Protein AF-0000000072197592 (afdb_homodimer)

Foldseek 3Di:
DAFKAKEFALQLLQVLVVLLCVLLVNFAEEEECELCQLQQHSQSNLVSNVVHQEYEYAALVSVVVNVVSPRLHEYEHPPFYPALVSNQVCQVSAHAGEDFDDRRLVSLLPHDHPHAHAYEAEEELDQPPTHDYLVCVVVSQVSNVVSVRHPDHYEYEYEFDQLLPPPDPRRVSSLVSRCVSCVVGDHWYAYAECSCSQPPSSRSTNYYYYGPLSQQARQHLVDGSVVSVRFHGIWIKGWFADKDWDAFPAFDDPPSPFTHNGTFIKTKGQDAVLQVADQQQDWQQWKDFPHDTWTFTDTGDNGITMTTQTHPHPDDTGTMMINDHDSHHLSSNQVNSVHGSSSRSSRGDPSRHYHYDHD/DAFKAKEFALQLLQVLVVLLCVLLVNFAEEEECELCQLQQHSQSNLVSNVVHQEYEYAALVSVVVNVVSPRLHEYEHPPFYPALVSNQVCQVSAHEGEDFDDRRLVSLLPHDHPHAHAYEAEEELDQPPTHDYLVCVVVSQVSNVVSVRHPDHHEYEYEFDQLLPPPDPRRVSSLVSRCVSCVPGDHWYAYAECSCSQPPSSRSTNYYYYGPLSQQARQHLVDGSVVSVRFHGIWIKGWFADKDWDAFPAFDDPPSPFTHNGTFIKTKGQDAVLQVADQQQDWQQWKDFPHDTWTFTDTGDNGITMTTQTHPHPDDTGTMMINDHDSHHLSSNQVNSVHGSSSRSSRGDPSRHYHYDHD

pLDDT: mean 97.36, std 2.19, range [78.5, 98.94]

Organism: NCBI:txid1219067

Secondary structure (DSSP, 8-state):
---SEEEEEHHHHHHHHHHHHHHTTT-EEEEE-HHHHHTT-HHHHHHH-TT-SEEEESSHHHHHHHHHTT--S-EEETT--SSHHHHHHHHHHT-EEEE-SHHHHHHHHHS--SS-BEEEEEB-SS--SSSB-GGGHHHHHHHHHHT--BSSSPEEE---SSTT-TT-THHHHHHHHHHHHHTT--S-EE---HHHHHH-GGG--SEEEE-GGGGT--SSTT--GGGGT----EEEEEEEEEEEEE-TT-EESGGG-EE-SS-EEEEEES--GGGT--TTPPTT-EEEETTEEEEB-S---SS-EEEE--TT----TT-EEEEESSSS-HHHHHHHHTS-HHHHHHT--TTSEEEEE--/---SEEEEEHHHHHHHHHHHHHHTTT-EEEEE-HHHHHTT-HHHHHHH-TT-SEEEESSHHHHHHHHHTT--S-EEETT--SSHHHHHHHHHHT-EEEE-SHHHHHHHHHS--SS-BEEEEEB-SS--SSSB-GGGHHHHHHHHHHT--BSSSPEEE---SSTT-TT-THHHHHHHHHHHHHTT--S-EE---HHHHHH-GGG--SEEEE-GGGGT--SSTT--GGGGT----EEEEEEEEEEEEE-TT-EESGGG-EE-SS-EEEEEES--GGGT--TTPPTT-EEEETTEEEEB-S---SS-EEEE--TT----TT-EEEEESSSS-HHHHHHHHTS-HHHHHHT--TTSEEEEE--

InterPro domains:
  IPR000821 Alanine racemase [MF_01201] (3-357)
  IPR000821 Alanine racemase [PR00992] (26-42)
  IPR000821 Alanine racemase [PR00992] (60-78)
  IPR000821 Alanine racemase [PR00992] (120-132)
  IPR000821 Alanine racemase [PR00992] (155-166)
  IPR000821 Alanine racemase [PR00992] (192-219)
  IPR000821 Alanine racemase [PR00992] (249-264)
  IPR000821 Alanine racemase [PR00992] (266-281)
  IPR000821 Alanine racemase [PR00992] (287-304)
  IPR000821 Alanine racemase [PR00992] (339-352)
  IPR000821 Alanine racemase [PTHR30511] (3-358)
  IPR000821 Alanine racemase [TIGR00492] (5-358)
  IPR001608 Alanine racemase, N-terminal [PF01168] (8-219)
  IPR009006 Alanine racemase/group IV decarboxylase, C-terminal [G3DSA:2.40.37.10] (215-358)
  IPR009006 Alanine racemase/group IV decarboxylase, C-terminal [SSF50621] (227-357)
  IPR011079 Alanine racemase, C-terminal [PF00842] (233-356)
  IPR011079 Alanine racemase, C-terminal [SM01005] (233-357)
  IPR029066 PLP-binding barrel [G3DSA:3.20.20.10] (10-214)
  IPR029066 PLP-binding barrel [SSF51419] (8-234)

Structure (mmCIF, N/CA/C/O backbone):
data_AF-0000000072197592-model_v1
#
loop_
_entity.id
_entity.type
_entity.pdbx_description
1 polymer 'Alanine racemase'
#
loop_
_atom_site.group_PDB
_atom_site.id
_atom_site.type_symbol
_atom_site.label_atom_id
_atom_site.label_alt_id
_atom_site.label_comp_id
_atom_site.label_asym_id
_atom_site.label_entity_id
_atom_site.label_seq_id
_atom_site.pdbx_PDB_ins_code
_atom_site.Cartn_x
_atom_site.Cartn_y
_atom_site.Cartn_z
_atom_site.occupancy
_atom_site.B_iso_or_equiv
_atom_site.auth_seq_id
_atom_site.auth_comp_id
_atom_site.auth_asym_id
_atom_site.auth_atom_id
_atom_site.pdbx_PDB_model_num
ATOM 1 N N . MET A 1 1 ? 15.445 -17.812 2.406 1 78.5 1 MET A N 1
ATOM 2 C CA . MET A 1 1 ? 15.977 -16.656 1.697 1 78.5 1 MET A CA 1
ATOM 3 C C . MET A 1 1 ? 15.031 -15.461 1.826 1 78.5 1 MET A C 1
ATOM 5 O O . MET A 1 1 ? 13.828 -15.578 1.586 1 78.5 1 MET A O 1
ATOM 9 N N . ILE A 1 2 ? 15.586 -14.336 2.25 1 82 2 ILE A N 1
ATOM 10 C CA . ILE A 1 2 ? 14.805 -13.109 2.318 1 82 2 ILE A CA 1
ATOM 11 C C . ILE A 1 2 ? 14.656 -12.508 0.921 1 82 2 ILE A C 1
ATOM 13 O O . ILE A 1 2 ? 15.648 -12.156 0.283 1 82 2 ILE A O 1
ATOM 17 N N . THR A 1 3 ? 13.422 -12.461 0.422 1 86.25 3 THR A N 1
ATOM 18 C CA . THR A 1 3 ? 13.234 -11.992 -0.946 1 86.25 3 THR A CA 1
ATOM 19 C C . THR A 1 3 ? 12.898 -10.508 -0.964 1 86.25 3 THR A C 1
ATOM 21 O O . THR A 1 3 ? 13.547 -9.727 -1.67 1 86.25 3 THR A O 1
ATOM 24 N N . ALA A 1 4 ? 12.008 -10.023 -0.259 1 94.5 4 ALA A N 1
ATOM 25 C CA . ALA A 1 4 ? 11.664 -8.602 -0.188 1 94.5 4 ALA A CA 1
ATOM 26 C C . ALA A 1 4 ? 12.156 -7.984 1.116 1 94.5 4 ALA A C 1
ATOM 28 O O . ALA A 1 4 ? 11.742 -8.391 2.203 1 94.5 4 ALA A O 1
ATOM 29 N N . GLU A 1 5 ? 13.07 -6.988 0.957 1 97.62 5 GLU A N 1
ATOM 30 C CA . GLU A 1 5 ? 13.719 -6.426 2.135 1 97.62 5 GLU A CA 1
ATOM 31 C C . GLU A 1 5 ? 13.883 -4.914 2.006 1 97.62 5 GLU A C 1
ATOM 33 O O . GLU A 1 5 ? 14.359 -4.418 0.982 1 97.62 5 GLU A O 1
ATOM 38 N N . ALA A 1 6 ? 13.438 -4.199 3.021 1 98.56 6 ALA A N 1
ATOM 39 C CA . ALA A 1 6 ? 13.734 -2.779 3.176 1 98.56 6 ALA A CA 1
ATOM 40 C C . ALA A 1 6 ? 14.82 -2.557 4.223 1 98.56 6 ALA A C 1
ATOM 42 O O . ALA A 1 6 ? 14.602 -2.789 5.414 1 98.56 6 ALA A O 1
ATOM 43 N N . VAL A 1 7 ? 15.977 -2.17 3.768 1 98.62 7 VAL A N 1
ATOM 44 C CA . VAL A 1 7 ? 17.078 -1.875 4.68 1 98.62 7 VAL A CA 1
ATOM 45 C C . VAL A 1 7 ? 17.016 -0.409 5.102 1 98.62 7 VAL A C 1
ATOM 47 O O . VAL A 1 7 ? 17.094 0.49 4.258 1 98.62 7 VAL A O 1
ATOM 50 N N . ILE A 1 8 ? 16.891 -0.173 6.402 1 98.75 8 ILE A N 1
ATOM 51 C CA . ILE A 1 8 ? 16.734 1.167 6.957 1 98.75 8 ILE A CA 1
ATOM 52 C C . ILE A 1 8 ? 18.047 1.599 7.621 1 98.75 8 ILE A C 1
ATOM 54 O O . ILE A 1 8 ? 18.484 0.981 8.594 1 98.75 8 ILE A O 1
ATOM 58 N N . ASN A 1 9 ? 18.641 2.617 7.141 1 98.75 9 ASN A N 1
ATOM 59 C CA . ASN A 1 9 ? 19.891 3.174 7.66 1 98.75 9 ASN A CA 1
ATOM 60 C C . ASN A 1 9 ? 19.625 4.23 8.734 1 98.75 9 ASN A C 1
ATOM 62 O O . ASN A 1 9 ? 19.391 5.395 8.414 1 98.75 9 ASN A O 1
ATOM 66 N N . LEU A 1 10 ? 19.812 3.875 9.969 1 98.56 10 LEU A N 1
ATOM 67 C CA . LEU A 1 10 ? 19.453 4.734 11.094 1 98.56 10 LEU A CA 1
ATOM 68 C C . LEU A 1 10 ? 20.453 5.879 11.227 1 98.56 10 LEU A C 1
ATOM 70 O O . LEU A 1 10 ? 20.094 6.98 11.656 1 98.56 10 LEU A O 1
ATOM 74 N N . LYS A 1 11 ? 21.703 5.652 10.906 1 98.5 11 LYS A N 1
ATOM 75 C CA . LYS A 1 11 ? 22.688 6.738 10.938 1 98.5 11 LYS A CA 1
ATOM 76 C C . LYS A 1 11 ? 22.344 7.812 9.906 1 98.5 11 LYS A C 1
ATOM 78 O O . LYS A 1 11 ? 22.453 9.008 10.188 1 98.5 11 LYS A O 1
ATOM 83 N N . ALA A 1 12 ? 21.938 7.348 8.727 1 98.75 12 ALA A N 1
ATOM 84 C CA . ALA A 1 12 ? 21.516 8.297 7.703 1 98.75 12 ALA A CA 1
ATOM 85 C C . ALA A 1 12 ? 20.359 9.148 8.195 1 98.75 12 ALA A C 1
ATOM 87 O O . ALA A 1 12 ? 20.312 10.359 7.945 1 98.75 12 ALA A O 1
ATOM 88 N N . LEU A 1 13 ? 19.484 8.539 8.883 1 98.81 13 LEU A N 1
ATOM 89 C CA . LEU A 1 13 ? 18.344 9.234 9.445 1 98.81 13 LEU A CA 1
ATOM 90 C C . LEU A 1 13 ? 18.781 10.336 10.398 1 98.81 13 LEU A C 1
ATOM 92 O O . LEU A 1 13 ? 18.344 11.484 10.289 1 98.81 13 LEU A O 1
ATOM 96 N N . SER A 1 14 ? 19.641 9.984 11.305 1 98.75 14 SER A N 1
ATOM 97 C CA . SER A 1 14 ? 20.172 10.938 12.273 1 98.75 14 SER A CA 1
ATOM 98 C C . SER A 1 14 ? 20.953 12.055 11.586 1 98.75 14 SER A C 1
ATOM 100 O O . SER A 1 14 ? 20.781 13.234 11.93 1 98.75 14 SER A O 1
ATOM 102 N N . ASP A 1 15 ? 21.766 11.664 10.641 1 98.75 15 ASP A N 1
ATOM 103 C CA . ASP A 1 15 ? 22.547 12.648 9.898 1 98.75 15 ASP A CA 1
ATOM 104 C C . ASP A 1 15 ? 21.641 13.617 9.141 1 98.75 15 ASP A C 1
ATOM 106 O O . ASP A 1 15 ? 21.906 14.82 9.109 1 98.75 15 ASP A O 1
ATOM 110 N N . ASN A 1 16 ? 20.625 13.102 8.508 1 98.88 16 ASN A N 1
ATOM 111 C CA . ASN A 1 16 ? 19.688 13.945 7.781 1 98.88 16 ASN A CA 1
ATOM 112 C C . ASN A 1 16 ? 19.031 14.977 8.695 1 98.88 16 ASN A C 1
ATOM 114 O O . ASN A 1 16 ? 18.844 16.125 8.312 1 98.88 16 ASN A O 1
ATOM 118 N N . TYR A 1 17 ? 18.641 14.531 9.898 1 98.88 17 TYR A N 1
ATOM 119 C CA . TYR A 1 17 ? 18.047 15.469 10.852 1 98.88 17 TYR A CA 1
ATOM 120 C C . TYR A 1 17 ? 19 16.625 11.125 1 98.88 17 TYR A C 1
ATOM 122 O O . TYR A 1 17 ? 18.594 17.797 11.117 1 98.88 17 TYR A O 1
ATOM 130 N N . ASP A 1 18 ? 20.219 16.328 11.312 1 98.75 18 ASP A N 1
ATOM 131 C CA . ASP A 1 18 ? 21.203 17.359 11.617 1 98.75 18 ASP A CA 1
ATOM 132 C C . ASP A 1 18 ? 21.422 18.297 10.43 1 98.75 18 ASP A C 1
ATOM 134 O O . ASP A 1 18 ? 21.562 19.5 10.602 1 98.75 18 ASP A O 1
ATOM 138 N N . VAL A 1 19 ? 21.438 17.719 9.258 1 98.75 19 VAL A N 1
ATOM 139 C CA . VAL A 1 19 ? 21.578 18.531 8.047 1 98.75 19 VAL A CA 1
ATOM 140 C C . VAL A 1 19 ? 20.422 19.516 7.953 1 98.75 19 VAL A C 1
ATOM 142 O O . VAL A 1 19 ? 20.625 20.719 7.707 1 98.75 19 VAL A O 1
ATOM 145 N N . LEU A 1 20 ? 19.219 19.062 8.164 1 98.81 20 LEU A N 1
ATOM 146 C CA . LEU A 1 20 ? 18.031 19.891 8.055 1 98.81 20 LEU A CA 1
ATOM 147 C C . LEU A 1 20 ? 18 20.938 9.172 1 98.81 20 LEU A C 1
ATOM 149 O O . LEU A 1 20 ? 17.625 22.094 8.938 1 98.81 20 LEU A O 1
ATOM 153 N N . LYS A 1 21 ? 18.375 20.516 10.336 1 98.5 21 LYS A N 1
ATOM 154 C CA . LYS A 1 21 ? 18.453 21.453 11.453 1 98.5 21 LYS A CA 1
ATOM 155 C C . LYS A 1 21 ? 19.438 22.578 11.172 1 98.5 21 LYS A C 1
ATOM 157 O O . LYS A 1 21 ? 19.156 23.75 11.438 1 98.5 21 LYS A O 1
ATOM 162 N N . ASN A 1 22 ? 20.562 22.219 10.656 1 98.31 22 ASN A N 1
ATOM 163 C CA . ASN A 1 22 ? 21.562 23.219 10.297 1 98.31 22 ASN A CA 1
ATOM 164 C C . ASN A 1 22 ? 21.047 24.188 9.242 1 98.31 22 ASN A C 1
ATOM 166 O O . ASN A 1 22 ? 21.344 25.391 9.297 1 98.31 22 ASN A O 1
ATOM 170 N N . LYS A 1 23 ? 20.281 23.734 8.352 1 97.81 23 LYS A N 1
ATOM 171 C CA . LYS A 1 23 ? 19.688 24.562 7.312 1 97.81 23 LYS A CA 1
ATOM 172 C C . LYS A 1 23 ? 18.719 25.578 7.914 1 97.81 23 LYS A C 1
ATOM 174 O O . LYS A 1 23 ? 18.484 26.641 7.332 1 97.81 23 LYS A O 1
ATOM 179 N N . CYS A 1 24 ? 18.172 25.234 9.023 1 97.94 24 CYS A N 1
ATOM 180 C CA . CYS A 1 24 ? 17.203 26.094 9.703 1 97.94 24 CYS A CA 1
ATOM 181 C C . CYS A 1 24 ? 17.891 26.938 10.773 1 97.94 24 CYS A C 1
ATOM 183 O O . CYS A 1 24 ? 17.234 27.391 11.711 1 97.94 24 CYS A O 1
ATOM 185 N N . ALA A 1 25 ? 19.219 27.156 10.75 1 97.12 25 ALA A N 1
ATOM 186 C CA . ALA A 1 25 ? 20.016 27.953 11.68 1 97.12 25 ALA A CA 1
ATOM 187 C C . ALA A 1 25 ? 19.875 27.438 13.102 1 97.12 25 ALA A C 1
ATOM 189 O O . ALA A 1 25 ? 19.812 28.219 14.055 1 97.12 25 ALA A O 1
ATOM 190 N N . ASP A 1 26 ? 19.656 26.141 13.219 1 95.25 26 ASP A N 1
ATOM 191 C CA . ASP A 1 26 ? 19.609 25.406 14.477 1 95.25 26 ASP A CA 1
ATOM 192 C C . ASP A 1 26 ? 18.344 25.719 15.258 1 95.25 26 ASP A C 1
ATOM 194 O O . ASP A 1 26 ? 18.281 25.516 16.469 1 95.25 26 ASP A O 1
ATOM 198 N N . LYS A 1 27 ? 17.391 26.297 14.547 1 96.5 27 LYS A N 1
ATOM 199 C CA . LYS A 1 27 ? 16.062 26.469 15.148 1 96.5 27 LYS A CA 1
ATOM 200 C C . LYS A 1 27 ? 15.367 25.125 15.328 1 96.5 27 LYS A C 1
ATOM 202 O O . LYS A 1 27 ? 15.906 24.094 14.961 1 96.5 27 LYS A O 1
ATOM 207 N N . SER A 1 28 ? 14.227 25.188 15.969 1 98 28 SER A N 1
ATOM 208 C CA . SER A 1 28 ? 13.516 23.969 16.312 1 98 28 SER A CA 1
ATOM 209 C C . SER A 1 28 ? 13 23.266 15.055 1 98 28 SER A C 1
ATOM 211 O O . SER A 1 28 ? 12.359 23.875 14.203 1 98 28 SER A O 1
ATOM 213 N N . VAL A 1 29 ? 13.352 22 14.961 1 98.56 29 VAL A N 1
ATOM 214 C CA . VAL A 1 29 ? 12.883 21.172 13.852 1 98.56 29 VAL A CA 1
ATOM 215 C C . VAL A 1 29 ? 12.078 20 14.391 1 98.56 29 VAL A C 1
ATOM 217 O O . VAL A 1 29 ? 12.578 19.203 15.188 1 98.56 29 VAL A O 1
ATOM 220 N N . VAL A 1 30 ? 10.836 20 14.008 1 98.88 30 VAL A N 1
ATOM 221 C CA . VAL A 1 30 ? 9.945 18.891 14.328 1 98.88 30 VAL A CA 1
ATOM 222 C C . VAL A 1 30 ? 10.195 17.734 13.359 1 98.88 30 VAL A C 1
ATOM 224 O O . VAL A 1 30 ? 10.18 17.906 12.141 1 98.88 30 VAL A O 1
ATOM 227 N N . ALA A 1 31 ? 10.492 16.531 13.875 1 98.94 31 ALA A N 1
ATOM 228 C CA . ALA A 1 31 ? 10.562 15.32 13.055 1 98.94 31 ALA A CA 1
ATOM 229 C C . ALA A 1 31 ? 9.18 14.734 12.812 1 98.94 31 ALA A C 1
ATOM 231 O O . ALA A 1 31 ? 8.531 14.25 13.75 1 98.94 31 ALA A O 1
ATOM 232 N N . VAL A 1 32 ? 8.789 14.812 11.602 1 98.88 32 VAL A N 1
ATOM 233 C CA . VAL A 1 32 ? 7.48 14.258 11.266 1 98.88 32 VAL A CA 1
ATOM 234 C C . VAL A 1 32 ? 7.613 12.75 11.016 1 98.88 32 VAL A C 1
ATOM 236 O O . VAL A 1 32 ? 8.273 12.328 10.07 1 98.88 32 VAL A O 1
ATOM 239 N N . ILE A 1 33 ? 6.914 11.969 11.875 1 98.75 33 ILE A N 1
ATOM 240 C CA . ILE A 1 33 ? 7.078 10.516 11.781 1 98.75 33 ILE A CA 1
ATOM 241 C C . ILE A 1 33 ? 5.711 9.852 11.695 1 98.75 33 ILE A C 1
ATOM 243 O O . ILE A 1 33 ? 5.527 8.727 12.164 1 98.75 33 ILE A O 1
ATOM 247 N N . LYS A 1 34 ? 4.719 10.594 11.141 1 98 34 LYS A N 1
ATOM 248 C CA . LYS A 1 34 ? 3.398 10.016 10.891 1 98 34 LYS A CA 1
ATOM 249 C C . LYS A 1 34 ? 3.475 8.898 9.859 1 98 34 LYS A C 1
ATOM 251 O O . LYS A 1 34 ? 4.492 8.734 9.18 1 98 34 LYS A O 1
ATOM 256 N N . GLY A 1 35 ? 2.314 8.055 9.797 1 96.75 35 GLY A N 1
ATOM 257 C CA . GLY A 1 35 ? 2.33 6.941 8.859 1 96.75 35 GLY A CA 1
ATOM 258 C C . GLY A 1 35 ? 3.447 5.949 9.125 1 96.75 35 GLY A C 1
ATOM 259 O O . GLY A 1 35 ? 4.113 5.492 8.195 1 96.75 35 GLY A O 1
ATOM 260 N N . ASP A 1 36 ? 3.713 5.66 10.414 1 97.38 36 ASP A N 1
ATOM 261 C CA . ASP A 1 36 ? 4.801 4.773 10.812 1 97.38 36 ASP A CA 1
ATOM 262 C C . ASP A 1 36 ? 6.141 5.277 10.281 1 97.38 36 ASP A C 1
ATOM 264 O O . ASP A 1 36 ? 6.922 4.5 9.727 1 97.38 36 ASP A O 1
ATOM 268 N N . ALA A 1 37 ? 6.359 6.578 10.398 1 98.19 37 ALA A N 1
ATOM 269 C CA . ALA A 1 37 ? 7.547 7.246 9.875 1 98.19 37 ALA A CA 1
ATOM 270 C C . ALA A 1 37 ? 7.691 7.008 8.375 1 98.19 37 ALA A C 1
ATOM 272 O O . ALA A 1 37 ? 8.742 6.562 7.91 1 98.19 37 ALA A O 1
ATOM 273 N N . TYR A 1 38 ? 6.598 7.281 7.691 1 97.5 38 TYR A N 1
ATOM 274 C CA . TYR A 1 38 ? 6.555 7.109 6.246 1 97.5 38 TYR A CA 1
ATOM 275 C C . TYR A 1 38 ? 7 5.707 5.848 1 97.5 38 TYR A C 1
ATOM 277 O O . TYR A 1 38 ? 7.656 5.527 4.82 1 97.5 38 TYR A O 1
ATOM 285 N N . GLY A 1 39 ? 6.738 4.75 6.715 1 97.38 39 GLY A N 1
ATOM 286 C CA . GLY A 1 39 ? 7.051 3.363 6.406 1 97.38 39 GLY A CA 1
ATOM 287 C C . GLY A 1 39 ? 8.391 2.914 6.965 1 97.38 39 GLY A C 1
ATOM 288 O O . GLY A 1 39 ? 8.789 1.765 6.777 1 97.38 39 GLY A O 1
ATOM 289 N N . HIS A 1 40 ? 9.078 3.75 7.766 1 98.5 40 HIS A N 1
ATOM 290 C CA . HIS A 1 40 ? 10.422 3.436 8.242 1 98.5 40 HIS A CA 1
ATOM 291 C C . HIS A 1 40 ? 10.391 2.912 9.672 1 98.5 40 HIS A C 1
ATOM 293 O O . HIS A 1 40 ? 11.445 2.637 10.258 1 98.5 40 HIS A O 1
ATOM 299 N N . ASN A 1 41 ? 9.219 2.762 10.312 1 97.94 41 ASN A N 1
ATOM 300 C CA . ASN A 1 41 ? 9.031 2.361 11.703 1 97.94 41 ASN A CA 1
ATOM 301 C C . ASN A 1 41 ? 9.148 3.553 12.648 1 97.94 41 ASN A C 1
ATOM 303 O O . ASN A 1 41 ? 10.258 4.023 12.922 1 97.94 41 ASN A O 1
ATOM 307 N N . ALA A 1 42 ? 8.047 3.969 13.156 1 98.31 42 ALA A N 1
ATOM 308 C CA . ALA A 1 42 ? 7.973 5.203 13.938 1 98.31 42 ALA A CA 1
ATOM 309 C C . ALA A 1 42 ? 8.75 5.078 15.242 1 98.31 42 ALA A C 1
ATOM 311 O O . ALA A 1 42 ? 9.461 6.004 15.641 1 98.31 42 ALA A O 1
ATOM 312 N N . VAL A 1 43 ? 8.648 3.959 15.875 1 98.44 43 VAL A N 1
ATOM 313 C CA . VAL A 1 43 ? 9.297 3.75 17.172 1 98.44 43 VAL A CA 1
ATOM 314 C C . VAL A 1 43 ? 10.812 3.77 17 1 98.44 43 VAL A C 1
ATOM 316 O O . VAL A 1 43 ? 11.516 4.504 17.688 1 98.44 43 VAL A O 1
ATOM 319 N N . LYS A 1 44 ? 11.328 3.006 15.992 1 98.44 44 LYS A N 1
ATOM 320 C CA . LYS A 1 44 ? 12.758 2.973 15.734 1 98.44 44 LYS A CA 1
ATOM 321 C C . LYS A 1 44 ? 13.273 4.348 15.32 1 98.44 44 LYS A C 1
ATOM 323 O O . LYS A 1 44 ? 14.367 4.754 15.719 1 98.44 44 LYS A O 1
ATOM 328 N N . THR A 1 45 ? 12.477 5.008 14.562 1 98.69 45 THR A N 1
ATOM 329 C CA . THR A 1 45 ? 12.828 6.348 14.117 1 98.69 45 THR A CA 1
ATOM 330 C C . THR A 1 45 ? 12.945 7.301 15.305 1 98.69 45 THR A C 1
ATOM 332 O O . THR A 1 45 ? 13.945 8.008 15.438 1 98.69 45 THR A O 1
ATOM 335 N N . ALA A 1 46 ? 11.961 7.258 16.172 1 98.81 46 ALA A N 1
ATOM 336 C CA . ALA A 1 46 ? 11.953 8.141 17.328 1 98.81 46 ALA A CA 1
ATOM 337 C C . ALA A 1 46 ? 13.109 7.816 18.281 1 98.81 46 ALA A C 1
ATOM 339 O O . ALA A 1 46 ? 13.742 8.719 18.828 1 98.81 46 ALA A O 1
ATOM 340 N N . GLN A 1 47 ? 13.367 6.551 18.438 1 98.56 47 GLN A N 1
ATOM 341 C CA . GLN A 1 47 ? 14.469 6.117 19.297 1 98.56 47 GLN A CA 1
ATOM 342 C C . GLN A 1 47 ? 15.812 6.57 18.734 1 98.56 47 GLN A C 1
ATOM 344 O O . GLN A 1 47 ? 16.75 6.82 19.5 1 98.56 47 GLN A O 1
ATOM 349 N N . THR A 1 48 ? 15.883 6.668 17.484 1 98.56 48 THR A N 1
ATOM 350 C CA . THR A 1 48 ? 17.109 7.066 16.812 1 98.56 48 THR A CA 1
ATOM 351 C C . THR A 1 48 ? 17.312 8.578 16.906 1 98.56 48 THR A C 1
ATOM 353 O O . THR A 1 48 ? 18.438 9.047 17.094 1 98.56 48 THR A O 1
ATOM 356 N N . LEU A 1 49 ? 16.25 9.297 16.812 1 98.62 49 LEU A N 1
ATOM 357 C CA . LEU A 1 49 ? 16.312 10.758 16.75 1 98.62 49 LEU A CA 1
ATOM 358 C C . LEU A 1 49 ? 16.188 11.367 18.141 1 98.62 49 LEU A C 1
ATOM 360 O O . LEU A 1 49 ? 15.305 12.195 18.375 1 98.62 49 LEU A O 1
ATOM 364 N N . THR A 1 50 ? 17.094 11.133 18.969 1 97.5 50 THR A N 1
ATOM 365 C CA . THR A 1 50 ? 17.062 11.641 20.344 1 97.5 50 THR A CA 1
ATOM 366 C C . THR A 1 50 ? 17.234 13.156 20.359 1 97.5 50 THR A C 1
ATOM 368 O O . THR A 1 50 ? 16.828 13.828 21.297 1 97.5 50 THR A O 1
ATOM 371 N N . GLN A 1 51 ? 17.75 13.688 19.328 1 96.94 51 GLN A N 1
ATOM 372 C CA . GLN A 1 51 ? 18.047 15.109 19.25 1 96.94 51 GLN A CA 1
ATOM 373 C C . GLN A 1 51 ? 16.844 15.898 18.734 1 96.94 51 GLN A C 1
ATOM 375 O O . GLN A 1 51 ? 16.875 17.125 18.688 1 96.94 51 GLN A O 1
ATOM 380 N N . ALA A 1 52 ? 15.789 15.203 18.312 1 98.12 52 ALA A N 1
ATOM 381 C CA . ALA A 1 52 ? 14.625 15.898 17.766 1 98.12 52 ALA A CA 1
ATOM 382 C C . ALA A 1 52 ? 13.953 16.766 18.828 1 98.12 52 ALA A C 1
ATOM 384 O O . ALA A 1 52 ? 13.75 16.312 19.969 1 98.12 52 ALA A O 1
ATOM 385 N N . ASP A 1 53 ? 13.578 17.938 18.438 1 97.88 53 ASP A N 1
ATOM 386 C CA . ASP A 1 53 ? 12.938 18.875 19.359 1 97.88 53 ASP A CA 1
ATOM 387 C C . ASP A 1 53 ? 11.5 18.438 19.672 1 97.88 53 ASP A C 1
ATOM 389 O O . ASP A 1 53 ? 10.977 18.75 20.734 1 97.88 53 ASP A O 1
ATOM 393 N N . MET A 1 54 ? 10.922 17.828 18.766 1 98.5 54 MET A N 1
ATOM 394 C CA . MET A 1 54 ? 9.531 17.406 18.797 1 98.5 54 MET A CA 1
ATOM 395 C C . MET A 1 54 ? 9.242 16.391 17.703 1 98.5 54 MET A C 1
ATOM 397 O O . MET A 1 54 ? 9.938 16.359 16.688 1 98.5 54 MET A O 1
ATOM 401 N N . PHE A 1 55 ? 8.352 15.484 17.953 1 98.88 55 PHE A N 1
ATOM 402 C CA . PHE A 1 55 ? 7.832 14.609 16.906 1 98.88 55 PHE A CA 1
ATOM 403 C C . PHE A 1 55 ? 6.426 15.031 16.484 1 98.88 55 PHE A C 1
ATOM 405 O O . PHE A 1 55 ? 5.734 15.719 17.234 1 98.88 55 PHE A O 1
ATOM 412 N N . ALA A 1 56 ? 6.047 14.695 15.32 1 98.88 56 ALA A N 1
ATOM 413 C CA . ALA A 1 56 ? 4.68 14.93 14.859 1 98.88 56 ALA A CA 1
ATOM 414 C C . ALA A 1 56 ? 4.094 13.68 14.219 1 98.88 56 ALA A C 1
ATOM 416 O O . ALA A 1 56 ? 4.789 12.969 13.484 1 98.88 56 ALA A O 1
ATOM 417 N N . VAL A 1 57 ? 2.883 13.406 14.523 1 98.38 57 VAL A N 1
ATOM 418 C CA . VAL A 1 57 ? 2.111 12.312 13.945 1 98.38 57 VAL A CA 1
ATOM 419 C C . VAL A 1 57 ? 0.737 12.812 13.516 1 98.38 57 VAL A C 1
ATOM 421 O O . VAL A 1 57 ? 0.398 13.977 13.742 1 98.38 57 VAL A O 1
ATOM 424 N N . SER A 1 58 ? 0.017 11.977 12.789 1 95.88 58 SER A N 1
ATOM 425 C CA . SER A 1 58 ? -1.274 12.406 12.258 1 95.88 58 SER A CA 1
ATOM 426 C C . SER A 1 58 ? -2.395 12.148 13.266 1 95.88 58 SER A C 1
ATOM 428 O O . SER A 1 58 ? -3.24 13.016 13.492 1 95.88 58 SER A O 1
ATOM 430 N N . ARG A 1 59 ? -2.359 10.977 13.898 1 92.44 59 ARG A N 1
ATOM 431 C CA . ARG A 1 59 ? -3.459 10.523 14.742 1 92.44 59 ARG A CA 1
ATOM 432 C C . ARG A 1 59 ? -2.961 10.148 16.125 1 92.44 59 ARG A C 1
ATOM 434 O O . ARG A 1 59 ? -1.781 9.836 16.312 1 92.44 59 ARG A O 1
ATOM 441 N N . ILE A 1 60 ? -3.857 10.125 17.078 1 96.44 60 ILE A N 1
ATOM 442 C CA . ILE A 1 60 ? -3.48 9.977 18.469 1 96.44 60 ILE A CA 1
ATOM 443 C C . ILE A 1 60 ? -2.951 8.57 18.719 1 96.44 60 ILE A C 1
ATOM 445 O O . ILE A 1 60 ? -2.074 8.367 19.562 1 96.44 60 ILE A O 1
ATOM 449 N N . GLU A 1 61 ? -3.408 7.586 17.938 1 95.5 61 GLU A N 1
ATOM 450 C CA . GLU A 1 61 ? -2.934 6.215 18.109 1 95.5 61 GLU A CA 1
ATOM 451 C C . GLU A 1 61 ? -1.432 6.117 17.875 1 95.5 61 GLU A C 1
ATOM 453 O O . GLU A 1 61 ? -0.736 5.355 18.547 1 95.5 61 GLU A O 1
ATOM 458 N N . GLU A 1 62 ? -0.974 6.852 16.953 1 96.94 62 GLU A N 1
ATOM 459 C CA . GLU A 1 62 ? 0.457 6.883 16.672 1 96.94 62 GLU A CA 1
ATOM 460 C C . GLU A 1 62 ? 1.241 7.473 17.828 1 96.94 62 GLU A C 1
ATOM 462 O O . GLU A 1 62 ? 2.305 6.965 18.188 1 96.94 62 GLU A O 1
ATOM 467 N N . ALA A 1 63 ? 0.693 8.516 18.391 1 98.38 63 ALA A N 1
ATOM 468 C CA . ALA A 1 63 ? 1.348 9.172 19.531 1 98.38 63 ALA A CA 1
ATOM 469 C C . ALA A 1 63 ? 1.393 8.25 20.734 1 98.38 63 ALA A C 1
ATOM 471 O O . ALA A 1 63 ? 2.414 8.164 21.422 1 98.38 63 ALA A O 1
ATOM 472 N N . LEU A 1 64 ? 0.276 7.598 20.984 1 97.94 64 LEU A N 1
ATOM 473 C CA . LEU A 1 64 ? 0.184 6.691 22.125 1 97.94 64 LEU A CA 1
ATOM 474 C C . LEU A 1 64 ? 1.181 5.547 21.984 1 97.94 64 LEU A C 1
ATOM 476 O O . LEU A 1 64 ? 1.767 5.105 22.984 1 97.94 64 LEU A O 1
ATOM 480 N N . GLU A 1 65 ? 1.353 5.07 20.75 1 97.75 65 GLU A N 1
ATOM 481 C CA . GLU A 1 65 ? 2.346 4.023 20.516 1 97.75 65 GLU A CA 1
ATOM 482 C C . GLU A 1 65 ? 3.746 4.5 20.891 1 97.75 65 GLU A C 1
ATOM 484 O O . GLU A 1 65 ? 4.5 3.768 21.547 1 97.75 65 GLU A O 1
ATOM 489 N N . LEU A 1 66 ? 4.082 5.691 20.516 1 98.56 66 LEU A N 1
ATOM 490 C CA . LEU A 1 66 ? 5.391 6.25 20.844 1 98.56 66 LEU A CA 1
ATOM 491 C C . LEU A 1 66 ? 5.566 6.371 22.344 1 98.56 66 LEU A C 1
ATOM 493 O O . LEU A 1 66 ? 6.613 6 22.891 1 98.56 66 LEU A O 1
ATOM 497 N N . ARG A 1 67 ? 4.512 6.855 23.016 1 98.38 67 ARG A N 1
ATOM 498 C CA . ARG A 1 67 ? 4.57 7.012 24.469 1 98.38 67 ARG A CA 1
ATOM 499 C C . ARG A 1 67 ? 4.746 5.66 25.156 1 98.38 67 ARG A C 1
ATOM 501 O O . ARG A 1 67 ? 5.531 5.539 26.094 1 98.38 67 ARG A O 1
ATOM 508 N N . SER A 1 68 ? 4.023 4.691 24.672 1 98.12 68 SER A N 1
ATOM 509 C CA . SER A 1 68 ? 4.098 3.355 25.25 1 98.12 68 SER A CA 1
ATOM 510 C C . SER A 1 68 ? 5.496 2.762 25.109 1 98.12 68 SER A C 1
ATOM 512 O O . SER A 1 68 ? 5.887 1.887 25.875 1 98.12 68 SER A O 1
ATOM 514 N N . GLU A 1 69 ? 6.223 3.275 24.188 1 98.19 69 GLU A N 1
ATOM 515 C CA . GLU A 1 69 ? 7.57 2.775 23.938 1 98.19 69 GLU A CA 1
ATOM 516 C C . GLU A 1 69 ? 8.625 3.67 24.578 1 98.19 69 GLU A C 1
ATOM 518 O O . GLU A 1 69 ? 9.812 3.566 24.281 1 98.19 69 GLU A O 1
ATOM 523 N N . GLY A 1 70 ? 8.234 4.656 25.375 1 97.94 70 GLY A N 1
ATOM 524 C CA . GLY A 1 70 ? 9.141 5.402 26.234 1 97.94 70 GLY A CA 1
ATOM 525 C C . GLY A 1 70 ? 9.609 6.707 25.625 1 97.94 70 GLY A C 1
ATOM 526 O O . GLY A 1 70 ? 10.508 7.363 26.156 1 97.94 70 GLY A O 1
ATOM 527 N N . ILE A 1 71 ? 9.047 7.082 24.5 1 98.5 71 ILE A N 1
ATOM 528 C CA . ILE A 1 71 ? 9.43 8.344 23.891 1 98.5 71 ILE A CA 1
ATOM 529 C C . ILE A 1 71 ? 8.906 9.508 24.734 1 98.5 71 ILE A C 1
ATOM 531 O O . ILE A 1 71 ? 7.715 9.586 25.016 1 98.5 71 ILE A O 1
ATOM 535 N N . LYS A 1 72 ? 9.766 10.453 25.047 1 97.19 72 LYS A N 1
ATOM 536 C CA . LYS A 1 72 ? 9.398 11.5 26 1 97.19 72 LYS A CA 1
ATOM 537 C C . LYS A 1 72 ? 9.281 12.859 25.312 1 97.19 72 LYS A C 1
ATOM 539 O O . LYS A 1 72 ? 8.719 13.797 25.875 1 97.19 72 LYS A O 1
ATOM 544 N N . GLN A 1 73 ? 9.906 12.977 24.156 1 97.62 73 GLN A N 1
ATOM 545 C CA . GLN A 1 73 ? 9.812 14.234 23.422 1 97.62 73 GLN A CA 1
ATOM 546 C C . GLN A 1 73 ? 8.359 14.672 23.25 1 97.62 73 GLN A C 1
ATOM 548 O O . GLN A 1 73 ? 7.453 13.836 23.25 1 97.62 73 GLN A O 1
ATOM 553 N N . PRO A 1 74 ? 8.172 16.016 23.172 1 98.19 74 PRO A N 1
ATOM 554 C CA . PRO A 1 74 ? 6.828 16.438 22.797 1 98.19 74 PRO A CA 1
ATOM 555 C C . PRO A 1 74 ? 6.363 15.844 21.469 1 98.19 74 PRO A C 1
ATOM 557 O O . PRO A 1 74 ? 7.184 15.586 20.578 1 98.19 74 PRO A O 1
ATOM 560 N N . ILE A 1 75 ? 5.055 15.547 21.391 1 98.81 75 ILE A N 1
ATOM 561 C CA . ILE A 1 75 ? 4.461 14.992 20.188 1 98.81 75 ILE A CA 1
ATOM 562 C C . ILE A 1 75 ? 3.281 15.852 19.734 1 98.81 75 ILE A C 1
ATOM 564 O O . ILE A 1 75 ? 2.375 16.125 20.531 1 98.81 75 ILE A O 1
ATOM 568 N N . LEU A 1 76 ? 3.32 16.281 18.547 1 98.88 76 LEU A N 1
ATOM 569 C CA . LEU A 1 76 ? 2.262 17.109 17.953 1 98.88 76 LEU A CA 1
ATOM 570 C C . LEU A 1 76 ? 1.32 16.25 17.109 1 98.88 76 LEU A C 1
ATOM 572 O O . LEU A 1 76 ? 1.765 15.516 16.234 1 98.88 76 LEU A O 1
ATOM 576 N N . LEU A 1 77 ? 0.044 16.328 17.406 1 98.56 77 LEU A N 1
ATOM 577 C CA . LEU A 1 77 ? -0.991 15.719 16.578 1 98.56 77 LEU A CA 1
ATOM 578 C C . LEU A 1 77 ? -1.415 16.672 15.469 1 98.56 77 LEU A C 1
ATOM 580 O O . LEU A 1 77 ? -2.186 17.609 15.695 1 98.56 77 LEU A O 1
ATOM 584 N N . LEU A 1 78 ? -1.026 16.344 14.266 1 98.12 78 LEU A N 1
ATOM 585 C CA . LEU A 1 78 ? -1.172 17.25 13.141 1 98.12 78 LEU A CA 1
ATOM 586 C C . LEU A 1 78 ? -2.641 17.422 12.766 1 98.12 78 LEU A C 1
ATOM 588 O O . LEU A 1 78 ? -3.041 18.484 12.273 1 98.12 78 LEU A O 1
ATOM 592 N N . GLU A 1 79 ? -3.451 16.375 12.945 1 96.25 79 GLU A N 1
ATOM 593 C CA . GLU A 1 79 ? -4.859 16.469 12.578 1 96.25 79 GLU A CA 1
ATOM 594 C C . GLU A 1 79 ? -5.73 16.75 13.805 1 96.25 79 GLU A C 1
ATOM 596 O O . GLU A 1 79 ? -6.957 16.781 13.703 1 96.25 79 GLU A O 1
ATOM 601 N N . GLY A 1 80 ? -5.066 16.938 14.945 1 97.38 80 GLY A N 1
ATOM 602 C CA . GLY A 1 80 ? -5.816 17.125 16.172 1 97.38 80 GLY A CA 1
ATOM 603 C C . GLY A 1 80 ? -6.547 15.875 16.625 1 97.38 80 GLY A C 1
ATOM 604 O O . GLY A 1 80 ? -6.18 14.766 16.25 1 97.38 80 GLY A O 1
ATOM 605 N N . CYS A 1 81 ? -7.438 16.109 17.562 1 97.25 81 CYS A N 1
ATOM 606 C CA . CYS A 1 81 ? -8.25 15.031 18.109 1 97.25 81 CYS A CA 1
ATOM 607 C C . CYS A 1 81 ? -9.625 14.992 17.453 1 97.25 81 CYS A C 1
ATOM 609 O O . CYS A 1 81 ? -10.211 16.047 17.172 1 97.25 81 CYS A O 1
ATOM 611 N N . PHE A 1 82 ? -10.117 13.805 17.266 1 94.56 82 PHE A N 1
ATOM 612 C CA . PHE A 1 82 ? -11.359 13.68 16.516 1 94.56 82 PHE A CA 1
ATOM 613 C C . PHE A 1 82 ? -12.555 13.531 17.453 1 94.56 82 PHE A C 1
ATOM 615 O O . PHE A 1 82 ? -13.688 13.383 17 1 94.56 82 PHE A O 1
ATOM 622 N N . CYS A 1 83 ? -12.312 13.523 18.75 1 95 83 CYS A N 1
ATOM 623 C CA . CYS A 1 83 ? -13.367 13.508 19.75 1 95 83 CYS A CA 1
ATOM 624 C C . CYS A 1 83 ? -12.852 14.016 21.094 1 95 83 CYS A C 1
ATOM 626 O O . CYS A 1 83 ? -11.641 14.133 21.297 1 95 83 CYS A O 1
ATOM 628 N N . LYS A 1 84 ? -13.836 14.258 21.922 1 96.5 84 LYS A N 1
ATOM 629 C CA . LYS A 1 84 ? -13.547 14.828 23.25 1 96.5 84 LYS A CA 1
ATOM 630 C C . LYS A 1 84 ? -12.633 13.906 24.047 1 96.5 84 LYS A C 1
ATOM 632 O O . LYS A 1 84 ? -11.688 14.359 24.688 1 96.5 84 LYS A O 1
ATOM 637 N N . ALA A 1 85 ? -12.891 12.633 24 1 96.25 85 ALA A N 1
ATOM 638 C CA . ALA A 1 85 ? -12.117 11.656 24.766 1 96.25 85 ALA A CA 1
ATOM 639 C C . ALA A 1 85 ? -10.656 11.664 24.344 1 96.25 85 ALA A C 1
ATOM 641 O O . ALA A 1 85 ? -9.758 11.555 25.188 1 96.25 85 ALA A O 1
ATOM 642 N N . ASP A 1 86 ? -10.391 11.773 23.094 1 96.62 86 ASP A N 1
ATOM 643 C CA . ASP A 1 86 ? -9.023 11.844 22.578 1 96.62 86 ASP A CA 1
ATOM 644 C C . ASP A 1 86 ? -8.32 13.109 23.062 1 96.62 86 ASP A C 1
ATOM 646 O O . ASP A 1 86 ? -7.121 13.078 23.359 1 96.62 86 ASP A O 1
ATOM 650 N N . LEU A 1 87 ? -9.07 14.195 23.094 1 98.06 87 LEU A N 1
ATOM 651 C CA . LEU A 1 87 ? -8.5 15.453 23.562 1 98.06 87 LEU A CA 1
ATOM 652 C C . LEU A 1 87 ? -8.094 15.359 25.031 1 98.06 87 LEU A C 1
ATOM 654 O O . LEU A 1 87 ? -7.023 15.836 25.406 1 98.06 87 LEU A O 1
ATOM 658 N N . GLU A 1 88 ? -8.93 14.742 25.844 1 98.25 88 GLU A N 1
ATOM 659 C CA . GLU A 1 88 ? -8.617 14.539 27.25 1 98.25 88 GLU A CA 1
ATOM 660 C C . GLU A 1 88 ? -7.375 13.664 27.406 1 98.25 88 GLU A C 1
ATOM 662 O O . GLU A 1 88 ? -6.516 13.945 28.25 1 98.25 88 GLU A O 1
ATOM 667 N N . THR A 1 89 ? -7.305 12.648 26.578 1 97.38 89 THR A N 1
ATOM 668 C CA . THR A 1 89 ? -6.129 11.789 26.578 1 97.38 89 THR A CA 1
ATOM 669 C C . THR A 1 89 ? -4.887 12.562 26.156 1 97.38 89 THR A C 1
ATOM 671 O O . THR A 1 89 ? -3.826 12.43 26.766 1 97.38 89 THR A O 1
ATOM 674 N N . ALA A 1 90 ? -5.02 13.359 25.109 1 97.88 90 ALA A N 1
ATOM 675 C CA . ALA A 1 90 ? -3.898 14.156 24.625 1 97.88 90 ALA A CA 1
ATOM 676 C C . ALA A 1 90 ? -3.373 15.078 25.719 1 97.88 90 ALA A C 1
ATOM 678 O O . ALA A 1 90 ? -2.16 15.203 25.906 1 97.88 90 ALA A O 1
ATOM 679 N N . ALA A 1 91 ? -4.262 15.703 26.438 1 97.88 91 ALA A N 1
ATOM 680 C CA . ALA A 1 91 ? -3.879 16.594 27.547 1 97.88 91 ALA A CA 1
ATOM 681 C C . ALA A 1 91 ? -3.131 15.82 28.625 1 97.88 91 ALA A C 1
ATOM 683 O O . ALA A 1 91 ? -2.072 16.266 29.094 1 97.88 91 ALA A O 1
ATOM 684 N N . ARG A 1 92 ? -3.656 14.68 28.969 1 96.94 92 ARG A N 1
ATOM 685 C CA . ARG A 1 92 ? -3.061 13.867 30.016 1 96.94 92 ARG A CA 1
ATOM 686 C C . ARG A 1 92 ? -1.657 13.406 29.641 1 96.94 92 ARG A C 1
ATOM 688 O O . ARG A 1 92 ? -0.763 13.344 30.484 1 96.94 92 ARG A O 1
ATOM 695 N N . GLU A 1 93 ? -1.45 13.094 28.359 1 97.25 93 GLU A N 1
ATOM 696 C CA . GLU A 1 93 ? -0.185 12.539 27.875 1 97.25 93 GLU A CA 1
ATOM 697 C C . GLU A 1 93 ? 0.791 13.648 27.5 1 97.25 93 GLU A C 1
ATOM 699 O O . GLU A 1 93 ? 1.954 13.375 27.188 1 97.25 93 GLU A O 1
ATOM 704 N N . GLY A 1 94 ? 0.282 14.883 27.469 1 97.25 94 GLY A N 1
ATOM 705 C CA . GLY A 1 94 ? 1.135 16.016 27.141 1 97.25 94 GLY A CA 1
ATOM 706 C C . GLY A 1 94 ? 1.338 16.172 25.641 1 97.25 94 GLY A C 1
ATOM 707 O O . GLY A 1 94 ? 2.393 16.641 25.203 1 97.25 94 GLY A O 1
ATOM 708 N N . PHE A 1 95 ? 0.402 15.688 24.844 1 98.44 95 PHE A N 1
ATOM 709 C CA . PHE A 1 95 ? 0.475 15.883 23.406 1 98.44 95 PHE A CA 1
ATOM 710 C C . PHE A 1 95 ? 0.045 17.297 23.031 1 98.44 95 PHE A C 1
ATOM 712 O O . PHE A 1 95 ? -0.808 17.891 23.688 1 98.44 95 PHE A O 1
ATOM 719 N N . HIS A 1 96 ? 0.729 17.875 22 1 98.69 96 HIS A N 1
ATOM 720 C CA . HIS A 1 96 ? 0.211 19.062 21.344 1 98.69 96 HIS A CA 1
ATOM 721 C C . HIS A 1 96 ? -0.924 18.703 20.391 1 98.69 96 HIS A C 1
ATOM 723 O O . HIS A 1 96 ? -0.862 17.688 19.688 1 98.69 96 HIS A O 1
ATOM 729 N N . THR A 1 97 ? -1.951 19.5 20.375 1 98.62 97 THR A N 1
ATOM 730 C CA . THR A 1 97 ? -3.061 19.203 19.484 1 98.62 97 THR A CA 1
ATOM 731 C C . THR A 1 97 ? -3.332 20.359 18.547 1 98.62 97 THR A C 1
ATOM 733 O O . THR A 1 97 ? -3.086 21.516 18.891 1 98.62 97 THR A O 1
ATOM 736 N N . ALA A 1 98 ? -3.832 20.078 17.391 1 98.62 98 ALA A N 1
ATOM 737 C CA . ALA A 1 98 ? -4.262 21.078 16.422 1 98.62 98 ALA A CA 1
ATOM 738 C C . ALA A 1 98 ? -5.773 21.266 16.469 1 98.62 98 ALA A C 1
ATOM 740 O O . ALA A 1 98 ? -6.516 20.328 16.734 1 98.62 98 ALA A O 1
ATOM 741 N N . ILE A 1 99 ? -6.223 22.453 16.234 1 98.69 99 ILE A N 1
ATOM 742 C CA . ILE A 1 99 ? -7.617 22.781 15.961 1 98.69 99 ILE A CA 1
ATOM 743 C C . ILE A 1 99 ? -7.742 23.375 14.562 1 98.69 99 ILE A C 1
ATOM 745 O O . ILE A 1 99 ? -7.062 24.344 14.219 1 98.69 99 ILE A O 1
ATOM 749 N N . HIS A 1 100 ? -8.586 22.734 13.797 1 98 100 HIS A N 1
ATOM 750 C CA . HIS A 1 100 ? -8.703 23.203 12.414 1 98 100 HIS A CA 1
ATOM 751 C C . HIS A 1 100 ? -10.164 23.375 12.016 1 98 100 HIS A C 1
ATOM 753 O O . HIS A 1 100 ? -10.453 23.766 10.883 1 98 100 HIS A O 1
ATOM 759 N N . CYS A 1 101 ? -11.117 23.078 12.906 1 97.25 101 CYS A N 1
ATOM 760 C CA . CYS A 1 101 ? -12.531 23.203 12.586 1 97.25 101 CYS A CA 1
ATOM 761 C C . CYS A 1 101 ? -13.352 23.484 13.836 1 97.25 101 CYS A C 1
ATOM 763 O O . CYS A 1 101 ? -12.82 23.438 14.953 1 97.25 101 CYS A O 1
ATOM 765 N N . LYS A 1 102 ? -14.633 23.766 13.633 1 97.5 102 LYS A N 1
ATOM 766 C CA . LYS A 1 102 ? -15.516 24.172 14.719 1 97.5 102 LYS A CA 1
ATOM 767 C C . LYS A 1 102 ? -15.773 23.016 15.68 1 97.5 102 LYS A C 1
ATOM 769 O O . LYS A 1 102 ? -15.922 23.219 16.891 1 97.5 102 LYS A O 1
ATOM 774 N N . GLU A 1 103 ? -15.859 21.797 15.172 1 97.75 103 GLU A N 1
ATOM 775 C CA . GLU A 1 103 ? -16.125 20.625 16 1 97.75 103 GLU A CA 1
ATOM 776 C C . GLU A 1 103 ? -15.008 20.406 17.016 1 97.75 103 GLU A C 1
ATOM 778 O O . GLU A 1 103 ? -15.266 20.094 18.188 1 97.75 103 GLU A O 1
ATOM 783 N N . GLN A 1 104 ? -13.797 20.609 16.656 1 98.06 104 GLN A N 1
ATOM 784 C CA . GLN A 1 104 ? -12.656 20.469 17.547 1 98.06 104 GLN A CA 1
ATOM 785 C C . GLN A 1 104 ? -12.641 21.578 18.594 1 98.06 104 GLN A C 1
ATOM 787 O O . GLN A 1 104 ? -12.266 21.344 19.75 1 98.06 104 GLN A O 1
ATOM 792 N N . LEU A 1 105 ? -12.992 22.812 18.141 1 98.62 105 LEU A N 1
ATOM 793 C CA . LEU A 1 105 ? -13.117 23.906 19.094 1 98.62 105 LEU A CA 1
ATOM 794 C C . LEU A 1 105 ? -14.172 23.594 20.141 1 98.62 105 LEU A C 1
ATOM 796 O O . LEU A 1 105 ? -13.953 23.812 21.344 1 98.62 105 LEU A O 1
ATOM 800 N N . GLU A 1 106 ? -15.297 23.062 19.688 1 98.38 106 GLU A N 1
ATOM 801 C CA . GLU A 1 106 ? -16.359 22.688 20.625 1 98.38 106 GLU A CA 1
ATOM 802 C C . GLU A 1 106 ? -15.898 21.594 21.578 1 98.38 106 GLU A C 1
ATOM 804 O O . GLU A 1 106 ? -16.234 21.609 22.766 1 98.38 106 GLU A O 1
ATOM 809 N N . ASP A 1 107 ? -15.156 20.625 21.062 1 98.19 107 ASP A N 1
ATOM 810 C CA . ASP A 1 107 ? -14.586 19.578 21.922 1 98.19 107 ASP A CA 1
ATOM 811 C C . ASP A 1 107 ? -13.703 20.188 23 1 98.19 107 ASP A C 1
ATOM 813 O O . ASP A 1 107 ? -13.734 19.75 24.156 1 98.19 107 ASP A O 1
ATOM 817 N N . LEU A 1 108 ? -12.883 21.172 22.609 1 98.56 108 LEU A N 1
ATOM 818 C CA . LEU A 1 108 ? -12.016 21.828 23.578 1 98.56 108 LEU A CA 1
ATOM 819 C C . LEU A 1 108 ? -12.836 22.5 24.672 1 98.56 108 LEU A C 1
ATOM 821 O O . LEU A 1 108 ? -12.5 22.422 25.859 1 98.56 108 LEU A O 1
ATOM 825 N N . LYS A 1 109 ? -13.906 23.188 24.297 1 98.38 109 LYS A N 1
ATOM 826 C CA . LYS A 1 109 ? -14.766 23.875 25.25 1 98.38 109 LYS A CA 1
ATOM 827 C C . LYS A 1 109 ? -15.398 22.875 26.219 1 98.38 109 LYS A C 1
ATOM 829 O O . LYS A 1 109 ? -15.523 23.172 27.422 1 98.38 109 LYS A O 1
ATOM 834 N N . GLN A 1 110 ? -15.664 21.688 25.719 1 98.06 110 GLN A N 1
ATOM 835 C CA . GLN A 1 110 ? -16.484 20.75 26.484 1 98.06 110 GLN A CA 1
ATOM 836 C C . GLN A 1 110 ? -15.617 19.75 27.25 1 98.06 110 GLN A C 1
ATOM 838 O O . GLN A 1 110 ? -16.078 19.156 28.219 1 98.06 110 GLN A O 1
ATOM 843 N N . ALA A 1 111 ? -14.469 19.531 26.812 1 97.69 111 ALA A N 1
ATOM 844 C CA . ALA A 1 111 ? -13.609 18.5 27.391 1 97.69 111 ALA A CA 1
ATOM 845 C C . ALA A 1 111 ? -13.25 18.828 28.844 1 97.69 111 ALA A C 1
ATOM 847 O O . ALA A 1 111 ? -13.117 20 29.203 1 97.69 111 ALA A O 1
ATOM 848 N N . ASP A 1 112 ? -13.109 17.75 29.625 1 96.94 112 ASP A N 1
ATOM 849 C CA . ASP A 1 112 ? -12.633 17.906 31 1 96.94 112 ASP A CA 1
ATOM 850 C C . ASP A 1 112 ? -11.102 17.828 31.047 1 96.94 112 ASP A C 1
ATOM 852 O O . ASP A 1 112 ? -10.539 16.766 31.281 1 96.94 112 ASP A O 1
ATOM 856 N N . ILE A 1 113 ? -10.516 18.969 30.922 1 96.25 113 ILE A N 1
ATOM 857 C CA . ILE A 1 113 ? -9.062 19.062 30.844 1 96.25 113 ILE A CA 1
ATOM 858 C C . ILE A 1 113 ? -8.508 19.453 32.219 1 96.25 113 ILE A C 1
ATOM 860 O O . ILE A 1 113 ? -8.734 20.562 32.688 1 96.25 113 ILE A O 1
ATOM 864 N N . THR A 1 114 ? -7.777 18.516 32.844 1 92.62 114 THR A N 1
ATOM 865 C CA . THR A 1 114 ? -7.176 18.75 34.156 1 92.62 114 THR A CA 1
ATOM 866 C C . THR A 1 114 ? -5.734 19.234 34 1 92.62 114 THR A C 1
ATOM 868 O O . THR A 1 114 ? -5.191 19.875 34.906 1 92.62 114 THR A O 1
ATOM 871 N N . THR A 1 115 ? -5.105 18.859 32.969 1 96.19 115 THR A N 1
ATOM 872 C CA . THR A 1 115 ? -3.766 19.297 32.625 1 96.19 115 THR A CA 1
ATOM 873 C C . THR A 1 115 ? -3.805 20.188 31.391 1 96.19 115 THR A C 1
ATOM 875 O O . THR A 1 115 ? -4.324 19.797 30.344 1 96.19 115 THR A O 1
ATOM 878 N N . PRO A 1 116 ? -3.291 21.344 31.547 1 97.69 116 PRO A N 1
ATOM 879 C CA . PRO A 1 116 ? -3.359 22.25 30.406 1 97.69 116 PRO A CA 1
ATOM 880 C C . PRO A 1 116 ? -2.807 21.641 29.125 1 97.69 116 PRO A C 1
ATOM 882 O O . PRO A 1 116 ? -1.85 20.859 29.172 1 97.69 116 PRO A O 1
ATOM 885 N N . VAL A 1 117 ? -3.344 22 28.031 1 98.31 117 VAL A N 1
ATOM 886 C CA . VAL A 1 117 ? -2.98 21.422 26.734 1 98.31 117 VAL A CA 1
ATOM 887 C C . VAL A 1 117 ? -2.383 22.5 25.844 1 98.31 117 VAL A C 1
ATOM 889 O O . VAL A 1 117 ? -2.771 23.672 25.906 1 98.31 117 VAL A O 1
ATOM 892 N N . THR A 1 118 ? -1.379 22.141 25.078 1 98.56 118 THR A N 1
ATOM 893 C CA . THR A 1 118 ? -0.827 23.031 24.062 1 98.56 118 THR A CA 1
ATOM 894 C C . THR A 1 118 ? -1.634 22.953 22.766 1 98.56 118 THR A C 1
ATOM 896 O O . THR A 1 118 ? -1.841 21.859 22.234 1 98.56 118 THR A O 1
ATOM 899 N N . VAL A 1 119 ? -2.062 24.109 22.25 1 98.75 119 VAL A N 1
ATOM 900 C CA . VAL A 1 119 ? -2.973 24.125 21.109 1 98.75 119 VAL A CA 1
ATOM 901 C C . VAL A 1 119 ? -2.334 24.891 19.953 1 98.75 119 VAL A C 1
ATOM 903 O O . VAL A 1 119 ? -1.805 25.984 20.141 1 98.75 119 VAL A O 1
ATOM 906 N N . TRP A 1 120 ? -2.344 24.281 18.812 1 98.88 120 TRP A N 1
ATOM 907 C CA . TRP A 1 120 ? -1.987 24.906 17.547 1 98.88 120 TRP A CA 1
ATOM 908 C C . TRP A 1 120 ? -3.229 25.156 16.688 1 98.88 120 TRP A C 1
ATOM 910 O O . TRP A 1 120 ? -3.975 24.219 16.391 1 98.88 120 TRP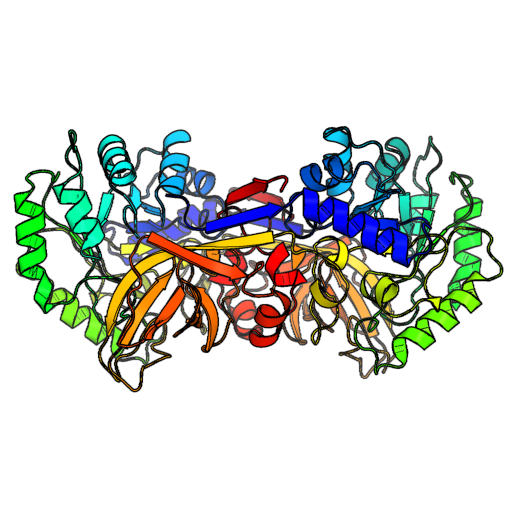 A O 1
ATOM 920 N N . LEU A 1 121 ? -3.48 26.375 16.297 1 98.88 121 LEU A N 1
ATOM 921 C CA . LEU A 1 121 ? -4.594 26.703 15.422 1 98.88 121 LEU A CA 1
ATOM 922 C C . LEU A 1 121 ? -4.152 26.688 13.961 1 98.88 121 LEU A C 1
ATOM 924 O O . LEU A 1 121 ? -3.213 27.391 13.586 1 98.88 121 LEU A O 1
ATOM 928 N N . LYS A 1 122 ? -4.789 25.844 13.188 1 98.75 122 LYS A N 1
ATOM 929 C CA . LYS A 1 122 ? -4.449 25.734 11.773 1 98.75 122 LYS A CA 1
ATOM 930 C C . LYS A 1 122 ? -5.219 26.75 10.938 1 98.75 122 LYS A C 1
ATOM 932 O O . LYS A 1 122 ? -6.441 26.859 11.047 1 98.75 122 LYS A O 1
ATOM 937 N N . LEU A 1 123 ? -4.488 27.453 10.203 1 98.56 123 LEU A N 1
ATOM 938 C CA . LEU A 1 123 ? -5.043 28.469 9.312 1 98.56 123 LEU A CA 1
ATOM 939 C C . LEU A 1 123 ? -5.035 28 7.863 1 98.56 123 LEU A C 1
ATOM 941 O O . LEU A 1 123 ? -4.023 27.469 7.387 1 98.56 123 LEU A O 1
ATOM 945 N N . ASP A 1 124 ? -6.176 28.062 7.207 1 97.69 124 ASP A N 1
ATOM 946 C CA . ASP A 1 124 ? -6.223 27.797 5.773 1 97.69 124 ASP A CA 1
ATOM 947 C C . ASP A 1 124 ? -5.641 28.969 4.98 1 97.69 124 ASP A C 1
ATOM 949 O O . ASP A 1 124 ? -6.277 30.016 4.855 1 97.69 124 ASP A O 1
ATOM 953 N N . THR A 1 125 ? -4.527 28.688 4.406 1 97.25 125 THR A N 1
ATOM 954 C CA . THR A 1 125 ? -3.871 29.781 3.689 1 97.25 125 THR A CA 1
ATOM 955 C C . THR A 1 125 ? -3.943 29.547 2.182 1 97.25 125 THR A C 1
ATOM 957 O O . THR A 1 125 ? -3.393 30.328 1.404 1 97.25 125 THR A O 1
ATOM 960 N N . GLY A 1 126 ? -4.652 28.484 1.798 1 92.94 126 GLY A N 1
ATOM 961 C CA . GLY A 1 126 ? -4.746 28.312 0.356 1 92.94 126 GLY A CA 1
ATOM 962 C C . GLY A 1 126 ? -5.043 26.891 -0.062 1 92.94 126 GLY A C 1
ATOM 963 O O . GLY A 1 126 ? -5.621 26.656 -1.127 1 92.94 126 GLY A O 1
ATOM 964 N N . MET A 1 127 ? -4.695 25.859 0.686 1 93 127 MET A N 1
ATOM 965 C CA . MET A 1 127 ? -4.871 24.453 0.347 1 93 127 MET A CA 1
ATOM 966 C C . MET A 1 127 ? -6.336 24.047 0.44 1 93 127 MET A C 1
ATOM 968 O O . MET A 1 127 ? -6.773 23.125 -0.24 1 93 127 MET A O 1
ATOM 972 N N . HIS A 1 128 ? -7.113 24.641 1.285 1 93.5 128 HIS A N 1
ATOM 973 C CA . HIS A 1 128 ? -8.555 24.484 1.467 1 93.5 128 HIS A CA 1
ATOM 974 C C . HIS A 1 128 ? -8.906 23.031 1.809 1 93.5 128 HIS A C 1
ATOM 976 O O . HIS A 1 128 ? -9.883 22.5 1.282 1 93.5 128 HIS A O 1
ATOM 982 N N . ARG A 1 129 ? -8.07 22.391 2.52 1 92.69 129 ARG A N 1
ATOM 983 C CA . ARG A 1 129 ? -8.312 21.031 2.994 1 92.69 129 ARG A CA 1
ATOM 984 C C . ARG A 1 129 ? -8.648 21.016 4.48 1 92.69 129 ARG A C 1
ATOM 986 O O . ARG A 1 129 ? -9.656 20.422 4.887 1 92.69 129 ARG A O 1
ATOM 993 N N . LEU A 1 130 ? -7.844 21.641 5.262 1 95.69 130 LEU A N 1
ATOM 994 C CA . LEU A 1 130 ? -8.078 21.859 6.688 1 95.69 130 LEU A CA 1
ATOM 995 C C . LEU A 1 130 ? -7.734 23.297 7.082 1 95.69 130 LEU A C 1
ATOM 997 O O . LEU A 1 130 ? -7.004 23.984 6.367 1 95.69 130 LEU A O 1
ATOM 1001 N N . GLY A 1 131 ? -8.312 23.688 8.242 1 97.81 131 GLY A N 1
ATOM 1002 C CA . GLY A 1 131 ? -7.949 24.969 8.797 1 97.81 131 GLY A CA 1
ATOM 1003 C C . GLY A 1 131 ? -9.086 25.969 8.773 1 97.81 131 GLY A C 1
ATOM 1004 O O . GLY A 1 131 ? -9.938 25.938 7.883 1 97.81 131 GLY A O 1
ATOM 1005 N N . ILE A 1 132 ? -9.031 26.922 9.641 1 97.75 132 ILE A N 1
ATOM 1006 C CA . ILE A 1 132 ? -10.055 27.953 9.695 1 97.75 132 ILE A CA 1
ATOM 1007 C C . ILE A 1 132 ? -9.734 29.047 8.664 1 97.75 132 ILE A C 1
ATOM 1009 O O . ILE A 1 132 ? -8.602 29.156 8.203 1 97.75 132 ILE A O 1
ATOM 1013 N N . HIS A 1 133 ? -10.734 29.781 8.352 1 96.25 133 HIS A N 1
ATOM 1014 C CA . HIS A 1 133 ? -10.531 30.906 7.449 1 96.25 133 HIS A CA 1
ATOM 1015 C C . HIS A 1 133 ? -9.797 32.062 8.148 1 96.25 133 HIS A C 1
ATOM 1017 O O . HIS A 1 133 ? -9.977 32.281 9.344 1 96.25 133 HIS A O 1
ATOM 1023 N N . PRO A 1 134 ? -9.047 32.812 7.32 1 97 134 PRO A N 1
ATOM 1024 C CA . PRO A 1 134 ? -8.312 33.938 7.902 1 97 134 PRO A CA 1
ATOM 1025 C C . PRO A 1 134 ? -9.219 34.906 8.664 1 97 134 PRO A C 1
ATOM 1027 O O . PRO A 1 134 ? -8.844 35.406 9.734 1 97 134 PRO A O 1
ATOM 1030 N N . TYR A 1 135 ? -10.422 35.094 8.227 1 96.25 135 TYR A N 1
ATOM 1031 C CA . TYR A 1 135 ? -11.297 36.062 8.844 1 96.25 135 TYR A CA 1
ATOM 1032 C C . TYR A 1 135 ? -11.836 35.562 10.18 1 96.25 135 TYR A C 1
ATOM 1034 O O . TYR A 1 135 ? -12.383 36.344 10.969 1 96.25 135 TYR A O 1
ATOM 1042 N N . GLU A 1 136 ? -11.633 34.281 10.445 1 97.62 136 GLU A N 1
ATOM 1043 C CA . GLU A 1 136 ? -12.125 33.688 11.688 1 97.62 136 GLU A CA 1
ATOM 1044 C C . GLU A 1 136 ? -11.039 33.688 12.758 1 97.62 136 GLU A C 1
ATOM 1046 O O . GLU A 1 136 ? -11.312 33.375 13.922 1 97.62 136 GLU A O 1
ATOM 1051 N N . LEU A 1 137 ? -9.859 34.062 12.445 1 98.38 137 LEU A N 1
ATOM 1052 C CA . LEU A 1 137 ? -8.68 33.781 13.25 1 98.38 137 LEU A CA 1
ATOM 1053 C C . LEU A 1 137 ? -8.797 34.406 14.633 1 98.38 137 LEU A C 1
ATOM 1055 O O . LEU A 1 137 ? -8.656 33.719 15.641 1 98.38 137 LEU A O 1
ATOM 1059 N N . SER A 1 138 ? -9.078 35.688 14.711 1 98.31 138 SER A N 1
ATOM 1060 C CA . SER A 1 138 ? -9.141 36.406 15.984 1 98.31 138 SER A CA 1
ATOM 1061 C C . SER A 1 138 ? -10.234 35.812 16.875 1 98.31 138 SER A C 1
ATOM 1063 O O . SER A 1 138 ? -10.047 35.688 18.094 1 98.31 138 SER A O 1
ATOM 1065 N N . ASP A 1 139 ? -11.344 35.531 16.281 1 98.44 139 ASP A N 1
ATOM 1066 C CA . ASP A 1 139 ? -12.461 34.969 17.031 1 98.44 139 ASP A CA 1
ATOM 1067 C C . ASP A 1 139 ? -12.094 33.594 17.609 1 98.44 139 ASP A C 1
ATOM 1069 O O . ASP A 1 139 ? -12.391 33.312 18.766 1 98.44 139 ASP A O 1
ATOM 1073 N N . TYR A 1 140 ? -11.5 32.75 16.859 1 98.69 140 TYR A N 1
ATOM 1074 C CA . TYR A 1 140 ? -11.086 31.422 17.328 1 98.69 140 TYR A CA 1
ATOM 1075 C C . TYR A 1 140 ? -10.078 31.547 18.469 1 98.69 140 TYR A C 1
ATOM 1077 O O . TYR A 1 140 ? -10.195 30.859 19.484 1 98.69 140 TYR A O 1
ATOM 1085 N N . VAL A 1 141 ? -9.086 32.438 18.297 1 98.81 141 VAL A N 1
ATOM 1086 C CA . VAL A 1 141 ? -8.078 32.625 19.344 1 98.81 141 VAL A CA 1
ATOM 1087 C C . VAL A 1 141 ? -8.758 33.031 20.656 1 98.81 141 VAL A C 1
ATOM 1089 O O . VAL A 1 141 ? -8.484 32.469 21.719 1 98.81 141 VAL A O 1
ATOM 1092 N N . ARG A 1 142 ? -9.641 34 20.516 1 98.56 142 ARG A N 1
ATOM 1093 C CA . ARG A 1 142 ? -10.367 34.469 21.688 1 98.56 142 ARG A CA 1
ATOM 1094 C C . ARG A 1 142 ? -11.117 33.344 22.375 1 98.56 142 ARG A C 1
ATOM 1096 O O . ARG A 1 142 ? -11.055 33.188 23.594 1 98.56 142 ARG A O 1
ATOM 1103 N N . GLN A 1 143 ? -11.805 32.562 21.641 1 98.75 143 GLN A N 1
ATOM 1104 C CA . GLN A 1 143 ? -12.602 31.484 22.188 1 98.75 143 GLN A CA 1
ATOM 1105 C C . GLN A 1 143 ? -11.719 30.406 22.812 1 98.75 143 GLN A C 1
ATOM 1107 O O . GLN A 1 143 ? -12.031 29.859 23.875 1 98.75 143 GLN A O 1
ATOM 1112 N N . ILE A 1 144 ? -10.656 30.047 22.141 1 98.75 144 ILE A N 1
ATOM 1113 C CA . ILE A 1 144 ? -9.727 29.047 22.641 1 98.75 144 ILE A CA 1
ATOM 1114 C C . ILE A 1 144 ? -9.133 29.516 23.969 1 98.75 144 ILE A C 1
ATOM 1116 O O . ILE A 1 144 ? -9.125 28.75 24.953 1 98.75 144 ILE A O 1
ATOM 1120 N N . GLU A 1 145 ? -8.664 30.75 24.031 1 98.25 145 GLU A N 1
ATOM 1121 C CA . GLU A 1 145 ? -8.039 31.281 25.234 1 98.25 145 GLU A CA 1
ATOM 1122 C C . GLU A 1 145 ? -9.047 31.391 26.375 1 98.25 145 GLU A C 1
ATOM 1124 O O . GLU A 1 145 ? -8.695 31.203 27.547 1 98.25 145 GLU A O 1
ATOM 1129 N N . ALA A 1 146 ? -10.266 31.656 26.031 1 97.94 146 ALA A N 1
ATOM 1130 C CA . ALA A 1 146 ? -11.32 31.844 27.031 1 97.94 146 ALA A CA 1
ATOM 1131 C C . ALA A 1 146 ? -11.609 30.547 27.766 1 97.94 146 ALA A C 1
ATOM 1133 O O . ALA A 1 146 ? -12.234 30.547 28.828 1 97.94 146 ALA A O 1
ATOM 1134 N N . THR A 1 147 ? -11.203 29.422 27.203 1 97.81 147 THR A N 1
ATOM 1135 C CA . THR A 1 147 ? -11.445 28.141 27.859 1 97.81 147 THR A CA 1
ATOM 1136 C C . THR A 1 147 ? -10.594 28.016 29.125 1 97.81 147 THR A C 1
ATOM 1138 O O . THR A 1 147 ? -10.883 27.188 29.984 1 97.81 147 THR A O 1
ATOM 1141 N N . ASN A 1 148 ? -9.461 28.719 29.219 1 97.56 148 ASN A N 1
ATOM 1142 C CA . ASN A 1 148 ? -8.492 28.672 30.312 1 97.56 148 ASN A CA 1
ATOM 1143 C C . ASN A 1 148 ? -7.895 27.281 30.469 1 97.56 148 ASN A C 1
ATOM 1145 O O . ASN A 1 148 ? -7.641 26.828 31.594 1 97.56 148 ASN A O 1
ATOM 1149 N N . LYS A 1 149 ? -7.734 26.594 29.375 1 98.19 149 LYS A N 1
ATOM 1150 C CA . LYS A 1 149 ? -7.258 25.203 29.406 1 98.19 149 LYS A CA 1
ATOM 1151 C C . LYS A 1 149 ? -5.883 25.094 28.75 1 98.19 149 LYS A C 1
ATOM 1153 O O . LYS A 1 149 ? -5.363 23.984 28.594 1 98.19 149 LYS A O 1
ATOM 1158 N N . LEU A 1 150 ? -5.277 26.156 28.469 1 98.25 150 LEU A N 1
ATOM 1159 C CA . LEU A 1 150 ? -4.086 26.141 27.625 1 98.25 150 LEU A CA 1
ATOM 1160 C C . LEU A 1 150 ? -2.82 26.156 28.484 1 98.25 150 LEU A C 1
ATOM 1162 O O . LEU A 1 150 ? -2.783 26.797 29.531 1 98.25 150 LEU A O 1
ATOM 1166 N N . ALA A 1 151 ? -1.811 25.484 27.984 1 97.44 151 ALA A N 1
ATOM 1167 C CA . ALA A 1 151 ? -0.494 25.453 28.625 1 97.44 151 ALA A CA 1
ATOM 1168 C C . ALA A 1 151 ? 0.347 26.641 28.172 1 97.44 151 ALA A C 1
ATOM 1170 O O . ALA A 1 151 ? 1.411 26.906 28.734 1 97.44 151 ALA A O 1
ATOM 1171 N N . GLY A 1 152 ? -0.035 27.484 27.344 1 96.62 152 GLY A N 1
ATOM 1172 C CA . GLY A 1 152 ? 0.645 28.641 26.75 1 96.62 152 GLY A CA 1
ATOM 1173 C C . GLY A 1 152 ? -0.167 29.312 25.672 1 96.62 152 GLY A C 1
ATOM 1174 O O . GLY A 1 152 ? -1.338 29 25.469 1 96.62 152 GLY A O 1
ATOM 1175 N N . PRO A 1 153 ? 0.469 30.281 25.031 1 98 153 PRO A N 1
ATOM 1176 C CA . PRO A 1 153 ? -0.274 30.953 23.969 1 98 153 PRO A CA 1
ATOM 1177 C C . PRO A 1 153 ? -0.64 30.016 22.812 1 98 153 PRO A C 1
ATOM 1179 O O . PRO A 1 153 ? 0.041 29.016 22.594 1 98 153 PRO A O 1
ATOM 1182 N N . VAL A 1 154 ? -1.67 30.359 22.141 1 98.69 154 VAL A 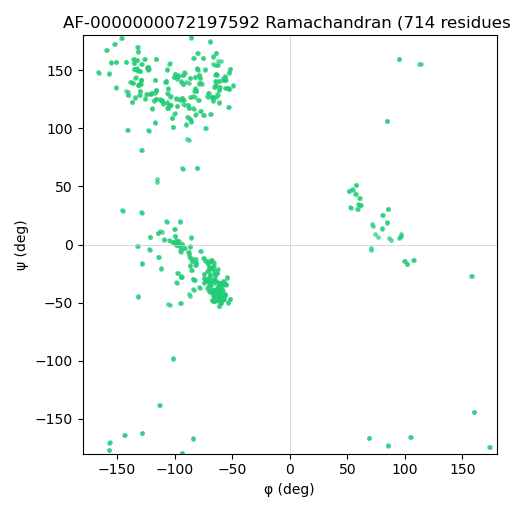N 1
ATOM 1183 C CA . VAL A 1 154 ? -2.072 29.609 20.953 1 98.69 154 VAL A CA 1
ATOM 1184 C C . VAL A 1 154 ? -0.966 29.672 19.906 1 98.69 154 VAL A C 1
ATOM 1186 O O . VAL A 1 154 ? -0.453 30.75 19.609 1 98.69 154 VAL A O 1
ATOM 1189 N N . GLY A 1 155 ? -0.473 28.484 19.484 1 98.81 155 GLY A N 1
ATOM 1190 C CA . GLY A 1 155 ? 0.399 28.422 18.312 1 98.81 155 GLY A CA 1
ATOM 1191 C C . GLY A 1 155 ? -0.358 28.453 17 1 98.81 155 GLY A C 1
ATOM 1192 O O . GLY A 1 155 ? -1.573 28.25 16.969 1 98.81 155 GLY A O 1
ATOM 1193 N N . PHE A 1 156 ? 0.362 28.719 15.898 1 98.88 156 PHE A N 1
ATOM 1194 C CA . PHE A 1 156 ? -0.266 28.828 14.594 1 98.88 156 PHE A CA 1
ATOM 1195 C C . PHE A 1 156 ? 0.464 27.953 13.57 1 98.88 156 PHE A C 1
ATOM 1197 O O . PHE A 1 156 ? 1.695 27.891 13.57 1 98.88 156 PHE A O 1
ATOM 1204 N N . MET A 1 157 ? -0.281 27.297 12.75 1 98.75 157 MET A N 1
ATOM 1205 C CA . MET A 1 157 ? 0.308 26.453 11.703 1 98.75 157 MET A CA 1
ATOM 1206 C C . MET A 1 157 ? -0.512 26.547 10.414 1 98.75 157 MET A C 1
ATOM 1208 O O . MET A 1 157 ? -1.676 26.953 10.445 1 98.75 157 MET A O 1
ATOM 1212 N N . SER A 1 158 ? 0.024 26.281 9.344 1 98.56 158 SER A N 1
ATOM 1213 C CA . SER A 1 158 ? -0.591 26.062 8.039 1 98.56 158 SER A CA 1
ATOM 1214 C C . SER A 1 158 ? 0.178 25.031 7.234 1 98.56 158 SER A C 1
ATOM 1216 O O . SER A 1 158 ? 1.033 24.328 7.777 1 98.56 158 SER A O 1
ATOM 1218 N N . HIS A 1 159 ? -0.289 24.719 6.086 1 97.56 159 HIS A N 1
ATOM 1219 C CA . HIS A 1 159 ? 0.378 23.75 5.23 1 97.56 159 HIS A CA 1
ATOM 1220 C C . HIS A 1 159 ? 0.429 24.234 3.783 1 97.56 159 HIS A C 1
ATOM 1222 O O . HIS A 1 159 ? -0.551 24.781 3.273 1 97.56 159 HIS A O 1
ATOM 1228 N N . PHE A 1 160 ? 1.551 24.016 3.15 1 97.62 160 PHE A N 1
ATOM 1229 C CA . PHE A 1 160 ? 1.764 24.484 1.785 1 97.62 160 PHE A CA 1
ATOM 1230 C C . PHE A 1 160 ? 1.079 23.562 0.783 1 97.62 160 PHE A C 1
ATOM 1232 O O . PHE A 1 160 ? 1.1 22.344 0.942 1 97.62 160 PHE A O 1
ATOM 1239 N N . SER A 1 161 ? 0.585 24.172 -0.293 1 95.94 161 SER A N 1
ATOM 1240 C CA . SER A 1 161 ? -0.021 23.406 -1.38 1 95.94 161 SER A CA 1
ATOM 1241 C C . SER A 1 161 ? 0.995 23.109 -2.479 1 95.94 161 SER A C 1
ATOM 1243 O O . SER A 1 161 ? 0.875 22.094 -3.184 1 95.94 161 SER A O 1
ATOM 1245 N N . CYS A 1 162 ? 2.029 23.969 -2.625 1 96.88 162 CYS A N 1
ATOM 1246 C CA . CYS A 1 162 ? 2.859 23.891 -3.822 1 96.88 162 CYS A CA 1
ATOM 1247 C C . CYS A 1 162 ? 4.312 24.234 -3.5 1 96.88 162 CYS A C 1
ATOM 1249 O O . CYS A 1 162 ? 5.027 24.781 -4.336 1 96.88 162 CYS A O 1
ATOM 1251 N N . ALA A 1 163 ? 4.723 23.953 -2.305 1 97.19 163 ALA A N 1
ATOM 1252 C CA . ALA A 1 163 ? 6.055 24.406 -1.89 1 97.19 163 ALA A CA 1
ATOM 1253 C C . ALA A 1 163 ? 7.141 23.688 -2.686 1 97.19 163 ALA A C 1
ATOM 1255 O O . ALA A 1 163 ? 8.281 24.141 -2.736 1 97.19 163 ALA A O 1
ATOM 1256 N N . ASP A 1 164 ? 6.848 22.547 -3.264 1 96.25 164 ASP A N 1
ATOM 1257 C CA . ASP A 1 164 ? 7.816 21.766 -4.027 1 96.25 164 ASP A CA 1
ATOM 1258 C C . ASP A 1 164 ? 7.895 22.25 -5.473 1 96.25 164 ASP A C 1
ATOM 1260 O O . ASP A 1 164 ? 8.773 21.828 -6.227 1 96.25 164 ASP A O 1
ATOM 1264 N N . ASP A 1 165 ? 6.941 23.047 -5.898 1 96 165 ASP A N 1
ATOM 1265 C CA . ASP A 1 165 ? 6.938 23.672 -7.211 1 96 165 ASP A CA 1
ATOM 1266 C C . ASP A 1 165 ? 7.375 25.141 -7.121 1 96 165 ASP A C 1
ATOM 1268 O O . ASP A 1 165 ? 6.551 26.016 -6.883 1 96 165 ASP A O 1
ATOM 1272 N N . LEU A 1 166 ? 8.586 25.359 -7.461 1 95.56 166 LEU A N 1
ATOM 1273 C CA . LEU A 1 166 ? 9.203 26.656 -7.246 1 95.56 166 LEU A CA 1
ATOM 1274 C C . LEU A 1 166 ? 8.656 27.688 -8.234 1 95.56 166 LEU A C 1
ATOM 1276 O O . LEU A 1 166 ? 8.852 28.891 -8.047 1 95.56 166 LEU A O 1
ATOM 1280 N N . SER A 1 167 ? 7.992 27.203 -9.234 1 95.19 167 SER A N 1
ATOM 1281 C CA . SER A 1 167 ? 7.434 28.125 -10.227 1 95.19 167 SER A CA 1
ATOM 1282 C C . SER A 1 167 ? 6.059 28.625 -9.805 1 95.19 167 SER A C 1
ATOM 1284 O O . SER A 1 167 ? 5.539 29.578 -10.383 1 95.19 167 SER A O 1
ATOM 1286 N N . SER A 1 168 ? 5.512 28.047 -8.836 1 95.69 168 SER A N 1
ATOM 1287 C CA . SER A 1 168 ? 4.168 28.422 -8.398 1 95.69 168 SER A CA 1
ATOM 1288 C C . SER A 1 168 ? 4.199 29.641 -7.492 1 95.69 168 SER A C 1
ATOM 1290 O O . SER A 1 168 ? 5.016 29.734 -6.574 1 95.69 168 SER A O 1
ATOM 1292 N N . PRO A 1 169 ? 3.326 30.594 -7.723 1 96.31 169 PRO A N 1
ATOM 1293 C CA . PRO A 1 169 ? 3.25 31.734 -6.82 1 96.31 169 PRO A CA 1
ATOM 1294 C C . PRO A 1 169 ? 2.529 31.422 -5.512 1 96.31 169 PRO A C 1
ATOM 1296 O O . PRO A 1 169 ? 2.508 32.25 -4.598 1 96.31 169 PRO A O 1
ATOM 1299 N N . ALA A 1 170 ? 1.984 30.281 -5.391 1 96.81 170 ALA A N 1
ATOM 1300 C CA . ALA A 1 170 ? 1.106 29.922 -4.277 1 96.81 170 ALA A CA 1
ATOM 1301 C C . ALA A 1 170 ? 1.854 29.969 -2.949 1 96.81 170 ALA A C 1
ATOM 1303 O O . ALA A 1 170 ? 1.315 30.453 -1.946 1 96.81 170 ALA A O 1
ATOM 1304 N N . THR A 1 171 ? 3.086 29.547 -2.979 1 98.06 171 THR A N 1
ATOM 1305 C CA . THR A 1 171 ? 3.83 29.422 -1.731 1 98.06 171 THR A CA 1
ATOM 1306 C C . THR A 1 171 ? 4.09 30.797 -1.11 1 98.06 171 THR A C 1
ATOM 1308 O O . THR A 1 171 ? 3.836 31 0.079 1 98.06 171 THR A O 1
ATOM 1311 N N . GLN A 1 172 ? 4.551 31.703 -1.912 1 98.25 172 GLN A N 1
ATOM 1312 C CA . GLN A 1 172 ? 4.793 33.031 -1.383 1 98.25 172 GLN A CA 1
ATOM 1313 C C . GLN A 1 172 ? 3.5 33.688 -0.895 1 98.25 172 GLN A C 1
ATOM 1315 O O . GLN A 1 172 ? 3.484 34.344 0.142 1 98.25 172 GLN A O 1
ATOM 1320 N N . LYS A 1 173 ? 2.434 33.5 -1.638 1 98.06 173 LYS A N 1
ATOM 1321 C CA . LYS A 1 173 ? 1.135 34 -1.222 1 98.06 173 LYS A CA 1
ATOM 1322 C C . LYS A 1 173 ? 0.723 33.438 0.133 1 98.06 173 LYS A C 1
ATOM 1324 O O . LYS A 1 173 ? 0.209 34.156 0.986 1 98.06 173 LYS A O 1
ATOM 1329 N N . GLN A 1 174 ? 0.955 32.156 0.327 1 98.38 174 GLN A N 1
ATOM 1330 C CA . GLN A 1 174 ? 0.611 31.531 1.59 1 98.38 174 GLN A CA 1
ATOM 1331 C C . GLN A 1 174 ? 1.468 32.062 2.732 1 98.38 174 GLN A C 1
ATOM 1333 O O . GLN A 1 174 ? 0.971 32.281 3.84 1 98.38 174 GLN A O 1
ATOM 1338 N N . ILE A 1 175 ? 2.764 32.25 2.443 1 98.69 175 ILE A N 1
ATOM 1339 C CA . ILE A 1 175 ? 3.67 32.781 3.453 1 98.69 175 ILE A CA 1
ATOM 1340 C C . ILE A 1 175 ? 3.197 34.188 3.881 1 98.69 175 ILE A C 1
ATOM 1342 O O . ILE A 1 175 ? 3.031 34.438 5.074 1 98.69 175 ILE A O 1
ATOM 1346 N N . ASP A 1 176 ? 2.916 35.031 2.895 1 98.69 176 ASP A N 1
ATOM 1347 C CA . ASP A 1 176 ? 2.512 36.406 3.168 1 98.69 176 ASP A CA 1
ATOM 1348 C C . ASP A 1 176 ? 1.21 36.438 3.965 1 98.69 176 ASP A C 1
ATOM 1350 O O . ASP A 1 176 ? 1.097 37.188 4.938 1 98.69 176 ASP A O 1
ATOM 1354 N N . LEU A 1 177 ? 0.295 35.656 3.562 1 98.62 177 LEU A N 1
ATOM 1355 C CA . LEU A 1 177 ? -1.002 35.625 4.23 1 98.62 177 LEU A CA 1
ATOM 1356 C C . LEU A 1 177 ? -0.86 35.156 5.672 1 98.62 177 LEU A C 1
ATOM 1358 O O . LEU A 1 177 ? -1.41 35.75 6.59 1 98.62 177 LEU A O 1
ATOM 1362 N N . PHE A 1 178 ? -0.136 34.125 5.852 1 98.81 178 PHE A N 1
ATOM 1363 C CA . PHE A 1 178 ? 0.057 33.531 7.172 1 98.81 178 PHE A CA 1
ATOM 1364 C C . PHE A 1 178 ? 0.696 34.531 8.125 1 98.81 178 PHE A C 1
ATOM 1366 O O . PHE A 1 178 ? 0.221 34.719 9.242 1 98.81 178 PHE A O 1
ATOM 1373 N N . LEU A 1 179 ? 1.758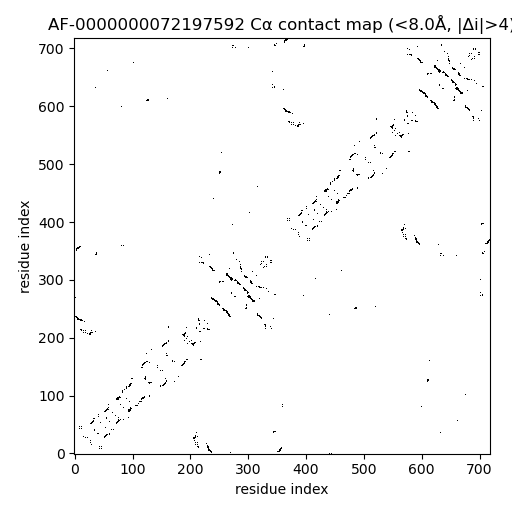 35.125 7.645 1 98.69 179 LEU A N 1
ATOM 1374 C CA . LEU A 1 179 ? 2.504 36.062 8.469 1 98.69 179 LEU A CA 1
ATOM 1375 C C . LEU A 1 179 ? 1.658 37.312 8.797 1 98.69 179 LEU A C 1
ATOM 1377 O O . LEU A 1 179 ? 1.663 37.781 9.93 1 98.69 179 LEU A O 1
ATOM 1381 N N . SER A 1 180 ? 0.938 37.781 7.812 1 98.56 180 SER A N 1
ATOM 1382 C CA . SER A 1 180 ? 0.102 38.938 8.031 1 98.56 180 SER A CA 1
ATOM 1383 C C . SER A 1 180 ? -1.003 38.656 9.039 1 98.56 180 SER A C 1
ATOM 1385 O O . SER A 1 180 ? -1.259 39.469 9.938 1 98.56 180 SER A O 1
ATOM 1387 N N . GLN A 1 181 ? -1.624 37.531 8.961 1 98.5 181 GLN A N 1
ATOM 1388 C CA . GLN A 1 181 ? -2.775 37.188 9.789 1 98.5 181 GLN A CA 1
ATOM 1389 C C . GLN A 1 181 ? -2.35 36.875 11.219 1 98.5 181 GLN A C 1
ATOM 1391 O O . GLN A 1 181 ? -3.109 37.094 12.164 1 98.5 181 GLN A O 1
ATOM 1396 N N . THR A 1 182 ? -1.139 36.375 11.398 1 98.5 182 THR A N 1
ATOM 1397 C CA . THR A 1 182 ? -0.741 35.906 12.719 1 98.5 182 THR A CA 1
ATOM 1398 C C . THR A 1 182 ? 0.199 36.875 13.398 1 98.5 182 THR A C 1
ATOM 1400 O O . THR A 1 182 ? 0.68 36.625 14.508 1 98.5 182 THR A O 1
ATOM 1403 N N . ALA A 1 183 ? 0.476 38 12.812 1 98 183 ALA A N 1
ATOM 1404 C CA . ALA A 1 183 ? 1.488 38.969 13.242 1 98 183 ALA A CA 1
ATOM 1405 C C . ALA A 1 183 ? 1.223 39.438 14.672 1 98 183 ALA A C 1
ATOM 1407 O O . ALA A 1 183 ? 2.156 39.625 15.445 1 98 183 ALA A O 1
ATOM 1408 N N . ASP A 1 184 ? 0.002 39.562 15.086 1 96.75 184 ASP A N 1
ATOM 1409 C CA . ASP A 1 184 ? -0.341 40.219 16.344 1 96.75 184 ASP A CA 1
ATOM 1410 C C . ASP A 1 184 ? -0.438 39.188 17.469 1 96.75 184 ASP A C 1
ATOM 1412 O O . ASP A 1 184 ? -0.723 39.531 18.625 1 96.75 184 ASP A O 1
ATOM 1416 N N . PHE A 1 185 ? -0.225 38 17.188 1 98.19 185 PHE A N 1
ATOM 1417 C CA . PHE A 1 185 ? -0.355 36.938 18.188 1 98.19 185 PHE A CA 1
ATOM 1418 C C . PHE A 1 185 ? 1.015 36.438 18.625 1 98.19 185 PHE A C 1
ATOM 1420 O O . PHE A 1 185 ? 1.894 36.219 17.797 1 98.19 185 PHE A O 1
ATOM 1427 N N . PRO A 1 186 ? 1.253 36.281 19.859 1 97.38 186 PRO A N 1
ATOM 1428 C CA . PRO A 1 186 ? 2.59 36 20.375 1 97.38 186 PRO A CA 1
ATOM 1429 C C . PRO A 1 186 ? 2.934 34.5 20.281 1 97.38 186 PRO A C 1
ATOM 1431 O O . PRO A 1 186 ? 4.078 34.125 20.547 1 97.38 186 PRO A O 1
ATOM 1434 N N . GLY A 1 187 ? 2.068 33.594 20.031 1 98.12 187 GLY A N 1
ATOM 1435 C CA . GLY A 1 187 ? 2.318 32.156 20.047 1 98.12 187 GLY A CA 1
ATOM 1436 C C . GLY A 1 187 ? 3.268 31.719 18.953 1 98.12 187 GLY A C 1
ATOM 1437 O O . GLY A 1 187 ? 3.541 32.469 18.016 1 98.12 187 GLY A O 1
ATOM 1438 N N . PRO A 1 188 ? 3.836 30.531 19.094 1 98.56 188 PRO A N 1
ATOM 1439 C CA . PRO A 1 188 ? 4.773 30.016 18.094 1 98.56 188 PRO A CA 1
ATOM 1440 C C . PRO A 1 188 ? 4.109 29.734 16.75 1 98.56 188 PRO A C 1
ATOM 1442 O O . PRO A 1 188 ? 2.895 29.531 16.672 1 98.56 188 PRO A O 1
ATOM 1445 N N . LYS A 1 189 ? 4.938 29.766 15.719 1 98.81 189 LYS A N 1
ATOM 1446 C CA . LYS A 1 189 ? 4.441 29.641 14.352 1 98.81 189 LYS A CA 1
ATOM 1447 C C . LYS A 1 189 ? 5.215 28.562 13.586 1 98.81 189 LYS A C 1
ATOM 1449 O O . LYS A 1 189 ? 6.426 28.406 13.773 1 98.81 189 LYS A O 1
ATOM 1454 N N . THR A 1 190 ? 4.516 27.828 12.773 1 98.75 190 THR A N 1
ATOM 1455 C CA . THR A 1 190 ? 5.168 26.844 11.922 1 98.75 190 THR A CA 1
ATOM 1456 C C . THR A 1 190 ? 4.508 26.797 10.547 1 98.75 190 THR A C 1
ATOM 1458 O O . THR A 1 190 ? 3.285 26.688 10.438 1 98.75 190 THR A O 1
ATOM 1461 N N . LEU A 1 191 ? 5.391 26.844 9.484 1 98.31 191 LEU A N 1
ATOM 1462 C CA . LEU A 1 191 ? 4.93 26.781 8.102 1 98.31 191 LEU A CA 1
ATOM 1463 C C . LEU A 1 191 ? 5.738 25.75 7.305 1 98.31 191 LEU A C 1
ATOM 1465 O O . LEU A 1 191 ? 5.172 24.922 6.594 1 98.31 191 LEU A O 1
ATOM 1469 N N . ALA A 1 192 ? 7.035 25.797 7.488 1 98.62 192 ALA A N 1
ATOM 1470 C CA . ALA A 1 192 ? 7.965 25.094 6.609 1 98.62 192 ALA A CA 1
ATOM 1471 C C . ALA A 1 192 ? 7.836 23.578 6.773 1 98.62 192 ALA A C 1
ATOM 1473 O O . ALA A 1 192 ? 8.078 23.047 7.859 1 98.62 192 ALA A O 1
ATOM 1474 N N . ASN A 1 193 ? 7.359 22.984 5.727 1 98.31 193 ASN A N 1
ATOM 1475 C CA . ASN A 1 193 ? 7.562 21.547 5.57 1 98.31 193 ASN A CA 1
ATOM 1476 C C . ASN A 1 193 ? 8.914 21.234 4.941 1 98.31 193 ASN A C 1
ATOM 1478 O O . ASN A 1 193 ? 9.789 22.109 4.879 1 98.31 193 ASN A O 1
ATOM 1482 N N . SER A 1 194 ? 9.133 19.984 4.484 1 98.69 194 SER A N 1
ATOM 1483 C CA . SER A 1 194 ? 10.422 19.641 3.887 1 98.69 194 SER A CA 1
ATOM 1484 C C . SER A 1 194 ? 10.781 20.609 2.762 1 98.69 194 SER A C 1
ATOM 1486 O O . SER A 1 194 ? 11.898 21.125 2.717 1 98.69 194 SER A O 1
ATOM 1488 N N . ALA A 1 195 ? 9.852 20.828 1.84 1 98.5 195 ALA A N 1
ATOM 1489 C CA . ALA A 1 195 ? 10.109 21.75 0.748 1 98.5 195 ALA A CA 1
ATOM 1490 C C . ALA A 1 195 ? 10.367 23.172 1.28 1 98.5 195 ALA A C 1
ATOM 1492 O O . ALA A 1 195 ? 11.242 23.875 0.778 1 98.5 195 ALA A O 1
ATOM 1493 N N . GLY A 1 196 ? 9.562 23.578 2.297 1 98.62 196 GLY A N 1
ATOM 1494 C CA . GLY A 1 196 ? 9.805 24.859 2.93 1 98.62 196 GLY A CA 1
ATOM 1495 C C . GLY A 1 196 ? 11.203 25 3.488 1 98.62 196 GLY A C 1
ATOM 1496 O O . GLY A 1 196 ? 11.852 26.031 3.314 1 98.62 196 GLY A O 1
ATOM 1497 N N . ILE A 1 197 ? 11.68 23.984 4.113 1 98.75 197 ILE A N 1
ATOM 1498 C CA . ILE A 1 197 ? 13.008 23.984 4.707 1 98.75 197 ILE A CA 1
ATOM 1499 C C . ILE A 1 197 ? 14.062 24.141 3.613 1 98.75 197 ILE A C 1
ATOM 1501 O O . ILE A 1 197 ? 15.008 24.922 3.762 1 98.75 197 ILE A O 1
ATOM 1505 N N . LEU A 1 198 ? 13.859 23.5 2.518 1 98.5 198 LEU A N 1
ATOM 1506 C CA . LEU A 1 198 ? 14.891 23.438 1.493 1 98.5 198 LEU A CA 1
ATOM 1507 C C . LEU A 1 198 ? 14.859 24.672 0.598 1 98.5 198 LEU A C 1
ATOM 1509 O O . LEU A 1 198 ? 15.898 25.125 0.116 1 98.5 198 LEU A O 1
ATOM 1513 N N . TYR A 1 199 ? 13.617 25.312 0.403 1 98.12 199 TYR A N 1
ATOM 1514 C CA . TYR A 1 199 ? 13.531 26.234 -0.717 1 98.12 199 TYR A CA 1
ATOM 1515 C C . TYR A 1 199 ? 12.984 27.594 -0.267 1 98.12 199 TYR A C 1
ATOM 1517 O O . TYR A 1 199 ? 13.094 28.578 -0.988 1 98.12 199 TYR A O 1
ATOM 1525 N N . TRP A 1 200 ? 12.367 27.672 0.888 1 98.31 200 TRP A N 1
ATOM 1526 C CA . TRP A 1 200 ? 11.648 28.875 1.26 1 98.31 200 TRP A CA 1
ATOM 1527 C C . TRP A 1 200 ? 12.078 29.359 2.643 1 98.31 200 TRP A C 1
ATOM 1529 O O . TRP A 1 200 ? 11.32 29.25 3.607 1 98.31 200 TRP A O 1
ATOM 1539 N N . SER A 1 201 ? 13.18 30.047 2.701 1 97.5 201 SER A N 1
ATOM 1540 C CA . SER A 1 201 ? 13.766 30.469 3.973 1 97.5 201 SER A CA 1
ATOM 1541 C C . SER A 1 201 ? 12.844 31.422 4.723 1 97.5 201 SER A C 1
ATOM 1543 O O . SER A 1 201 ? 12.852 31.453 5.957 1 97.5 201 SER A O 1
ATOM 1545 N N . ASP A 1 202 ? 11.992 32.094 3.977 1 97.44 202 ASP A N 1
ATOM 1546 C CA . ASP A 1 202 ? 11.047 33.031 4.598 1 97.44 202 ASP A CA 1
ATOM 1547 C C . ASP A 1 202 ? 10.008 32.281 5.43 1 97.44 202 ASP A C 1
ATOM 1549 O O . ASP A 1 202 ? 9.305 32.875 6.25 1 97.44 202 ASP A O 1
ATOM 1553 N N . SER A 1 203 ? 9.945 30.984 5.254 1 98.38 203 SER A N 1
ATOM 1554 C CA . SER A 1 203 ? 8.984 30.188 6 1 98.38 203 SER A CA 1
ATOM 1555 C C . SER A 1 203 ? 9.617 29.562 7.242 1 98.38 203 SER A C 1
ATOM 1557 O O . SER A 1 203 ? 8.961 28.828 7.98 1 98.38 203 SER A O 1
ATOM 1559 N N . HIS A 1 204 ? 10.938 29.844 7.414 1 98.62 204 HIS A N 1
ATOM 1560 C CA . HIS A 1 204 ? 11.609 29.391 8.633 1 98.62 204 HIS A CA 1
ATOM 1561 C C . HIS A 1 204 ? 11.188 30.234 9.836 1 98.62 204 HIS A C 1
ATOM 1563 O O . HIS A 1 204 ? 11.695 31.328 10.039 1 98.62 204 HIS A O 1
ATOM 1569 N N . LEU A 1 205 ? 10.289 29.719 10.617 1 98.44 205 LEU A N 1
ATOM 1570 C CA . LEU A 1 205 ? 9.727 30.438 11.75 1 98.44 205 LEU A CA 1
ATOM 1571 C C . LEU A 1 205 ? 10.148 29.797 13.07 1 98.44 205 LEU A C 1
ATOM 1573 O O . LEU A 1 205 ? 11.328 29.5 13.273 1 98.44 205 LEU A O 1
ATOM 1577 N N . ASP A 1 206 ? 9.219 29.672 14.031 1 98.44 206 ASP A N 1
ATOM 1578 C CA . ASP A 1 206 ? 9.602 29.141 15.336 1 98.44 206 ASP A CA 1
ATOM 1579 C C . ASP A 1 206 ? 9.883 27.641 15.25 1 98.44 206 ASP A C 1
ATOM 1581 O O . ASP A 1 206 ? 10.789 27.141 15.922 1 98.44 206 ASP A O 1
ATOM 1585 N N . TYR A 1 207 ? 9.125 26.906 14.461 1 98.62 207 TYR A N 1
ATOM 1586 C CA . TYR A 1 207 ? 9.297 25.484 14.211 1 98.62 207 TYR A CA 1
ATOM 1587 C C . TYR A 1 207 ? 9.266 25.188 12.719 1 98.62 207 TYR A C 1
ATOM 1589 O O . TYR A 1 207 ? 8.492 25.781 11.969 1 98.62 207 TYR A O 1
ATOM 1597 N N . MET A 1 208 ? 10.148 24.328 12.289 1 98.81 208 MET A N 1
ATOM 1598 C CA . MET A 1 208 ? 10.062 23.688 10.977 1 98.81 208 MET A CA 1
ATOM 1599 C C . MET A 1 208 ? 9.648 22.234 11.109 1 98.81 208 MET A C 1
ATOM 1601 O O . MET A 1 208 ? 9.883 21.609 12.148 1 98.81 208 MET A O 1
ATOM 1605 N N . ARG A 1 209 ? 9 21.734 10.125 1 98.88 209 ARG A N 1
ATOM 1606 C CA . ARG A 1 209 ? 8.539 20.344 10.141 1 98.88 209 ARG A CA 1
ATOM 1607 C C . ARG A 1 209 ? 9.195 19.531 9.031 1 98.88 209 ARG A C 1
ATOM 1609 O O . ARG A 1 209 ? 8.82 19.641 7.863 1 98.88 209 ARG A O 1
ATOM 1616 N N . ALA A 1 210 ? 10.125 18.734 9.414 1 98.81 210 ALA A N 1
ATOM 1617 C CA . ALA A 1 210 ? 10.852 17.891 8.469 1 98.81 210 ALA A CA 1
ATOM 1618 C C . ALA A 1 210 ? 10.148 16.547 8.266 1 98.81 210 ALA A C 1
ATOM 1620 O O . ALA A 1 210 ? 10.109 15.719 9.172 1 98.81 210 ALA A O 1
ATOM 1621 N N . GLY A 1 211 ? 9.57 16.375 7.082 1 98.44 211 GLY A N 1
ATOM 1622 C CA . GLY A 1 211 ? 8.93 15.125 6.715 1 98.44 211 GLY A CA 1
ATOM 1623 C C . GLY A 1 211 ? 9.789 14.258 5.809 1 98.44 211 GLY A C 1
ATOM 1624 O O . GLY A 1 211 ? 10.789 13.695 6.25 1 98.44 211 GLY A O 1
ATOM 1625 N N . ILE A 1 212 ? 9.547 14.297 4.488 1 98.62 212 ILE A N 1
ATOM 1626 C CA . ILE A 1 212 ? 10.125 13.367 3.52 1 98.62 212 ILE A CA 1
ATOM 1627 C C . ILE A 1 212 ? 11.641 13.57 3.451 1 98.62 212 ILE A C 1
ATOM 1629 O O . ILE A 1 212 ? 12.391 12.625 3.229 1 98.62 212 ILE A O 1
ATOM 1633 N N . SER A 1 213 ? 12.117 14.781 3.676 1 98.81 213 SER A N 1
ATOM 1634 C CA . SER A 1 213 ? 13.547 15.062 3.594 1 98.81 213 SER A CA 1
ATOM 1635 C C . SER A 1 213 ? 14.305 14.375 4.723 1 98.81 213 SER A C 1
ATOM 1637 O O . SER A 1 213 ? 15.484 14.047 4.574 1 98.81 213 SER A O 1
ATOM 1639 N N . LEU A 1 214 ? 13.641 14.234 5.805 1 98.81 214 LEU A N 1
ATOM 1640 C CA . LEU A 1 214 ? 14.242 13.523 6.926 1 98.81 214 LEU A CA 1
ATOM 1641 C C . LEU A 1 214 ? 14.719 12.141 6.496 1 98.81 214 LEU A C 1
ATOM 1643 O O . LEU A 1 214 ? 15.719 11.633 7.02 1 98.81 214 LEU A O 1
ATOM 1647 N N . TYR A 1 215 ? 14.094 11.57 5.508 1 98.88 215 TYR A N 1
ATOM 1648 C CA . TYR A 1 215 ? 14.352 10.203 5.082 1 98.88 215 TYR A CA 1
ATOM 1649 C C . TYR A 1 215 ? 15.258 10.172 3.855 1 98.88 215 TYR A C 1
ATOM 1651 O O . TYR A 1 215 ? 15.359 9.148 3.18 1 98.88 215 TYR A O 1
ATOM 1659 N N . GLY A 1 216 ? 15.859 11.289 3.561 1 98.81 216 GLY A N 1
ATOM 1660 C CA . GLY A 1 216 ? 16.844 11.367 2.496 1 98.81 216 GLY A CA 1
ATOM 1661 C C . GLY A 1 216 ? 16.234 11.578 1.125 1 98.81 216 GLY A C 1
ATOM 1662 O O . GLY A 1 216 ? 16.875 11.297 0.105 1 98.81 216 GLY A O 1
ATOM 1663 N N . ILE A 1 217 ? 15.016 12.031 1.065 1 98.88 217 ILE A N 1
ATOM 1664 C CA . ILE A 1 217 ? 14.281 12.156 -0.188 1 98.88 217 ILE A CA 1
ATOM 1665 C C . ILE A 1 217 ? 13.969 13.625 -0.46 1 98.88 217 ILE A C 1
ATOM 1667 O O . ILE A 1 217 ? 13.555 14.359 0.445 1 98.88 217 ILE A O 1
ATOM 1671 N N . CYS A 1 218 ? 14.211 14.047 -1.641 1 98.44 218 CYS A N 1
ATOM 1672 C CA . CYS A 1 218 ? 13.906 15.414 -2.029 1 98.44 218 CYS A CA 1
ATOM 1673 C C . CYS A 1 218 ? 12.43 15.57 -2.379 1 98.44 218 CYS A C 1
ATOM 1675 O O . CYS A 1 218 ? 11.867 14.758 -3.109 1 98.44 218 CYS A O 1
ATOM 1677 N N . PRO A 1 219 ? 11.797 16.594 -1.867 1 97.25 219 PRO A N 1
ATOM 1678 C CA . PRO A 1 219 ? 10.391 16.797 -2.201 1 97.25 219 PRO A CA 1
ATOM 1679 C C . PRO A 1 219 ? 10.188 17.266 -3.641 1 97.25 219 PRO A C 1
ATOM 1681 O O . PRO A 1 219 ? 9.086 17.141 -4.184 1 97.25 219 PRO A O 1
ATOM 1684 N N . ASN A 1 220 ? 11.156 17.844 -4.23 1 96 220 ASN A N 1
ATOM 1685 C CA . ASN A 1 220 ? 11.086 18.297 -5.617 1 96 220 ASN A CA 1
ATOM 1686 C C . ASN A 1 220 ? 11.352 17.156 -6.59 1 96 220 ASN A C 1
ATOM 1688 O O . ASN A 1 220 ? 12.344 16.438 -6.453 1 96 220 ASN A O 1
ATOM 1692 N N . GLU A 1 221 ? 10.516 17.047 -7.57 1 92.31 221 GLU A N 1
ATOM 1693 C CA . GLU A 1 221 ? 10.555 15.891 -8.469 1 92.31 221 GLU A CA 1
ATOM 1694 C C . GLU A 1 221 ? 11.789 15.938 -9.367 1 92.31 221 GLU A C 1
ATOM 1696 O O . GLU A 1 221 ? 12.141 14.938 -9.992 1 92.31 221 GLU A O 1
ATOM 1701 N N . ASN A 1 222 ? 12.398 17 -9.477 1 95.38 222 ASN A N 1
ATOM 1702 C CA . ASN A 1 222 ? 13.5 17.156 -10.422 1 95.38 222 ASN A CA 1
ATOM 1703 C C . ASN A 1 222 ? 14.859 17.062 -9.734 1 95.38 222 ASN A C 1
ATOM 1705 O O . ASN A 1 222 ? 15.898 17.203 -10.375 1 95.38 222 ASN A O 1
ATOM 1709 N N . GLU A 1 223 ? 14.844 16.812 -8.445 1 97.56 223 GLU A N 1
ATOM 1710 C CA . GLU A 1 223 ? 16.078 16.719 -7.68 1 97.56 223 GLU A CA 1
ATOM 1711 C C . GLU A 1 223 ? 16.078 15.461 -6.809 1 97.56 223 GLU A C 1
ATOM 1713 O O . GLU A 1 223 ? 15.055 14.789 -6.68 1 97.56 223 GLU A O 1
ATOM 1718 N N . THR A 1 224 ? 17.234 15.141 -6.324 1 98.31 224 THR A N 1
ATOM 1719 C CA . THR A 1 224 ? 17.375 14.031 -5.387 1 98.31 224 THR A CA 1
ATOM 1720 C C . THR A 1 224 ? 17.859 14.539 -4.027 1 98.31 224 THR A C 1
ATOM 1722 O O . THR A 1 224 ? 18.391 15.641 -3.922 1 98.31 224 THR A O 1
ATOM 1725 N N . GLY A 1 225 ? 17.625 13.711 -3.006 1 98.44 225 GLY A N 1
ATOM 1726 C CA . GLY A 1 225 ? 18.109 14.062 -1.676 1 98.44 225 GLY A CA 1
ATOM 1727 C C . GLY A 1 225 ? 19.594 14.312 -1.623 1 98.44 225 GLY A C 1
ATOM 1728 O O . GLY A 1 225 ? 20.047 15.227 -0.924 1 98.44 225 GLY A O 1
ATOM 1729 N N . LYS A 1 226 ? 20.297 13.586 -2.436 1 97.75 226 LYS A N 1
ATOM 1730 C CA . LYS A 1 226 ? 21.75 13.688 -2.455 1 97.75 226 LYS A CA 1
ATOM 1731 C C . LYS A 1 226 ? 22.203 15.102 -2.816 1 97.75 226 LYS A C 1
ATOM 1733 O O . LYS A 1 226 ? 23.203 15.594 -2.293 1 97.75 226 LYS A O 1
ATOM 1738 N N . GLU A 1 227 ? 21.516 15.758 -3.654 1 97.81 227 GLU A N 1
ATOM 1739 C CA . GLU A 1 227 ? 21.859 17.109 -4.09 1 97.81 227 GLU A CA 1
ATOM 1740 C C . GLU A 1 227 ? 21.719 18.109 -2.943 1 97.81 227 GLU A C 1
ATOM 1742 O O . GLU A 1 227 ? 22.219 19.219 -3.023 1 97.81 227 GLU A O 1
ATOM 1747 N N . HIS A 1 228 ? 21.078 17.766 -1.887 1 98.06 228 HIS A N 1
ATOM 1748 C CA . HIS A 1 228 ? 20.875 18.641 -0.731 1 98.06 228 HIS A CA 1
ATOM 1749 C C . HIS A 1 228 ? 21.641 18.125 0.482 1 98.06 228 HIS A C 1
ATOM 1751 O O . HIS A 1 228 ? 21.344 18.5 1.616 1 98.06 228 HIS A O 1
ATOM 1757 N N . GLY A 1 229 ? 22.531 17.141 0.222 1 98.25 229 GLY A N 1
ATOM 1758 C CA . GLY A 1 229 ? 23.344 16.594 1.292 1 98.25 229 GLY A CA 1
ATOM 1759 C C . GLY A 1 229 ? 22.609 15.578 2.145 1 98.25 229 GLY A C 1
ATOM 1760 O O . GLY A 1 229 ? 23.062 15.242 3.242 1 98.25 229 GLY A O 1
ATOM 1761 N N . LEU A 1 230 ? 21.5 15.109 1.678 1 98.75 230 LEU A N 1
ATOM 1762 C CA . LEU A 1 230 ? 20.734 14.109 2.408 1 98.75 230 LEU A CA 1
ATOM 1763 C C . LEU A 1 230 ? 21.141 12.703 1.977 1 98.75 230 LEU A C 1
ATOM 1765 O O . LEU A 1 230 ? 21.562 12.492 0.841 1 98.75 230 LEU A O 1
ATOM 1769 N N . ARG A 1 231 ? 21.062 11.789 2.916 1 98.38 231 ARG A N 1
ATOM 1770 C CA . ARG A 1 231 ? 21.406 10.391 2.658 1 98.38 231 ARG A CA 1
ATOM 1771 C C . ARG A 1 231 ? 20.156 9.516 2.613 1 98.38 231 ARG A C 1
ATOM 1773 O O . ARG A 1 231 ? 19.25 9.688 3.422 1 98.38 231 ARG A O 1
ATOM 1780 N N . CYS A 1 232 ? 20.203 8.617 1.707 1 98.12 232 CYS A N 1
ATOM 1781 C CA . CYS A 1 232 ? 19.109 7.66 1.546 1 98.12 232 CYS A CA 1
ATOM 1782 C C . CYS A 1 232 ? 18.953 6.797 2.793 1 98.12 232 CYS A C 1
ATOM 1784 O O . CYS A 1 232 ? 19.906 6.152 3.23 1 98.12 232 CYS A O 1
ATOM 1786 N N . VAL A 1 233 ? 17.719 6.738 3.299 1 98.81 233 VAL A N 1
ATOM 1787 C CA . VAL A 1 233 ? 17.5 6.02 4.551 1 98.81 233 VAL A CA 1
ATOM 1788 C C . VAL A 1 233 ? 16.984 4.617 4.258 1 98.81 233 VAL A C 1
ATOM 1790 O O . VAL A 1 233 ? 17.281 3.674 5 1 98.81 233 VAL A O 1
ATOM 1793 N N . MET A 1 234 ? 16.203 4.418 3.182 1 98.88 234 MET A N 1
ATOM 1794 C CA . MET A 1 234 ? 15.625 3.117 2.867 1 98.88 234 MET A CA 1
ATOM 1795 C C . MET A 1 234 ? 16.156 2.586 1.541 1 98.88 234 MET A C 1
ATOM 1797 O O . MET A 1 234 ? 16.078 3.268 0.517 1 98.88 234 MET A O 1
ATOM 1801 N N . THR A 1 235 ? 16.672 1.457 1.545 1 98.75 235 THR A N 1
ATOM 1802 C CA . THR A 1 235 ? 16.984 0.691 0.343 1 98.75 235 THR A CA 1
ATOM 1803 C C . THR A 1 235 ? 16.062 -0.507 0.208 1 98.75 235 THR A C 1
ATOM 1805 O O . THR A 1 235 ? 15.961 -1.333 1.117 1 98.75 235 THR A O 1
ATOM 1808 N N . LEU A 1 236 ? 15.336 -0.569 -0.89 1 98.81 236 LEU A N 1
ATOM 1809 C CA . LEU A 1 236 ? 14.445 -1.701 -1.149 1 98.81 236 LEU A CA 1
ATOM 1810 C C . LEU A 1 236 ? 15.117 -2.709 -2.08 1 98.81 236 LEU A C 1
ATOM 1812 O O . LEU A 1 236 ? 15.43 -2.389 -3.229 1 98.81 236 LEU A O 1
ATOM 1816 N N . ASN A 1 237 ? 15.266 -3.902 -1.534 1 98.31 237 ASN A N 1
ATOM 1817 C CA . ASN A 1 237 ? 15.953 -4.969 -2.26 1 98.31 237 ASN A CA 1
ATOM 1818 C C . ASN A 1 237 ? 15.055 -6.199 -2.418 1 98.31 237 ASN A C 1
ATOM 1820 O O . ASN A 1 237 ? 14.141 -6.414 -1.621 1 98.31 237 ASN A O 1
ATOM 1824 N N . SER A 1 238 ? 15.312 -6.871 -3.469 1 98 238 SER A N 1
ATOM 1825 C CA . SER A 1 238 ? 14.766 -8.203 -3.676 1 98 238 SER A CA 1
ATOM 1826 C C . SER A 1 238 ? 15.766 -9.117 -4.383 1 98 238 SER A C 1
ATOM 1828 O O . SER A 1 238 ? 16.969 -8.891 -4.305 1 98 238 SER A O 1
ATOM 1830 N N . LYS A 1 239 ? 15.242 -10.289 -4.93 1 97.62 239 LYS A N 1
ATOM 1831 C CA . LYS A 1 239 ? 16.109 -11.273 -5.559 1 97.62 239 LYS A CA 1
ATOM 1832 C C . LYS A 1 239 ? 15.547 -11.742 -6.895 1 97.62 239 LYS A C 1
ATOM 1834 O O . LYS A 1 239 ? 14.328 -11.844 -7.055 1 97.62 239 LYS A O 1
ATOM 1839 N N . LEU A 1 240 ? 16.516 -11.977 -7.824 1 97.81 240 LEU A N 1
ATOM 1840 C CA . LEU A 1 240 ? 16.109 -12.766 -8.984 1 97.81 240 LEU A CA 1
ATOM 1841 C C . LEU A 1 240 ? 15.75 -14.188 -8.578 1 97.81 240 LEU A C 1
ATOM 1843 O O . LEU A 1 240 ? 16.547 -14.875 -7.93 1 97.81 240 LEU A O 1
ATOM 1847 N N . ILE A 1 241 ? 14.531 -14.609 -8.992 1 96.81 241 ILE A N 1
ATOM 1848 C CA . ILE A 1 241 ? 14.109 -15.945 -8.57 1 96.81 241 ILE A CA 1
ATOM 1849 C C . ILE A 1 241 ? 14.008 -16.859 -9.789 1 96.81 241 ILE A C 1
ATOM 1851 O O . ILE A 1 241 ? 13.859 -18.078 -9.641 1 96.81 241 ILE A O 1
ATOM 1855 N N . ALA A 1 242 ? 14.078 -16.297 -10.953 1 97.12 242 ALA A N 1
ATOM 1856 C CA . ALA A 1 242 ? 14.109 -17.062 -12.195 1 97.12 242 ALA A CA 1
ATOM 1857 C C . ALA A 1 242 ? 14.734 -16.25 -13.328 1 97.12 242 ALA A C 1
ATOM 1859 O O . ALA A 1 242 ? 14.664 -15.016 -13.328 1 97.12 242 ALA A O 1
ATOM 1860 N N . ILE A 1 243 ? 15.398 -16.875 -14.188 1 97.5 243 ILE A N 1
ATOM 1861 C CA . ILE A 1 243 ? 15.891 -16.312 -15.438 1 97.5 243 ILE A CA 1
ATOM 1862 C C . ILE A 1 243 ? 15.516 -17.234 -16.594 1 97.5 243 ILE A C 1
ATOM 1864 O O . ILE A 1 243 ? 15.797 -18.438 -16.562 1 97.5 243 ILE A O 1
ATOM 1868 N N . ARG A 1 244 ? 14.898 -16.625 -17.625 1 95.5 244 ARG A N 1
ATOM 1869 C CA . ARG A 1 244 ? 14.359 -17.438 -18.719 1 95.5 244 ARG A CA 1
ATOM 1870 C C . ARG A 1 244 ? 14.812 -16.922 -20.078 1 95.5 244 ARG A C 1
ATOM 1872 O O . ARG A 1 244 ? 14.68 -15.727 -20.359 1 95.5 244 ARG A O 1
ATOM 1879 N N . GLU A 1 245 ? 15.273 -17.906 -20.844 1 94.94 245 GLU A N 1
ATOM 1880 C CA . GLU A 1 245 ? 15.43 -17.531 -22.25 1 94.94 245 GLU A CA 1
ATOM 1881 C C . GLU A 1 245 ? 14.078 -17.234 -22.891 1 94.94 245 GLU A C 1
ATOM 1883 O O . GLU A 1 245 ? 13.094 -17.938 -22.641 1 94.94 245 GLU A O 1
ATOM 1888 N N . HIS A 1 246 ? 14.07 -16.172 -23.625 1 96 246 HIS A N 1
ATOM 1889 C CA . HIS A 1 246 ? 12.812 -15.703 -24.188 1 96 246 HIS A CA 1
ATOM 1890 C C . HIS A 1 246 ? 12.953 -15.344 -25.656 1 96 246 HIS A C 1
ATOM 1892 O O . HIS A 1 246 ? 13.852 -14.586 -26.031 1 96 246 HIS A O 1
ATOM 1898 N N . LYS A 1 247 ? 12.094 -15.945 -26.406 1 95.12 247 LYS A N 1
ATOM 1899 C CA . LYS A 1 247 ? 12.125 -15.688 -27.844 1 95.12 247 LYS A CA 1
ATOM 1900 C C . LYS A 1 247 ? 11.414 -14.375 -28.188 1 95.12 247 LYS A C 1
ATOM 1902 O O . LYS A 1 247 ? 10.453 -13.992 -27.516 1 95.12 247 LYS A O 1
ATOM 1907 N N . ALA A 1 248 ? 11.836 -13.758 -29.25 1 96.81 248 ALA A N 1
ATOM 1908 C CA . ALA A 1 248 ? 11.211 -12.531 -29.734 1 96.81 248 ALA A CA 1
ATOM 1909 C C . ALA A 1 248 ? 9.727 -12.758 -30.031 1 96.81 248 ALA A C 1
ATOM 1911 O O . ALA A 1 248 ? 9.328 -13.852 -30.422 1 96.81 248 ALA A O 1
ATOM 1912 N N . ASN A 1 249 ? 8.945 -11.719 -29.734 1 95 249 ASN A N 1
ATOM 1913 C CA . ASN A 1 249 ? 7.547 -11.594 -30.125 1 95 249 ASN A CA 1
ATOM 1914 C C . ASN A 1 249 ? 6.645 -12.5 -29.312 1 95 249 ASN A C 1
ATOM 1916 O O . ASN A 1 249 ? 5.492 -12.734 -29.672 1 95 249 ASN A O 1
ATOM 1920 N N . GLN A 1 250 ? 7.152 -13.109 -28.297 1 93.69 250 GLN A N 1
ATOM 1921 C CA . GLN A 1 250 ? 6.316 -13.82 -27.344 1 93.69 250 GLN A CA 1
ATOM 1922 C C . GLN A 1 250 ? 5.867 -12.906 -26.203 1 93.69 250 GLN A C 1
ATOM 1924 O O . GLN A 1 250 ? 6.648 -12.078 -25.719 1 93.69 250 GLN A O 1
ATOM 1929 N N . PRO A 1 251 ? 4.656 -13.062 -25.812 1 94.62 251 PRO A N 1
ATOM 1930 C CA . PRO A 1 251 ? 4.141 -12.141 -24.797 1 94.62 251 PRO A CA 1
ATOM 1931 C C . PRO A 1 251 ? 4.57 -12.531 -23.391 1 94.62 251 PRO A C 1
ATOM 1933 O O . PRO A 1 251 ? 4.793 -13.711 -23.109 1 94.62 251 PRO A O 1
ATOM 1936 N N . VAL A 1 252 ? 4.691 -11.539 -22.516 1 94.88 252 VAL A N 1
ATOM 1937 C CA . VAL A 1 252 ? 5.094 -11.789 -21.141 1 94.88 252 VAL A CA 1
ATOM 1938 C C . VAL A 1 252 ? 4.055 -11.211 -20.188 1 94.88 252 VAL A C 1
ATOM 1940 O O . VAL A 1 252 ? 3.633 -10.062 -20.344 1 94.88 252 VAL A O 1
ATOM 1943 N N . GLY A 1 253 ? 3.602 -12.047 -19.219 1 92.88 253 GLY A N 1
ATOM 1944 C CA . GLY A 1 253 ? 2.838 -11.562 -18.078 1 92.88 253 GLY A CA 1
ATOM 1945 C C . GLY A 1 253 ? 1.353 -11.438 -18.359 1 92.88 253 GLY A C 1
ATOM 1946 O O . GLY A 1 253 ? 0.865 -11.953 -19.375 1 92.88 253 GLY A O 1
ATOM 1947 N N . TYR A 1 254 ? 0.624 -10.859 -17.422 1 93.31 254 TYR A N 1
ATOM 1948 C CA . TYR A 1 254 ? -0.822 -10.688 -17.5 1 93.31 254 TYR A CA 1
ATOM 1949 C C . TYR A 1 254 ? -1.2 -9.82 -18.703 1 93.31 254 TYR A C 1
ATOM 1951 O O . TYR A 1 254 ? -0.544 -8.812 -18.969 1 93.31 254 TYR A O 1
ATOM 1959 N N . GLY A 1 255 ? -2.256 -10.227 -19.312 1 92.19 255 GLY A N 1
ATOM 1960 C CA . GLY A 1 255 ? -2.799 -9.438 -20.406 1 92.19 255 GLY A CA 1
ATOM 1961 C C . GLY A 1 255 ? -1.934 -9.477 -21.656 1 92.19 255 GLY A C 1
ATOM 1962 O O . GLY A 1 255 ? -2.297 -8.906 -22.688 1 92.19 255 GLY A O 1
ATOM 1963 N N . GLU A 1 256 ? -0.77 -10.148 -21.531 1 92.94 256 GLU A N 1
ATOM 1964 C CA . GLU A 1 256 ? 0.144 -10.258 -22.672 1 92.94 256 GLU A CA 1
ATOM 1965 C C . GLU A 1 256 ? 0.5 -8.875 -23.219 1 92.94 256 GLU A C 1
ATOM 1967 O O . GLU A 1 256 ? 0.484 -8.672 -24.438 1 92.94 256 GLU A O 1
ATOM 1972 N N . SER A 1 257 ? 0.851 -7.969 -22.297 1 90.25 257 SER A N 1
ATOM 1973 C CA . SER A 1 257 ? 0.916 -6.559 -22.672 1 90.25 257 SER A CA 1
ATOM 1974 C C . SER A 1 257 ? 2.312 -6.18 -23.141 1 90.25 257 SER A C 1
ATOM 1976 O O . SER A 1 257 ? 2.539 -5.047 -23.578 1 90.25 257 SER A O 1
ATOM 1978 N N . TRP A 1 258 ? 3.256 -7.086 -23.094 1 95.62 258 TRP A N 1
ATOM 1979 C CA . TRP A 1 258 ? 4.625 -6.766 -23.484 1 95.62 258 TRP A CA 1
ATOM 1980 C C . TRP A 1 258 ? 5.234 -7.898 -24.312 1 95.62 258 TRP A C 1
ATOM 1982 O O . TRP A 1 258 ? 5.031 -9.078 -24 1 95.62 258 TRP A O 1
ATOM 1992 N N . THR A 1 259 ? 5.965 -7.543 -25.312 1 96.5 259 THR A N 1
ATOM 1993 C CA . THR A 1 259 ? 6.789 -8.453 -26.109 1 96.5 259 THR A CA 1
ATOM 1994 C C . THR A 1 259 ? 8.164 -7.855 -26.359 1 96.5 259 THR A C 1
ATOM 1996 O O . THR A 1 259 ? 8.328 -6.633 -26.344 1 96.5 259 THR A O 1
ATOM 1999 N N . SER A 1 260 ? 9.078 -8.727 -26.5 1 95.56 260 SER A N 1
ATOM 2000 C CA . SER A 1 260 ? 10.414 -8.266 -26.891 1 95.56 260 SER A CA 1
ATOM 2001 C C . SER A 1 260 ? 10.586 -8.312 -28.391 1 95.56 260 SER A C 1
ATOM 2003 O O . SER A 1 260 ? 10.125 -9.242 -29.062 1 95.56 260 SER A O 1
ATOM 2005 N N . GLU A 1 261 ? 11.359 -7.328 -28.906 1 95.5 261 GLU A N 1
ATOM 2006 C CA . GLU A 1 261 ? 11.641 -7.305 -30.344 1 95.5 261 GLU A CA 1
ATOM 2007 C C . GLU A 1 261 ? 12.773 -8.258 -30.688 1 95.5 261 GLU A C 1
ATOM 2009 O O . GLU A 1 261 ? 12.984 -8.578 -31.859 1 95.5 261 GLU A O 1
ATOM 2014 N N . ARG A 1 262 ? 13.5 -8.695 -29.781 1 97 262 ARG A N 1
ATOM 2015 C CA . ARG A 1 262 ? 14.633 -9.594 -29.953 1 97 262 ARG A CA 1
ATOM 2016 C C . ARG A 1 262 ? 14.578 -10.742 -28.953 1 97 262 ARG A C 1
ATOM 2018 O O . ARG A 1 262 ? 13.883 -10.656 -27.938 1 97 262 ARG A O 1
ATOM 2025 N N . ASP A 1 263 ? 15.328 -11.828 -29.375 1 97.88 263 ASP A N 1
ATOM 2026 C CA . ASP A 1 263 ? 15.586 -12.812 -28.328 1 97.88 263 ASP A CA 1
ATOM 2027 C C . ASP A 1 263 ? 16.281 -12.18 -27.141 1 97.88 263 ASP A C 1
ATOM 2029 O O . ASP A 1 263 ? 17.141 -11.312 -27.297 1 97.88 263 ASP A O 1
ATOM 2033 N N . THR A 1 264 ? 15.93 -12.578 -25.953 1 98 264 THR A N 1
ATOM 2034 C CA . THR A 1 264 ? 16.5 -11.961 -24.75 1 98 264 THR A CA 1
ATOM 2035 C C . THR A 1 264 ? 16.406 -12.906 -23.562 1 98 264 THR A C 1
ATOM 2037 O O . THR A 1 264 ? 16.141 -14.102 -23.734 1 98 264 THR A O 1
ATOM 2040 N N . ASN A 1 265 ? 16.828 -12.43 -22.406 1 97.94 265 ASN A N 1
ATOM 2041 C CA . ASN A 1 265 ? 16.625 -13.102 -21.125 1 97.94 265 ASN A CA 1
ATOM 2042 C C . ASN A 1 265 ? 15.68 -12.305 -20.234 1 97.94 265 ASN A C 1
ATOM 2044 O O . ASN A 1 265 ? 15.898 -11.117 -20 1 97.94 265 ASN A O 1
ATOM 2048 N N . ILE A 1 266 ? 14.672 -13.008 -19.828 1 97.88 266 ILE A N 1
ATOM 2049 C CA . ILE A 1 266 ? 13.734 -12.391 -18.891 1 97.88 266 ILE A CA 1
ATOM 2050 C C . ILE A 1 266 ? 14.094 -12.789 -17.469 1 97.88 266 ILE A C 1
ATOM 2052 O O . ILE A 1 266 ? 14.281 -13.977 -17.172 1 97.88 266 ILE A O 1
ATOM 2056 N N . GLY A 1 267 ? 14.289 -11.766 -16.625 1 98.31 267 GLY A N 1
ATOM 2057 C CA . GLY A 1 267 ? 14.422 -12.008 -15.195 1 98.31 267 GLY A CA 1
ATOM 2058 C C . GLY A 1 267 ? 13.109 -11.852 -14.438 1 98.31 267 GLY A C 1
ATOM 2059 O O . GLY A 1 267 ? 12.32 -10.961 -14.734 1 98.31 267 GLY A O 1
ATOM 2060 N N . VAL A 1 268 ? 12.898 -12.734 -13.492 1 98 268 VAL A N 1
ATOM 2061 C CA . VAL A 1 268 ? 11.75 -12.625 -12.602 1 98 268 VAL A CA 1
ATOM 2062 C C . VAL A 1 268 ? 12.219 -12.281 -11.188 1 98 268 VAL A C 1
ATOM 2064 O O . VAL A 1 268 ? 13.086 -12.969 -10.633 1 98 268 VAL A O 1
ATOM 2067 N N . ILE A 1 269 ? 11.703 -11.203 -10.656 1 98.19 269 ILE A N 1
ATOM 2068 C CA . ILE A 1 269 ? 12.086 -10.71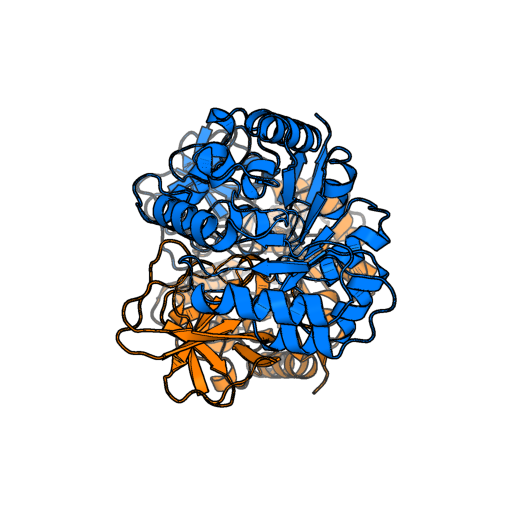1 -9.336 1 98.19 269 ILE A CA 1
ATOM 2069 C C . ILE A 1 269 ? 10.953 -10.961 -8.344 1 98.19 269 ILE A C 1
ATOM 2071 O O . ILE A 1 269 ? 9.781 -10.75 -8.664 1 98.19 269 ILE A O 1
ATOM 2075 N N . ALA A 1 270 ? 11.312 -11.367 -7.109 1 96.94 270 ALA A N 1
ATOM 2076 C CA . ALA A 1 270 ? 10.32 -11.648 -6.07 1 96.94 270 ALA A CA 1
ATOM 2077 C C . ALA A 1 270 ? 9.844 -10.359 -5.406 1 96.94 270 ALA A C 1
ATOM 2079 O O . ALA A 1 270 ? 10.062 -10.156 -4.211 1 96.94 270 ALA A O 1
ATOM 2080 N N . MET A 1 271 ? 9.18 -9.523 -6.121 1 97.44 271 MET A N 1
ATOM 2081 C CA . MET A 1 271 ? 8.578 -8.266 -5.695 1 97.44 271 MET A CA 1
ATOM 2082 C C . MET A 1 271 ? 7.348 -7.938 -6.539 1 97.44 271 MET A C 1
ATOM 2084 O O . MET A 1 271 ? 7.367 -8.094 -7.762 1 97.44 271 MET A O 1
ATOM 2088 N N . GLY A 1 272 ? 6.309 -7.531 -5.918 1 97.5 272 GLY A N 1
ATOM 2089 C CA . GLY A 1 272 ? 5.105 -7.141 -6.637 1 97.5 272 GLY A CA 1
ATOM 2090 C C . GLY A 1 272 ? 4.215 -6.203 -5.848 1 97.5 272 GLY A C 1
ATOM 2091 O O . GLY A 1 272 ? 4.633 -5.66 -4.82 1 97.5 272 GLY A O 1
ATOM 2092 N N . TYR A 1 273 ? 3 -6.004 -6.43 1 97.75 273 TYR A N 1
ATOM 2093 C CA . TYR A 1 273 ? 2.139 -5.039 -5.758 1 97.75 273 TYR A CA 1
ATOM 2094 C C . TYR A 1 273 ? 1.637 -5.59 -4.426 1 97.75 273 TYR A C 1
ATOM 2096 O O . TYR A 1 273 ? 1.205 -4.832 -3.555 1 97.75 273 TYR A O 1
ATOM 2104 N N . GLY A 1 274 ? 1.751 -6.863 -4.176 1 97.19 274 GLY A N 1
ATOM 2105 C CA . GLY A 1 274 ? 1.479 -7.422 -2.863 1 97.19 274 GLY A CA 1
ATOM 2106 C C . GLY A 1 274 ? 2.5 -7.016 -1.817 1 97.19 274 GLY A C 1
ATOM 2107 O O . GLY A 1 274 ? 2.232 -7.098 -0.617 1 97.19 274 GLY A O 1
ATOM 2108 N N . ASP A 1 275 ? 3.637 -6.613 -2.287 1 97.12 275 ASP A N 1
ATOM 2109 C CA . ASP A 1 275 ? 4.691 -6.117 -1.407 1 97.12 275 ASP A CA 1
ATOM 2110 C C . ASP A 1 275 ? 4.637 -4.598 -1.292 1 97.12 275 ASP A C 1
ATOM 2112 O O . ASP A 1 275 ? 5.402 -3.998 -0.535 1 97.12 275 ASP A O 1
ATOM 2116 N N . GLY A 1 276 ? 3.764 -4.008 -2.008 1 97.25 276 GLY A N 1
ATOM 2117 C CA . GLY A 1 276 ? 3.6 -2.566 -1.951 1 97.25 276 GLY A CA 1
ATOM 2118 C C . GLY A 1 276 ? 4.125 -1.856 -3.186 1 97.25 276 GLY A C 1
ATOM 2119 O O . GLY A 1 276 ? 3.891 -0.66 -3.367 1 97.25 276 GLY A O 1
ATOM 2120 N N . TYR A 1 277 ? 4.934 -2.564 -4.062 1 98.25 277 TYR A N 1
ATOM 2121 C CA . TYR A 1 277 ? 5.414 -1.931 -5.281 1 98.25 277 TYR A CA 1
ATOM 2122 C C . TYR A 1 277 ? 4.254 -1.594 -6.215 1 98.25 277 TYR A C 1
ATOM 2124 O O . TYR A 1 277 ? 3.322 -2.385 -6.367 1 98.25 277 TYR A O 1
ATOM 2132 N N . PRO A 1 278 ? 4.254 -0.458 -6.887 1 97.19 278 PRO A N 1
ATOM 2133 C CA . PRO A 1 278 ? 3.066 0.009 -7.605 1 97.19 278 PRO A CA 1
ATOM 2134 C C . PRO A 1 278 ? 2.713 -0.876 -8.797 1 97.19 278 PRO A C 1
ATOM 2136 O O . PRO A 1 278 ? 3.543 -1.084 -9.688 1 97.19 278 PRO A O 1
ATOM 2139 N N . ARG A 1 279 ? 1.513 -1.293 -8.805 1 96.5 279 ARG A N 1
ATOM 2140 C CA . ARG A 1 279 ? 1.013 -2.084 -9.93 1 96.5 279 ARG A CA 1
ATOM 2141 C C . ARG A 1 279 ? 1.11 -1.305 -11.234 1 96.5 279 ARG A C 1
ATOM 2143 O O . ARG A 1 279 ? 1.355 -1.887 -12.297 1 96.5 279 ARG A O 1
ATOM 2150 N N . ASN A 1 280 ? 0.942 -0.021 -11.109 1 95.12 280 ASN A N 1
ATOM 2151 C CA . ASN A 1 280 ? 0.863 0.802 -12.312 1 95.12 280 ASN A CA 1
ATOM 2152 C C . ASN A 1 280 ? 2.248 1.215 -12.805 1 95.12 280 ASN A C 1
ATOM 2154 O O . ASN A 1 280 ? 2.373 2.084 -13.664 1 95.12 280 ASN A O 1
ATOM 2158 N N . ALA A 1 281 ? 3.346 0.703 -12.195 1 97.5 281 ALA A N 1
ATOM 2159 C CA . ALA A 1 281 ? 4.676 0.958 -12.75 1 97.5 281 ALA A CA 1
ATOM 2160 C C . ALA A 1 281 ? 4.738 0.57 -14.227 1 97.5 281 ALA A C 1
ATOM 2162 O O . ALA A 1 281 ? 4.508 -0.588 -14.578 1 97.5 281 ALA A O 1
ATOM 2163 N N . PRO A 1 282 ? 5.004 1.508 -15.086 1 97.44 282 PRO A N 1
ATOM 2164 C CA . PRO A 1 282 ? 4.977 1.204 -16.516 1 97.44 282 PRO A CA 1
ATOM 2165 C C . PRO A 1 282 ? 6.199 0.405 -16.984 1 97.44 282 PRO A C 1
ATOM 2167 O O . PRO A 1 282 ? 7.219 0.387 -16.281 1 97.44 282 PRO A O 1
ATOM 2170 N N . VAL A 1 283 ? 6 -0.207 -18.109 1 96.81 283 VAL A N 1
ATOM 2171 C CA . VAL A 1 283 ? 7.137 -0.813 -18.797 1 96.81 283 VAL A CA 1
ATOM 2172 C C . VAL A 1 283 ? 8.281 0.197 -18.891 1 96.81 283 VAL A C 1
ATOM 2174 O O . VAL A 1 283 ? 8.047 1.385 -19.125 1 96.81 283 VAL A O 1
ATOM 2177 N N . GLY A 1 284 ? 9.469 -0.272 -18.625 1 97.75 284 GLY A N 1
ATOM 2178 C CA . GLY A 1 284 ? 10.609 0.623 -18.719 1 97.75 284 GLY A CA 1
ATOM 2179 C C . GLY A 1 284 ? 11.055 1.145 -17.359 1 97.75 284 GLY A C 1
ATOM 2180 O O . GLY A 1 284 ? 12.141 1.72 -17.234 1 97.75 284 GLY A O 1
ATOM 2181 N N . THR A 1 285 ? 10.25 0.993 -16.297 1 98.69 285 THR A N 1
ATOM 2182 C CA . THR A 1 285 ? 10.656 1.42 -14.961 1 98.69 285 THR A CA 1
ATOM 2183 C C . THR A 1 285 ? 12 0.802 -14.586 1 98.69 285 THR A C 1
ATOM 2185 O O . THR A 1 285 ? 12.211 -0.4 -14.766 1 98.69 285 THR A O 1
ATOM 2188 N N . PRO A 1 286 ? 12.906 1.574 -14.047 1 98.75 286 PRO A N 1
ATOM 2189 C CA . PRO A 1 286 ? 14.266 1.081 -13.82 1 98.75 286 PRO A CA 1
ATOM 2190 C C . PRO A 1 286 ? 14.391 0.268 -12.539 1 98.75 286 PRO A C 1
ATOM 2192 O O . PRO A 1 286 ? 13.75 0.587 -11.531 1 98.75 286 PRO A O 1
ATOM 2195 N N . VAL A 1 287 ? 15.211 -0.736 -12.586 1 98.69 287 VAL A N 1
ATOM 2196 C CA . VAL A 1 287 ? 15.734 -1.447 -11.43 1 98.69 287 VAL A CA 1
ATOM 2197 C C . VAL A 1 287 ? 17.234 -1.64 -11.57 1 98.69 287 VAL A C 1
ATOM 2199 O O . VAL A 1 287 ? 17.766 -1.657 -12.688 1 98.69 287 VAL A O 1
ATOM 2202 N N . TYR A 1 288 ? 17.938 -1.702 -10.461 1 98.88 288 TYR A N 1
ATOM 2203 C CA . TYR A 1 288 ? 19.391 -1.838 -10.461 1 98.88 288 TYR A CA 1
ATOM 2204 C C . TYR A 1 288 ? 19.797 -3.27 -10.133 1 98.88 288 TYR A C 1
ATOM 2206 O O . TYR A 1 288 ? 19.422 -3.812 -9.094 1 98.88 288 TYR A O 1
ATOM 2214 N N . ILE A 1 289 ? 20.516 -3.932 -11.062 1 98.62 289 ILE A N 1
ATOM 2215 C CA . ILE A 1 289 ? 20.984 -5.297 -10.891 1 98.62 289 ILE A CA 1
ATOM 2216 C C . ILE A 1 289 ? 22.438 -5.402 -11.375 1 98.62 289 ILE A C 1
ATOM 2218 O O . ILE A 1 289 ? 22.734 -5.113 -12.539 1 98.62 289 ILE A O 1
ATOM 2222 N N . ASN A 1 290 ? 23.312 -5.816 -10.531 1 98.31 290 ASN A N 1
ATOM 2223 C CA . ASN A 1 290 ? 24.703 -6.133 -10.875 1 98.31 290 ASN A CA 1
ATOM 2224 C C . ASN A 1 290 ? 25.359 -4.984 -11.633 1 98.31 290 ASN A C 1
ATOM 2226 O O . ASN A 1 290 ? 25.984 -5.199 -12.672 1 98.31 290 ASN A O 1
ATOM 2230 N N . GLY A 1 291 ? 25.172 -3.822 -11.148 1 97.88 291 GLY A N 1
ATOM 2231 C CA . GLY A 1 291 ? 25.906 -2.672 -11.664 1 97.88 291 GLY A CA 1
ATOM 2232 C C . GLY A 1 291 ? 25.219 -2.014 -12.844 1 97.88 291 GLY A C 1
ATOM 2233 O O . GLY A 1 291 ? 25.734 -1.043 -13.406 1 97.88 291 GLY A O 1
ATOM 2234 N N . ARG A 1 292 ? 24.016 -2.457 -13.242 1 97.12 292 ARG A N 1
ATOM 2235 C CA . ARG A 1 292 ? 23.344 -1.871 -14.391 1 97.12 292 ARG A CA 1
ATOM 2236 C C . ARG A 1 292 ? 21.859 -1.622 -14.094 1 97.12 292 ARG A C 1
ATOM 2238 O O . ARG A 1 292 ? 21.297 -2.24 -13.188 1 97.12 292 ARG A O 1
ATOM 2245 N N . ILE A 1 293 ? 21.297 -0.682 -14.836 1 98.25 293 ILE A N 1
ATOM 2246 C CA . ILE A 1 293 ? 19.875 -0.413 -14.797 1 98.25 293 ILE A CA 1
ATOM 2247 C C . ILE A 1 293 ? 19.156 -1.23 -15.875 1 98.25 293 ILE A C 1
ATOM 2249 O O . ILE A 1 293 ? 19.547 -1.189 -17.047 1 98.25 293 ILE A O 1
ATOM 2253 N N . VAL A 1 294 ? 18.188 -2.006 -15.469 1 97.94 294 VAL A N 1
ATOM 2254 C CA . VAL A 1 294 ? 17.406 -2.777 -16.422 1 97.94 294 VAL A CA 1
ATOM 2255 C C . VAL A 1 294 ? 15.93 -2.432 -16.281 1 97.94 294 VAL A C 1
ATOM 2257 O O . VAL A 1 294 ? 15.484 -2.014 -15.203 1 97.94 294 VAL A O 1
ATOM 2260 N N . PRO A 1 295 ? 15.18 -2.586 -17.344 1 98.25 295 PRO A N 1
ATOM 2261 C CA . PRO A 1 295 ? 13.789 -2.135 -17.344 1 98.25 295 PRO A CA 1
ATOM 2262 C C . PRO A 1 295 ? 12.812 -3.236 -16.938 1 98.25 295 PRO A C 1
ATOM 2264 O O . PRO A 1 295 ? 12.992 -4.395 -17.328 1 98.25 295 PRO A O 1
ATOM 2267 N N . ILE A 1 296 ? 11.867 -2.896 -16.141 1 98.19 296 ILE A N 1
ATOM 2268 C CA . ILE A 1 296 ? 10.703 -3.762 -15.961 1 98.19 296 ILE A CA 1
ATOM 2269 C C . ILE A 1 296 ? 10.047 -4.035 -17.312 1 98.19 296 ILE A C 1
ATOM 2271 O O . ILE A 1 296 ? 9.914 -3.127 -18.141 1 98.19 296 ILE A O 1
ATOM 2275 N N . SER A 1 297 ? 9.703 -5.316 -17.562 1 96.88 297 SER A N 1
ATOM 2276 C CA . SER A 1 297 ? 9.148 -5.781 -18.828 1 96.88 297 SER A CA 1
ATOM 2277 C C . SER A 1 297 ? 7.797 -6.457 -18.625 1 96.88 297 SER A C 1
ATOM 2279 O O . SER A 1 297 ? 7.734 -7.637 -18.266 1 96.88 297 SER A O 1
ATOM 2281 N N . GLY A 1 298 ? 6.719 -5.766 -18.844 1 94 298 GLY A N 1
ATOM 2282 C CA . GLY A 1 298 ? 5.359 -6.227 -18.625 1 94 298 GLY A CA 1
ATOM 2283 C C . GLY A 1 298 ? 4.719 -5.625 -17.375 1 94 298 GLY A C 1
ATOM 2284 O O . GLY A 1 298 ? 5.277 -4.711 -16.766 1 94 298 GLY A O 1
ATOM 2285 N N . ARG A 1 299 ? 3.621 -6.223 -16.984 1 94.5 299 ARG A N 1
ATOM 2286 C CA . ARG A 1 299 ? 2.863 -5.68 -15.859 1 94.5 299 ARG A CA 1
ATOM 2287 C C . ARG A 1 299 ? 3.393 -6.211 -14.531 1 94.5 299 ARG A C 1
ATOM 2289 O O . ARG A 1 299 ? 3.77 -7.383 -14.438 1 94.5 299 ARG A O 1
ATOM 2296 N N . VAL A 1 300 ? 3.369 -5.336 -13.562 1 97.44 300 VAL A N 1
ATOM 2297 C CA . VAL A 1 300 ? 3.686 -5.758 -12.203 1 97.44 300 VAL A CA 1
ATOM 2298 C C . VAL A 1 300 ? 2.602 -6.703 -11.688 1 97.44 300 VAL A C 1
ATOM 2300 O O . VAL A 1 300 ? 1.413 -6.371 -11.719 1 97.44 300 VAL A O 1
ATOM 2303 N N . SER A 1 301 ? 3 -7.895 -11.266 1 96.62 301 SER A N 1
ATOM 2304 C CA . SER A 1 301 ? 2.084 -8.867 -10.68 1 96.62 301 SER A CA 1
ATOM 2305 C C . SER A 1 301 ? 2.051 -8.75 -9.164 1 96.62 301 SER A C 1
ATOM 2307 O O . SER A 1 301 ? 2.678 -7.852 -8.586 1 96.62 301 SER A O 1
ATOM 2309 N N . MET A 1 302 ? 1.255 -9.609 -8.523 1 96.94 302 MET A N 1
ATOM 2310 C CA . MET A 1 302 ? 1.057 -9.531 -7.078 1 96.94 302 MET A CA 1
ATOM 2311 C C . MET A 1 302 ? 2.354 -9.828 -6.332 1 96.94 302 MET A C 1
ATOM 2313 O O . MET A 1 302 ? 2.732 -9.094 -5.418 1 96.94 302 MET A O 1
ATOM 2317 N N . ASP A 1 303 ? 3.115 -10.852 -6.875 1 96.38 303 ASP A N 1
ATOM 2318 C CA . ASP A 1 303 ? 4.246 -11.336 -6.094 1 96.38 303 ASP A CA 1
ATOM 2319 C C . ASP A 1 303 ? 5.551 -11.203 -6.875 1 96.38 303 ASP A C 1
ATOM 2321 O O . ASP A 1 303 ? 6.629 -11.508 -6.352 1 96.38 303 ASP A O 1
ATOM 2325 N N . MET A 1 304 ? 5.457 -10.766 -8.117 1 96.44 304 MET A N 1
ATOM 2326 C CA . MET A 1 304 ? 6.672 -10.789 -8.922 1 96.44 304 MET A CA 1
ATOM 2327 C C . MET A 1 304 ? 6.645 -9.688 -9.977 1 96.44 304 MET A C 1
ATOM 2329 O O . MET A 1 304 ? 5.57 -9.211 -10.359 1 96.44 304 MET A O 1
ATOM 2333 N N . VAL A 1 305 ? 7.805 -9.344 -10.398 1 97.38 305 VAL A N 1
ATOM 2334 C CA . VAL A 1 305 ? 8.008 -8.438 -11.523 1 97.38 305 VAL A CA 1
ATOM 2335 C C . VAL A 1 305 ? 8.984 -9.055 -12.516 1 97.38 305 VAL A C 1
ATOM 2337 O O . VAL A 1 305 ? 9.922 -9.758 -12.117 1 97.38 305 VAL A O 1
ATOM 2340 N N . THR A 1 306 ? 8.703 -8.852 -13.758 1 98.06 306 THR A N 1
ATOM 2341 C CA . THR A 1 306 ? 9.625 -9.312 -14.789 1 98.06 306 THR A CA 1
ATOM 2342 C C . THR A 1 306 ? 10.477 -8.156 -15.312 1 98.06 306 THR A C 1
ATOM 2344 O O . THR A 1 306 ? 10 -7.023 -15.398 1 98.06 306 THR A O 1
ATOM 2347 N N . VAL A 1 307 ? 11.695 -8.422 -15.633 1 98.44 307 VAL A N 1
ATOM 2348 C CA . VAL A 1 307 ? 12.602 -7.445 -16.219 1 98.44 307 VAL A CA 1
ATOM 2349 C C . VAL A 1 307 ? 13.273 -8.039 -17.469 1 98.44 307 VAL A C 1
ATOM 2351 O O . VAL A 1 307 ? 13.438 -9.25 -17.562 1 98.44 307 VAL A O 1
ATOM 2354 N N . ASP A 1 308 ? 13.586 -7.203 -18.406 1 98.31 308 ASP A N 1
ATOM 2355 C CA . ASP A 1 308 ? 14.398 -7.59 -19.547 1 98.31 308 ASP A CA 1
ATOM 2356 C C . ASP A 1 308 ? 15.891 -7.469 -19.234 1 98.31 308 ASP A C 1
ATOM 2358 O O . ASP A 1 308 ? 16.438 -6.367 -19.266 1 98.31 308 ASP A O 1
ATOM 2362 N N . LEU A 1 309 ? 16.547 -8.60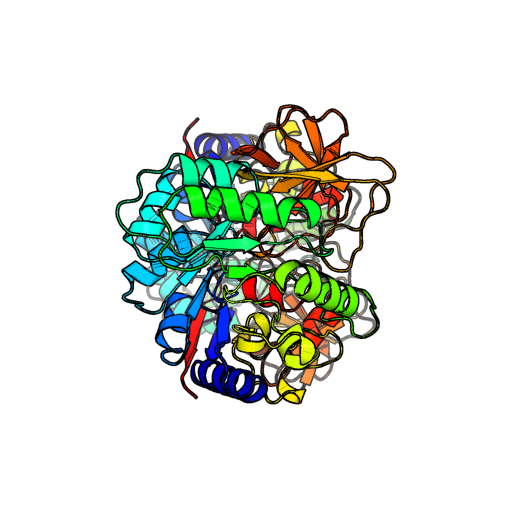2 -19.047 1 98.56 309 LEU A N 1
ATOM 2363 C CA . LEU A 1 309 ? 17.953 -8.625 -18.656 1 98.56 309 LEU A CA 1
ATOM 2364 C C . LEU A 1 309 ? 18.859 -8.445 -19.875 1 98.56 309 LEU A C 1
ATOM 2366 O O . LEU A 1 309 ? 20.047 -8.141 -19.734 1 98.56 309 LEU A O 1
ATOM 2370 N N . GLY A 1 310 ? 18.375 -8.633 -21.031 1 97.81 310 GLY A N 1
ATOM 2371 C CA . GLY A 1 310 ? 19.141 -8.5 -22.25 1 97.81 310 GLY A CA 1
ATOM 2372 C C . GLY A 1 310 ? 19.703 -9.82 -22.75 1 97.81 310 GLY A C 1
ATOM 2373 O O . GLY A 1 310 ? 19.766 -10.797 -22 1 97.81 310 GLY A O 1
ATOM 2374 N N . PRO A 1 311 ? 20.062 -9.922 -24.031 1 97.19 311 PRO A N 1
ATOM 2375 C CA . PRO A 1 311 ? 20.516 -11.164 -24.656 1 97.19 311 PRO A CA 1
ATOM 2376 C C . PRO A 1 311 ? 21.859 -11.648 -24.078 1 97.19 311 PRO A C 1
ATOM 2378 O O . PRO A 1 311 ? 22.141 -12.844 -24.109 1 97.19 311 PRO A O 1
ATOM 2381 N N . ASP A 1 312 ? 22.672 -10.758 -23.516 1 96.12 312 ASP A N 1
ATOM 2382 C CA . ASP A 1 312 ? 24.016 -11.109 -23.047 1 96.12 312 ASP A CA 1
ATOM 2383 C C . ASP A 1 312 ? 24.062 -11.148 -21.516 1 96.12 312 ASP A C 1
ATOM 2385 O O . ASP A 1 312 ? 25.125 -10.969 -20.922 1 96.12 312 ASP A O 1
ATOM 2389 N N . ALA A 1 313 ? 22.891 -11.281 -20.984 1 97 313 ALA A N 1
ATOM 2390 C CA . ALA A 1 313 ? 22.781 -11.25 -19.531 1 97 313 ALA A CA 1
ATOM 2391 C C . ALA A 1 313 ? 23.688 -12.305 -18.906 1 97 313 ALA A C 1
ATOM 2393 O O . ALA A 1 313 ? 23.797 -13.422 -19.406 1 97 313 ALA A O 1
ATOM 2394 N N . ARG A 1 314 ? 24.328 -11.977 -17.75 1 97.25 314 ARG A N 1
ATOM 2395 C CA . ARG A 1 314 ? 25.156 -12.891 -16.953 1 97.25 314 ARG A CA 1
ATOM 2396 C C . ARG A 1 314 ? 24.625 -13.023 -15.531 1 97.25 314 ARG A C 1
ATOM 2398 O O . ARG A 1 314 ? 25.297 -13.586 -14.664 1 97.25 314 ARG A O 1
ATOM 2405 N N . ASP A 1 315 ? 23.5 -12.438 -15.32 1 98.44 315 ASP A N 1
ATOM 2406 C CA . ASP A 1 315 ? 22.859 -12.492 -14.016 1 98.44 315 ASP A CA 1
ATOM 2407 C C . ASP A 1 315 ? 22.516 -13.938 -13.633 1 98.44 315 ASP A C 1
ATOM 2409 O O . ASP A 1 315 ? 22.453 -14.812 -14.492 1 98.44 315 ASP A O 1
ATOM 2413 N N . ALA A 1 316 ? 22.359 -14.156 -12.336 1 97.62 316 ALA A N 1
ATOM 2414 C CA . ALA A 1 316 ? 22.031 -15.484 -11.82 1 97.62 316 ALA A CA 1
ATOM 2415 C C . ALA A 1 316 ? 20.875 -15.406 -10.82 1 97.62 316 ALA A C 1
ATOM 2417 O O . ALA A 1 316 ? 20.672 -14.383 -10.172 1 97.62 316 ALA A O 1
ATOM 2418 N N . VAL A 1 317 ? 20.141 -16.484 -10.812 1 97 317 VAL A N 1
ATOM 2419 C CA . VAL A 1 317 ? 19.141 -16.625 -9.758 1 97 317 VAL A CA 1
ATOM 2420 C C . VAL A 1 317 ? 19.797 -16.422 -8.391 1 97 317 VAL A C 1
ATOM 2422 O O . VAL A 1 317 ? 20.875 -16.969 -8.133 1 97 317 VAL A O 1
ATOM 2425 N N . GLY A 1 318 ? 19.156 -15.641 -7.566 1 96.19 318 GLY A N 1
ATOM 2426 C CA . GLY A 1 318 ? 19.734 -15.328 -6.27 1 96.19 318 GLY A CA 1
ATOM 2427 C C . GLY A 1 318 ? 20.375 -13.953 -6.211 1 96.19 318 GLY A C 1
ATOM 2428 O O . GLY A 1 318 ? 20.594 -13.406 -5.129 1 96.19 318 GLY A O 1
ATOM 2429 N N . ASP A 1 319 ? 20.641 -13.375 -7.371 1 97.81 319 ASP A N 1
ATOM 2430 C CA . ASP A 1 319 ? 21.25 -12.047 -7.398 1 97.81 319 ASP A CA 1
ATOM 2431 C C . ASP A 1 319 ? 20.312 -11.008 -6.781 1 97.81 319 ASP A C 1
ATOM 2433 O O . ASP A 1 319 ? 19.094 -11.102 -6.922 1 97.81 319 ASP A O 1
ATOM 2437 N N . THR A 1 320 ? 20.969 -10.016 -6.125 1 98 320 THR A N 1
ATOM 2438 C CA . THR A 1 320 ? 20.219 -8.938 -5.477 1 98 320 THR A CA 1
ATOM 2439 C C . THR A 1 320 ? 19.75 -7.91 -6.504 1 98 320 THR A C 1
ATOM 2441 O O . THR A 1 320 ? 20.5 -7.562 -7.43 1 98 320 THR A O 1
ATOM 2444 N N . VAL A 1 321 ? 18.594 -7.477 -6.34 1 98.69 321 VAL A N 1
ATOM 2445 C CA . VAL A 1 321 ? 18 -6.422 -7.156 1 98.69 321 VAL A CA 1
ATOM 2446 C C . VAL A 1 321 ? 17.609 -5.242 -6.273 1 98.69 321 VAL A C 1
ATOM 2448 O O . VAL A 1 321 ? 16.984 -5.422 -5.227 1 98.69 321 VAL A O 1
ATOM 2451 N N . GLU A 1 322 ? 18 -4.066 -6.645 1 98.81 322 GLU A N 1
ATOM 2452 C CA . GLU A 1 322 ? 17.641 -2.848 -5.922 1 98.81 322 GLU A CA 1
ATOM 2453 C C . GLU A 1 322 ? 16.547 -2.068 -6.66 1 98.81 322 GLU A C 1
ATOM 2455 O O . GLU A 1 322 ? 16.75 -1.66 -7.805 1 98.81 322 GLU A O 1
ATOM 2460 N N . PHE A 1 323 ? 15.438 -1.865 -6.047 1 98.88 323 PHE A N 1
ATOM 2461 C CA . PHE A 1 323 ? 14.336 -1.113 -6.637 1 98.88 323 PHE A CA 1
ATOM 2462 C C . PHE A 1 323 ? 14.523 0.384 -6.422 1 98.88 323 PHE A C 1
ATOM 2464 O O . PHE A 1 323 ? 14.164 1.191 -7.277 1 98.88 323 PHE A O 1
ATOM 2471 N N . TRP A 1 324 ? 15.023 0.774 -5.238 1 98.88 324 TRP A N 1
ATOM 2472 C CA . TRP A 1 324 ? 15.562 2.104 -4.969 1 98.88 324 TRP A CA 1
ATOM 2473 C C . TRP A 1 324 ? 16.562 2.062 -3.814 1 98.88 324 TRP A C 1
ATOM 2475 O O . TRP A 1 324 ? 16.531 1.136 -3.002 1 98.88 324 TRP A O 1
ATOM 2485 N N . GLY A 1 325 ? 17.406 2.949 -3.74 1 98.44 325 GLY A N 1
ATOM 2486 C CA . GLY A 1 325 ? 18.469 3.057 -2.77 1 98.44 325 GLY A CA 1
ATOM 2487 C C . GLY A 1 325 ? 19.609 3.965 -3.229 1 98.44 325 GLY A C 1
ATOM 2488 O O . GLY A 1 325 ? 19.359 4.996 -3.854 1 98.44 325 GLY A O 1
ATOM 2489 N N . ASP A 1 326 ? 20.859 3.588 -2.855 1 96.81 326 ASP A N 1
ATOM 2490 C CA . ASP A 1 326 ? 22.016 4.41 -3.184 1 96.81 326 ASP A CA 1
ATOM 2491 C C . ASP A 1 326 ? 22.312 4.371 -4.684 1 96.81 326 ASP A C 1
ATOM 2493 O O . ASP A 1 326 ? 22.781 5.359 -5.258 1 96.81 326 ASP A O 1
ATOM 2497 N N . ASN A 1 327 ? 22.078 3.236 -5.273 1 98.12 327 ASN A N 1
ATOM 2498 C CA . ASN A 1 327 ? 22.406 3.061 -6.684 1 98.12 327 ASN A CA 1
ATOM 2499 C C . ASN A 1 327 ? 21.297 3.566 -7.59 1 98.12 327 ASN A C 1
ATOM 2501 O O . ASN A 1 327 ? 21.547 3.908 -8.75 1 98.12 327 ASN A O 1
ATOM 2505 N N . LEU A 1 328 ? 20.125 3.668 -7.152 1 98.56 328 LEU A N 1
ATOM 2506 C CA . LEU A 1 328 ? 18.938 4.094 -7.891 1 98.56 328 LEU A CA 1
ATOM 2507 C C . LEU A 1 328 ? 18.047 4.969 -7.023 1 98.56 328 LEU A C 1
ATOM 2509 O O . LEU A 1 328 ? 17.219 4.461 -6.273 1 98.56 328 LEU A O 1
ATOM 2513 N N . PRO A 1 329 ? 18.156 6.293 -7.184 1 98.62 329 PRO A N 1
ATOM 2514 C CA . PRO A 1 329 ? 17.406 7.215 -6.34 1 98.62 329 PRO A CA 1
ATOM 2515 C C . PRO A 1 329 ? 15.891 7.035 -6.477 1 98.62 329 PRO A C 1
ATOM 2517 O O . PRO A 1 329 ? 15.383 6.918 -7.594 1 98.62 329 PRO A O 1
ATOM 2520 N N . ILE A 1 330 ? 15.242 7.031 -5.375 1 98.75 330 ILE A N 1
ATOM 2521 C CA . ILE A 1 330 ? 13.812 6.773 -5.324 1 98.75 330 ILE A CA 1
ATOM 2522 C C . ILE A 1 330 ? 13.062 7.859 -6.102 1 98.75 330 ILE A C 1
ATOM 2524 O O . ILE A 1 330 ? 12.016 7.598 -6.691 1 98.75 330 ILE A O 1
ATOM 2528 N N . GLU A 1 331 ? 13.578 9.094 -6.094 1 98.56 331 GLU A N 1
ATOM 2529 C CA . GLU A 1 331 ? 12.953 10.195 -6.82 1 98.56 331 GLU A CA 1
ATOM 2530 C C . GLU A 1 331 ? 12.867 9.891 -8.312 1 98.56 331 GLU A C 1
ATOM 2532 O O . GLU A 1 331 ? 11.852 10.188 -8.953 1 98.56 331 GLU A O 1
ATOM 2537 N N . LYS A 1 332 ? 13.867 9.234 -8.852 1 98.31 332 LYS A N 1
ATOM 2538 C CA . LYS A 1 332 ? 13.883 8.867 -10.258 1 98.31 332 LYS A CA 1
ATOM 2539 C C . LYS A 1 332 ? 12.852 7.777 -10.555 1 98.31 332 LYS A C 1
ATOM 2541 O O . LYS A 1 332 ? 12.164 7.828 -11.578 1 98.31 332 LYS A O 1
ATOM 2546 N N . VAL A 1 333 ? 12.758 6.852 -9.664 1 98.69 333 VAL A N 1
ATOM 2547 C CA . VAL A 1 333 ? 11.805 5.762 -9.812 1 98.69 333 VAL A CA 1
ATOM 2548 C C . VAL A 1 333 ? 10.383 6.312 -9.758 1 98.69 333 VAL A C 1
ATOM 2550 O O . VAL A 1 333 ? 9.555 6.004 -10.617 1 98.69 333 VAL A O 1
ATOM 2553 N N . ALA A 1 334 ? 10.133 7.141 -8.75 1 98.44 334 ALA A N 1
ATOM 2554 C CA . ALA A 1 334 ? 8.805 7.723 -8.578 1 98.44 334 ALA A CA 1
ATOM 2555 C C . ALA A 1 334 ? 8.406 8.547 -9.797 1 98.44 334 ALA A C 1
ATOM 2557 O O . ALA A 1 334 ? 7.277 8.453 -10.281 1 98.44 334 ALA A O 1
ATOM 2558 N N . LYS A 1 335 ? 9.336 9.352 -10.242 1 97.62 335 LYS A N 1
ATOM 2559 C CA . LYS A 1 335 ? 9.086 10.18 -11.422 1 97.62 335 LYS A CA 1
ATOM 2560 C C . LYS A 1 335 ? 8.742 9.32 -12.633 1 97.62 335 LYS A C 1
ATOM 2562 O O . LYS A 1 335 ? 7.789 9.617 -13.359 1 97.62 335 LYS A O 1
ATOM 2567 N N . HIS A 1 336 ? 9.469 8.273 -12.852 1 97.94 336 HIS A N 1
ATOM 2568 C CA . HIS A 1 336 ? 9.211 7.375 -13.969 1 97.94 336 HIS A CA 1
ATOM 2569 C C . HIS A 1 336 ? 7.828 6.746 -13.867 1 97.94 336 HIS A C 1
ATOM 2571 O O . HIS A 1 336 ? 7.125 6.613 -14.875 1 97.94 336 HIS A O 1
ATOM 2577 N N . ILE A 1 337 ? 7.426 6.379 -12.703 1 97.5 337 ILE A N 1
ATOM 2578 C CA . ILE A 1 337 ? 6.156 5.703 -12.477 1 97.5 337 ILE A CA 1
ATOM 2579 C C . ILE A 1 337 ? 5.012 6.707 -12.594 1 97.5 337 ILE A C 1
ATOM 2581 O O . ILE A 1 337 ? 3.889 6.336 -12.945 1 97.5 337 ILE A O 1
ATOM 2585 N N . GLY A 1 338 ? 5.277 7.965 -12.359 1 96.44 338 GLY A N 1
ATOM 2586 C CA . GLY A 1 338 ? 4.238 8.984 -12.32 1 96.44 338 GLY A CA 1
ATOM 2587 C C . GLY A 1 338 ? 3.574 9.109 -10.961 1 96.44 338 GLY A C 1
ATOM 2588 O O . GLY A 1 338 ? 2.367 9.344 -10.875 1 96.44 338 GLY A O 1
ATOM 2589 N N . THR A 1 339 ? 4.277 8.844 -9.93 1 96.62 339 THR A N 1
ATOM 2590 C CA . THR A 1 339 ? 3.848 9.023 -8.547 1 96.62 339 THR A CA 1
ATOM 2591 C C . THR A 1 339 ? 4.871 9.836 -7.758 1 96.62 339 THR A C 1
ATOM 2593 O O . THR A 1 339 ? 5.609 10.641 -8.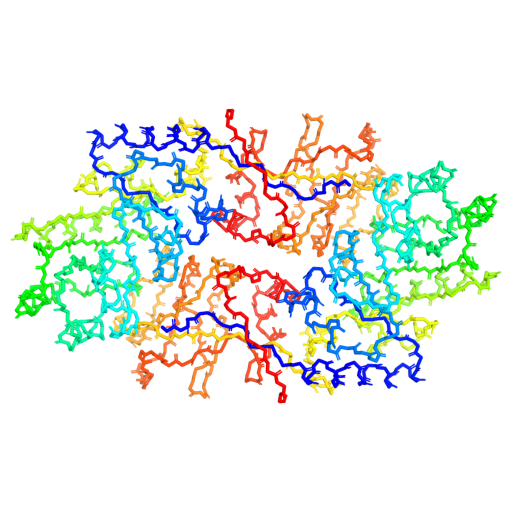336 1 96.62 339 THR A O 1
ATOM 2596 N N . ILE A 1 340 ? 4.812 9.773 -6.41 1 96.88 340 ILE A N 1
ATOM 2597 C CA . ILE A 1 340 ? 5.734 10.516 -5.555 1 96.88 340 ILE A CA 1
ATOM 2598 C C . ILE A 1 340 ? 6.449 9.547 -4.609 1 96.88 340 ILE A C 1
ATOM 2600 O O . ILE A 1 340 ? 5.934 8.469 -4.309 1 96.88 340 ILE A O 1
ATOM 2604 N N . PRO A 1 341 ? 7.645 9.914 -4.215 1 98.19 341 PRO A N 1
ATOM 2605 C CA . PRO A 1 341 ? 8.414 9.031 -3.336 1 98.19 341 PRO A CA 1
ATOM 2606 C C . PRO A 1 341 ? 7.672 8.695 -2.043 1 98.19 341 PRO A C 1
ATOM 2608 O O . PRO A 1 341 ? 7.809 7.59 -1.518 1 98.19 341 PRO A O 1
ATOM 2611 N N . TYR A 1 342 ? 6.828 9.648 -1.53 1 97.38 342 TYR A N 1
ATOM 2612 C CA . TYR A 1 342 ? 6.047 9.438 -0.316 1 97.38 342 TYR A CA 1
ATOM 2613 C C . TYR A 1 342 ? 5.258 8.133 -0.393 1 97.38 342 TYR A C 1
ATOM 2615 O O . TYR A 1 342 ? 5.281 7.332 0.542 1 97.38 342 TYR A O 1
ATOM 2623 N N . GLU A 1 343 ? 4.617 7.957 -1.527 1 97.62 343 GLU A N 1
ATOM 2624 C CA . GLU A 1 343 ? 3.758 6.793 -1.722 1 97.62 343 GLU A CA 1
ATOM 2625 C C . GLU A 1 343 ? 4.574 5.504 -1.75 1 97.62 343 GLU A C 1
ATOM 2627 O O . GLU A 1 343 ? 4.145 4.477 -1.216 1 97.62 343 GLU A O 1
ATOM 2632 N N . LEU A 1 344 ? 5.746 5.551 -2.387 1 98.25 344 LEU A N 1
ATOM 2633 C CA . LEU A 1 344 ? 6.578 4.363 -2.547 1 98.25 344 LEU A CA 1
ATOM 2634 C C . LEU A 1 344 ? 7.062 3.854 -1.194 1 98.25 344 LEU A C 1
ATOM 2636 O O . LEU A 1 344 ? 6.988 2.652 -0.917 1 98.25 344 LEU A O 1
ATOM 2640 N N . VAL A 1 345 ? 7.441 4.719 -0.314 1 98.44 345 VAL A N 1
ATOM 2641 C CA . VAL A 1 345 ? 8.047 4.27 0.935 1 98.44 345 VAL A CA 1
ATOM 2642 C C . VAL A 1 345 ? 6.953 3.885 1.93 1 98.44 345 VAL A C 1
ATOM 2644 O O . VAL A 1 345 ? 7.125 2.953 2.721 1 98.44 345 VAL A O 1
ATOM 2647 N N . ILE A 1 346 ? 5.816 4.523 1.862 1 97.75 346 ILE A N 1
ATOM 2648 C CA . ILE A 1 346 ? 4.832 4.336 2.922 1 97.75 346 ILE A CA 1
ATOM 2649 C C . ILE A 1 346 ? 3.961 3.121 2.609 1 97.75 346 ILE A C 1
ATOM 2651 O O . ILE A 1 346 ? 3.346 2.545 3.508 1 97.75 346 ILE A O 1
ATOM 2655 N N . LYS A 1 347 ? 3.91 2.637 1.37 1 97.31 347 LYS A N 1
ATOM 2656 C CA . LYS A 1 347 ? 2.932 1.63 0.966 1 97.31 347 LYS A CA 1
ATOM 2657 C C . LYS A 1 347 ? 3.529 0.227 1.025 1 97.31 347 LYS A C 1
ATOM 2659 O O . LYS A 1 347 ? 2.871 -0.749 0.657 1 97.31 347 LYS A O 1
ATOM 2664 N N . LEU A 1 348 ? 4.758 0.095 1.463 1 97.25 348 LEU A N 1
ATOM 2665 C CA . LEU A 1 348 ? 5.293 -1.254 1.614 1 97.25 348 LEU A CA 1
ATOM 2666 C C . LEU A 1 348 ? 4.477 -2.053 2.625 1 97.25 348 LEU A C 1
ATOM 2668 O O . LEU A 1 348 ? 4.098 -1.529 3.676 1 97.25 348 LEU A O 1
ATOM 2672 N N . THR A 1 349 ? 4.145 -3.266 2.227 1 94.62 349 THR A N 1
ATOM 2673 C CA . THR A 1 349 ? 3.287 -4.094 3.064 1 94.62 349 THR A CA 1
ATOM 2674 C C . THR A 1 349 ? 4.113 -4.852 4.102 1 94.62 349 THR A C 1
ATOM 2676 O O . THR A 1 349 ? 5.344 -4.766 4.105 1 94.62 349 THR A O 1
ATOM 2679 N N . LYS A 1 350 ? 3.438 -5.609 4.953 1 90.75 350 LYS A N 1
ATOM 2680 C CA . LYS A 1 350 ? 4.078 -6.359 6.027 1 90.75 350 LYS A CA 1
ATOM 2681 C C . LYS A 1 350 ? 4.926 -7.5 5.473 1 90.75 350 LYS A C 1
ATOM 2683 O O . LYS A 1 350 ? 5.734 -8.086 6.195 1 90.75 350 LYS A O 1
ATOM 2688 N N . ARG A 1 351 ? 4.727 -7.824 4.191 1 93.44 351 ARG A N 1
ATOM 2689 C CA . ARG A 1 351 ? 5.48 -8.898 3.555 1 93.44 351 ARG A CA 1
ATOM 2690 C C . ARG A 1 351 ? 6.941 -8.508 3.369 1 93.44 351 ARG A C 1
ATOM 2692 O O . ARG A 1 351 ? 7.797 -9.367 3.131 1 93.44 351 ARG A O 1
ATOM 2699 N N . VAL A 1 352 ? 7.242 -7.207 3.4 1 96.38 352 VAL A N 1
ATOM 2700 C CA . VAL A 1 352 ? 8.602 -6.715 3.225 1 96.38 352 VAL A CA 1
ATOM 2701 C C . VAL A 1 352 ? 9.32 -6.68 4.574 1 96.38 352 VAL A C 1
ATOM 2703 O O . VAL A 1 352 ? 8.898 -5.957 5.484 1 96.38 352 VAL A O 1
ATOM 2706 N N . ARG A 1 353 ? 10.375 -7.449 4.703 1 96.25 353 ARG A N 1
ATOM 2707 C CA . ARG A 1 353 ? 11.148 -7.457 5.938 1 96.25 353 ARG A CA 1
ATOM 2708 C C . ARG A 1 353 ? 11.938 -6.16 6.098 1 96.25 353 ARG A C 1
ATOM 2710 O O . ARG A 1 353 ? 12.656 -5.75 5.184 1 96.25 353 ARG A O 1
ATOM 2717 N N . LYS A 1 354 ? 11.766 -5.543 7.223 1 97.62 354 LYS A N 1
ATOM 2718 C CA . LYS A 1 354 ? 12.578 -4.367 7.523 1 97.62 354 LYS A CA 1
ATOM 2719 C C . LYS A 1 354 ? 13.828 -4.75 8.312 1 97.62 354 LYS A C 1
ATOM 2721 O O . LYS A 1 354 ? 13.742 -5.465 9.312 1 97.62 354 LYS A O 1
ATOM 2726 N N . THR A 1 355 ? 14.922 -4.379 7.844 1 98.12 355 THR A N 1
ATOM 2727 C CA . THR A 1 355 ? 16.203 -4.574 8.508 1 98.12 355 THR A CA 1
ATOM 2728 C C . THR A 1 355 ? 16.844 -3.232 8.852 1 98.12 355 THR A C 1
ATOM 2730 O O . THR A 1 355 ? 16.922 -2.342 8 1 98.12 355 THR A O 1
ATOM 2733 N N . TYR A 1 356 ? 17.328 -3.068 10.117 1 98.31 356 TYR A N 1
ATOM 2734 C CA . TYR A 1 356 ? 17.875 -1.801 10.578 1 98.31 356 TYR A CA 1
ATOM 2735 C C . TYR A 1 356 ? 19.391 -1.879 10.695 1 98.31 356 TYR A C 1
ATOM 2737 O O . TYR A 1 356 ? 19.938 -2.84 11.25 1 98.31 356 TYR A O 1
ATOM 2745 N N . VAL A 1 357 ? 19.969 -0.903 10.109 1 97.5 357 VAL A N 1
ATOM 2746 C CA . VAL A 1 357 ? 21.422 -0.854 10.164 1 97.5 357 VAL A CA 1
ATOM 2747 C C . VAL A 1 357 ? 21.875 0.523 10.641 1 97.5 357 VAL A C 1
ATOM 2749 O O . VAL A 1 357 ? 21.109 1.486 10.602 1 97.5 357 VAL A O 1
ATOM 2752 N N . GLU A 1 358 ? 23.125 0.583 11.25 1 93.56 358 GLU A N 1
ATOM 2753 C CA . GLU A 1 358 ? 23.703 1.841 11.711 1 93.56 358 GLU A CA 1
ATOM 2754 C C . GLU A 1 358 ? 24.969 2.189 10.938 1 93.56 358 GLU A C 1
ATOM 2756 O O . GLU A 1 358 ? 26.062 2.242 11.508 1 93.56 358 GLU A O 1
ATOM 2761 N N . VAL A 1 359 ? 24.969 2.23 9.758 1 81.81 359 VAL A N 1
ATOM 2762 C CA . VAL A 1 359 ? 26.203 2.484 9.008 1 81.81 359 VAL A CA 1
ATOM 2763 C C . VAL A 1 359 ? 26.047 3.748 8.164 1 81.81 359 VAL A C 1
ATOM 2765 O O . VAL A 1 359 ? 24.922 4.16 7.859 1 81.81 359 VAL A O 1
ATOM 2768 N N . MET B 1 1 ? -11.531 7.652 18.375 1 78.88 1 MET B N 1
ATOM 2769 C CA . MET B 1 1 ? -12.352 7.352 17.203 1 78.88 1 MET B CA 1
ATOM 2770 C C . MET B 1 1 ? -11.555 6.578 16.156 1 78.88 1 MET B C 1
ATOM 2772 O O . MET B 1 1 ? -10.438 6.973 15.805 1 78.88 1 MET B O 1
ATOM 2776 N N . ILE B 1 2 ? -12.109 5.453 15.734 1 82.19 2 ILE B N 1
ATOM 2777 C CA . ILE B 1 2 ? -11.477 4.688 14.664 1 82.19 2 ILE B CA 1
ATOM 2778 C C . ILE B 1 2 ? -11.758 5.348 13.32 1 82.19 2 ILE B C 1
ATOM 2780 O O . ILE B 1 2 ? -12.914 5.461 12.906 1 82.19 2 ILE B O 1
ATOM 2784 N N . THR B 1 3 ? -10.711 5.84 12.664 1 86.56 3 THR B N 1
ATOM 2785 C CA . THR B 1 3 ? -10.922 6.57 11.422 1 86.56 3 THR B CA 1
ATOM 2786 C C . THR B 1 3 ? -10.789 5.641 10.219 1 86.56 3 THR B C 1
ATOM 2788 O O . THR B 1 3 ? -11.672 5.59 9.359 1 86.56 3 THR B O 1
ATOM 2791 N N . ALA B 1 4 ? -9.812 4.891 10.07 1 94.5 4 ALA B N 1
ATOM 2792 C CA . ALA B 1 4 ? -9.625 3.945 8.977 1 94.5 4 ALA B CA 1
ATOM 2793 C C . ALA B 1 4 ? -9.836 2.51 9.445 1 94.5 4 ALA B C 1
ATOM 2795 O O . ALA B 1 4 ? -9.109 2.018 10.312 1 94.5 4 ALA B O 1
ATOM 2796 N N . GLU B 1 5 ? -10.875 1.87 8.836 1 97.69 5 GLU B N 1
ATOM 2797 C CA . GLU B 1 5 ? -11.266 0.546 9.312 1 97.69 5 GLU B CA 1
ATOM 2798 C C . GLU B 1 5 ? -11.633 -0.372 8.156 1 97.69 5 GLU B C 1
ATOM 2800 O O . GLU B 1 5 ? -12.406 0.009 7.273 1 97.69 5 GLU B O 1
ATOM 2805 N N . ALA B 1 6 ? -11.031 -1.547 8.141 1 98.56 6 ALA B N 1
ATOM 2806 C CA . ALA B 1 6 ? -11.445 -2.631 7.258 1 98.56 6 ALA B CA 1
ATOM 2807 C C . ALA B 1 6 ? -12.25 -3.684 8.016 1 98.56 6 ALA B C 1
ATOM 2809 O O . ALA B 1 6 ? -11.711 -4.387 8.875 1 98.56 6 ALA B O 1
ATOM 2810 N N . VAL B 1 7 ? -13.516 -3.727 7.742 1 98.62 7 VAL B N 1
ATOM 2811 C CA . VAL B 1 7 ? -14.375 -4.73 8.367 1 98.62 7 VAL B CA 1
ATOM 2812 C C . VAL B 1 7 ? -14.383 -6 7.523 1 98.62 7 VAL B C 1
ATOM 2814 O O . VAL B 1 7 ? -14.773 -5.977 6.352 1 98.62 7 VAL B O 1
ATOM 2817 N N . ILE B 1 8 ? -13.953 -7.109 8.117 1 98.75 8 ILE B N 1
ATOM 2818 C CA . ILE B 1 8 ? -13.82 -8.391 7.426 1 98.75 8 ILE B CA 1
ATOM 2819 C C . ILE B 1 8 ? -14.953 -9.328 7.848 1 98.75 8 ILE B C 1
ATOM 2821 O O . ILE B 1 8 ? -15.055 -9.695 9.016 1 98.75 8 ILE B O 1
ATOM 2825 N N . ASN B 1 9 ? -15.766 -9.719 6.945 1 98.75 9 ASN B N 1
ATOM 2826 C CA . ASN B 1 9 ? -16.891 -10.617 7.172 1 98.75 9 ASN B CA 1
ATOM 2827 C C . ASN B 1 9 ? -16.484 -12.078 6.977 1 98.75 9 ASN B C 1
ATOM 2829 O O . ASN B 1 9 ? -16.469 -12.578 5.852 1 98.75 9 ASN B O 1
ATOM 2833 N N . LEU B 1 10 ? -16.297 -12.789 8.055 1 98.56 10 LEU B N 1
ATOM 2834 C CA . LEU B 1 10 ? -15.773 -14.148 8.016 1 98.56 10 LEU B CA 1
ATOM 2835 C C . LEU B 1 10 ? -16.828 -15.125 7.512 1 98.56 10 LEU B C 1
ATOM 2837 O O . LEU B 1 10 ? -16.5 -16.125 6.867 1 98.56 10 LEU B O 1
ATOM 2841 N N . LYS B 1 11 ? -18.094 -14.875 7.797 1 98.5 11 LYS B N 1
ATOM 2842 C CA . LYS B 1 11 ? -19.156 -15.727 7.262 1 98.5 11 LYS B CA 1
ATOM 2843 C C . LYS B 1 11 ? -19.219 -15.633 5.742 1 98.5 11 LYS B C 1
ATOM 2845 O O . LYS B 1 11 ? -19.391 -16.641 5.055 1 98.5 11 LYS B O 1
ATOM 2850 N N . ALA B 1 12 ? -19.094 -14.398 5.262 1 98.75 12 ALA B N 1
ATOM 2851 C CA . ALA B 1 12 ? -19.062 -14.219 3.812 1 98.75 12 ALA B CA 1
ATOM 2852 C C . ALA B 1 12 ? -17.922 -15 3.182 1 98.75 12 ALA B C 1
ATOM 2854 O O . ALA B 1 12 ? -18.078 -15.609 2.119 1 98.75 12 ALA B O 1
ATOM 2855 N N . LEU B 1 13 ? -16.828 -15 3.836 1 98.81 13 LEU B N 1
ATOM 2856 C CA . LEU B 1 13 ? -15.664 -15.742 3.373 1 98.81 13 LEU B CA 1
ATOM 2857 C C . LEU B 1 13 ? -15.977 -17.234 3.26 1 98.81 13 LEU B C 1
ATOM 2859 O O . LEU B 1 13 ? -15.719 -17.844 2.225 1 98.81 13 LEU B O 1
ATOM 2863 N N . SER B 1 14 ? -16.516 -17.766 4.301 1 98.75 14 SER B N 1
ATOM 2864 C CA . SER B 1 14 ? -16.891 -19.188 4.324 1 98.75 14 SER B CA 1
ATOM 2865 C C . SER B 1 14 ? -17.938 -19.5 3.273 1 98.75 14 SER B C 1
ATOM 2867 O O . SER B 1 14 ? -17.844 -20.516 2.566 1 98.75 14 SER B O 1
ATOM 2869 N N . ASP B 1 15 ? -18.938 -18.641 3.193 1 98.75 15 ASP B N 1
ATOM 2870 C CA . ASP B 1 15 ? -20 -18.828 2.203 1 98.75 15 ASP B CA 1
ATOM 2871 C C . ASP B 1 15 ? -19.438 -18.797 0.785 1 98.75 15 ASP B C 1
ATOM 2873 O O . ASP B 1 15 ? -19.828 -19.594 -0.065 1 98.75 15 ASP B O 1
ATOM 2877 N N . ASN B 1 16 ? -18.562 -17.875 0.519 1 98.88 16 ASN B N 1
ATOM 2878 C CA . ASN B 1 16 ? -17.938 -17.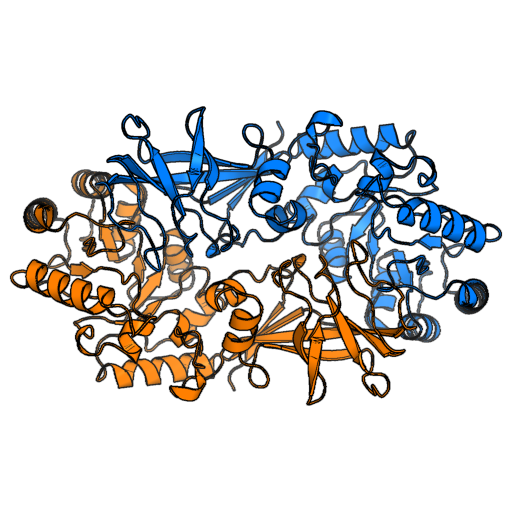766 -0.8 1 98.88 16 ASN B CA 1
ATOM 2879 C C . ASN B 1 16 ? -17.203 -19.047 -1.172 1 98.88 16 ASN B C 1
ATOM 2881 O O . ASN B 1 16 ? -17.266 -19.5 -2.316 1 98.88 16 ASN B O 1
ATOM 2885 N N . TYR B 1 17 ? -16.453 -19.609 -0.204 1 98.88 17 TYR B N 1
ATOM 2886 C CA . TYR B 1 17 ? -15.766 -20.859 -0.465 1 98.88 17 TYR B CA 1
ATOM 2887 C C . TYR B 1 17 ? -16.734 -21.953 -0.914 1 98.88 17 TYR B C 1
ATOM 2889 O O . TYR B 1 17 ? -16.484 -22.656 -1.892 1 98.88 17 TYR B O 1
ATOM 2897 N N . ASP B 1 18 ? -17.828 -22.031 -0.267 1 98.75 18 ASP B N 1
ATOM 2898 C CA . ASP B 1 18 ? -18.828 -23.047 -0.585 1 98.75 18 ASP B CA 1
ATOM 2899 C C . ASP B 1 18 ? -19.438 -22.797 -1.961 1 98.75 18 ASP B C 1
ATOM 2901 O O . ASP B 1 18 ? -19.672 -23.75 -2.719 1 98.75 18 ASP B O 1
ATOM 2905 N N . VAL B 1 19 ? -19.703 -21.562 -2.256 1 98.75 19 VAL B N 1
ATOM 2906 C CA . VAL B 1 19 ? -20.234 -21.219 -3.566 1 98.75 19 VAL B CA 1
ATOM 2907 C C . VAL B 1 19 ? -19.266 -21.656 -4.66 1 98.75 19 VAL B C 1
ATOM 2909 O O . VAL B 1 19 ? -19.672 -22.281 -5.641 1 98.75 19 VAL B O 1
ATOM 2912 N N . LEU B 1 20 ? -18 -21.359 -4.492 1 98.81 20 LEU B N 1
ATOM 2913 C CA . LEU B 1 20 ? -16.984 -21.703 -5.484 1 98.81 20 LEU B CA 1
ATOM 2914 C C . LEU B 1 20 ? -16.797 -23.203 -5.578 1 98.81 20 LEU B C 1
ATOM 2916 O O . LEU B 1 20 ? -16.625 -23.75 -6.676 1 98.81 20 LEU B O 1
ATOM 2920 N N . LYS B 1 21 ? -16.812 -23.844 -4.453 1 98.56 21 LYS B N 1
ATOM 2921 C CA . LYS B 1 21 ? -16.703 -25.297 -4.445 1 98.56 21 LYS B CA 1
ATOM 2922 C C . LYS B 1 21 ? -17.859 -25.938 -5.203 1 98.56 21 LYS B C 1
ATOM 2924 O O . LYS B 1 21 ? -17.641 -26.875 -5.984 1 98.56 21 LYS B O 1
ATOM 2929 N N . ASN B 1 22 ? -19.031 -25.453 -4.969 1 98.31 22 ASN B N 1
ATOM 2930 C CA . ASN B 1 22 ? -20.203 -25.969 -5.672 1 98.31 22 ASN B CA 1
ATOM 2931 C C . ASN B 1 22 ? -20.078 -25.766 -7.18 1 98.31 22 ASN B C 1
ATOM 2933 O O . ASN B 1 22 ? -20.5 -26.625 -7.961 1 98.31 22 ASN B O 1
ATOM 2937 N N . LYS B 1 23 ? -19.531 -24.703 -7.582 1 97.88 23 LYS B N 1
ATOM 2938 C CA . LYS B 1 23 ? -19.328 -24.406 -9 1 97.88 23 LYS B CA 1
ATOM 2939 C C . LYS B 1 23 ? -18.359 -25.406 -9.633 1 97.88 23 LYS B C 1
ATOM 2941 O O . LYS B 1 23 ? -18.422 -25.656 -10.844 1 97.88 23 LYS B O 1
ATOM 2946 N N . CYS B 1 24 ? -17.5 -25.938 -8.836 1 98 24 CYS B N 1
ATOM 2947 C CA . CYS B 1 24 ? -16.5 -26.891 -9.305 1 98 24 CYS B CA 1
ATOM 2948 C C . CYS B 1 24 ? -16.984 -28.328 -9.102 1 98 24 CYS B C 1
ATOM 2950 O O . CYS B 1 24 ? -16.172 -29.25 -9.023 1 98 24 CYS B O 1
ATOM 2952 N N . ALA B 1 25 ? -18.281 -28.609 -8.938 1 97.25 25 ALA B N 1
ATOM 2953 C CA . ALA B 1 25 ? -18.906 -29.922 -8.758 1 97.25 25 ALA B CA 1
ATOM 2954 C C . ALA B 1 25 ? -18.344 -30.625 -7.52 1 97.25 25 ALA B C 1
ATOM 2956 O O . ALA B 1 25 ? -18.125 -31.844 -7.523 1 97.25 25 ALA B O 1
ATOM 2957 N N . ASP B 1 26 ? -17.953 -29.828 -6.535 1 95.38 26 ASP B N 1
ATOM 2958 C CA . ASP B 1 26 ? -17.5 -30.266 -5.219 1 95.38 26 ASP B CA 1
ATOM 2959 C C . ASP B 1 26 ? -16.125 -30.922 -5.301 1 95.38 26 ASP B C 1
ATOM 2961 O O . ASP B 1 26 ? -15.742 -31.672 -4.41 1 95.38 26 ASP B O 1
ATOM 2965 N N . LYS B 1 27 ? -15.453 -30.656 -6.426 1 96.56 27 LYS B N 1
ATOM 2966 C CA . LYS B 1 27 ? -14.055 -31.062 -6.516 1 96.56 27 LYS B CA 1
ATOM 2967 C C . LYS B 1 27 ? -13.18 -30.234 -5.582 1 96.56 27 LYS B C 1
ATOM 2969 O O . LYS B 1 27 ? -13.672 -29.328 -4.891 1 96.56 27 LYS B O 1
ATOM 2974 N N . SER B 1 28 ? -11.93 -30.594 -5.523 1 98.06 28 SER B N 1
ATOM 2975 C CA . SER B 1 28 ? -11.016 -29.953 -4.582 1 98.06 28 SER B CA 1
ATOM 2976 C C . SER B 1 28 ? -10.766 -28.5 -4.961 1 98.06 28 SER B C 1
ATOM 2978 O O . SER B 1 28 ? -10.438 -28.203 -6.113 1 98.06 28 SER B O 1
ATOM 2980 N N . VAL B 1 29 ? -10.977 -27.656 -3.998 1 98.62 29 VAL B N 1
ATOM 2981 C CA . VAL B 1 29 ? -10.719 -26.219 -4.188 1 98.62 29 VAL B CA 1
ATOM 2982 C C . VAL B 1 29 ? -9.664 -25.75 -3.188 1 98.62 29 VAL B C 1
ATOM 2984 O O . VAL B 1 29 ? -9.844 -25.891 -1.977 1 98.62 29 VAL B O 1
ATOM 2987 N N . VAL B 1 30 ? -8.57 -25.328 -3.742 1 98.88 30 VAL B N 1
ATOM 2988 C CA . VAL B 1 30 ? -7.504 -24.734 -2.953 1 98.88 30 VAL B CA 1
ATOM 2989 C C . VAL B 1 30 ? -7.852 -23.281 -2.625 1 98.88 30 VAL B C 1
ATOM 2991 O O . VAL B 1 30 ? -8.172 -22.5 -3.52 1 98.88 30 VAL B O 1
ATOM 2994 N N . ALA B 1 31 ? -7.863 -22.906 -1.334 1 98.94 31 ALA B N 1
ATOM 2995 C CA . ALA B 1 31 ? -8 -21.516 -0.926 1 98.94 31 ALA B CA 1
ATOM 2996 C C . ALA B 1 31 ? -6.664 -20.781 -0.993 1 98.94 31 ALA B C 1
ATOM 2998 O O . ALA B 1 31 ? -5.75 -21.078 -0.222 1 98.94 31 ALA B O 1
ATOM 2999 N N . VAL B 1 32 ? -6.605 -19.891 -1.9 1 98.94 32 VAL B N 1
ATOM 3000 C CA . VAL B 1 32 ? -5.375 -19.109 -2.027 1 98.94 32 VAL B CA 1
ATOM 3001 C C . VAL B 1 32 ? -5.387 -17.953 -1.031 1 98.94 32 VAL B C 1
ATOM 3003 O O . VAL B 1 32 ? -6.215 -17.047 -1.134 1 98.94 32 VAL B O 1
ATOM 3006 N N . ILE B 1 33 ? -4.414 -17.984 -0.092 1 98.75 33 ILE B N 1
ATOM 3007 C CA . ILE B 1 33 ? -4.422 -16.984 0.97 1 98.75 33 ILE B CA 1
ATOM 3008 C C . ILE B 1 33 ? -3.051 -16.312 1.061 1 98.75 33 ILE B C 1
ATOM 3010 O O . ILE B 1 33 ? -2.627 -15.906 2.141 1 98.75 33 ILE B O 1
ATOM 3014 N N . LYS B 1 34 ? -2.326 -16.281 -0.09 1 98 34 LYS B N 1
ATOM 3015 C CA . LYS B 1 34 ? -1.06 -15.562 -0.154 1 98 34 LYS B CA 1
ATOM 3016 C C . LYS B 1 34 ? -1.268 -14.07 0.056 1 98 34 LYS B C 1
ATOM 3018 O O . LYS B 1 34 ? -2.4 -13.578 0.013 1 98 34 LYS B O 1
ATOM 3023 N N . GLY B 1 35 ? -0.073 -13.328 0.354 1 96.75 35 GLY B N 1
ATOM 3024 C CA . GLY B 1 35 ? -0.201 -11.906 0.603 1 96.75 35 GLY B CA 1
ATOM 3025 C C . GLY B 1 35 ? -1.087 -11.586 1.792 1 96.75 35 GLY B C 1
ATOM 3026 O O . GLY B 1 35 ? -1.912 -10.672 1.73 1 96.75 35 GLY B O 1
ATOM 3027 N N . ASP B 1 36 ? -0.968 -12.375 2.875 1 97.44 36 ASP B N 1
ATOM 3028 C CA . ASP B 1 36 ? -1.804 -12.219 4.062 1 97.44 36 ASP B CA 1
ATOM 3029 C C . ASP B 1 36 ? -3.285 -12.312 3.707 1 97.44 36 ASP B C 1
ATOM 3031 O O . ASP B 1 36 ? -4.086 -11.484 4.145 1 97.44 36 ASP B O 1
ATOM 3035 N N . ALA B 1 37 ? -3.621 -13.281 2.863 1 98.19 37 ALA B N 1
ATOM 3036 C CA . ALA B 1 37 ? -4.977 -13.469 2.352 1 98.19 37 ALA B CA 1
ATOM 3037 C C . ALA B 1 37 ? -5.469 -12.211 1.639 1 98.19 37 ALA B C 1
ATOM 3039 O O . ALA B 1 37 ? -6.547 -11.703 1.949 1 98.19 37 ALA B O 1
ATOM 3040 N N . TYR B 1 38 ? -4.629 -11.758 0.734 1 97.5 38 TYR B N 1
ATOM 3041 C CA . TYR B 1 38 ? -4.934 -10.562 -0.043 1 97.5 38 TYR B CA 1
ATOM 3042 C C . TYR B 1 38 ? -5.301 -9.398 0.868 1 97.5 38 TYR B C 1
ATOM 3044 O O . TYR B 1 38 ? -6.176 -8.602 0.541 1 97.5 38 TYR B O 1
ATOM 3052 N N . GLY B 1 39 ? -4.703 -9.375 2.049 1 97.31 39 GLY B N 1
ATOM 3053 C CA . GLY B 1 39 ? -4.922 -8.273 2.969 1 97.31 39 GLY B CA 1
ATOM 3054 C C . GLY B 1 39 ? -6.008 -8.555 3.988 1 97.31 39 GLY B C 1
ATOM 3055 O O . GLY B 1 39 ? -6.309 -7.703 4.832 1 97.31 39 GLY B O 1
ATOM 3056 N N . HIS B 1 40 ? -6.57 -9.781 4.039 1 98.5 40 HIS B N 1
ATOM 3057 C CA . HIS B 1 40 ? -7.699 -10.086 4.91 1 98.5 40 HIS B CA 1
ATOM 3058 C C . HIS B 1 40 ? -7.238 -10.797 6.18 1 98.5 40 HIS B C 1
ATOM 3060 O O . HIS B 1 40 ? -8.062 -11.164 7.023 1 98.5 40 HIS B O 1
ATOM 3066 N N . ASN B 1 41 ? -5.934 -11.039 6.375 1 97.94 41 ASN B N 1
ATOM 3067 C CA . ASN B 1 41 ? -5.348 -11.781 7.484 1 97.94 41 ASN B CA 1
ATOM 3068 C C . ASN B 1 41 ? -5.359 -13.289 7.215 1 97.94 41 ASN B C 1
ATOM 3070 O O . ASN B 1 41 ? -6.406 -13.93 7.32 1 97.94 41 ASN B O 1
ATOM 3074 N N . ALA B 1 42 ? -4.227 -13.82 6.934 1 98.38 42 ALA B N 1
ATOM 3075 C CA . ALA B 1 42 ? -4.098 -15.195 6.477 1 98.38 42 ALA B CA 1
ATOM 3076 C C . ALA B 1 42 ? -4.488 -16.188 7.578 1 98.38 42 ALA B C 1
ATOM 3078 O O . ALA B 1 42 ? -5.18 -17.172 7.32 1 98.38 42 ALA B O 1
ATOM 3079 N N . VAL B 1 43 ? -4.094 -15.898 8.773 1 98.44 43 VAL B N 1
ATOM 3080 C CA . VAL B 1 43 ? -4.355 -16.797 9.891 1 98.44 43 VAL B CA 1
ATOM 3081 C C . VAL B 1 43 ? -5.859 -16.859 10.164 1 98.44 43 VAL B C 1
ATOM 3083 O O . VAL B 1 43 ? -6.438 -17.953 10.227 1 98.44 43 VAL B O 1
ATOM 3086 N N . LYS B 1 44 ? -6.52 -15.672 10.242 1 98.44 44 LYS B N 1
ATOM 3087 C CA . LYS B 1 44 ? -7.961 -15.633 10.477 1 98.44 44 LYS B CA 1
ATOM 3088 C C . LYS B 1 44 ? -8.727 -16.297 9.328 1 98.44 44 LYS B C 1
ATOM 3090 O O . LYS B 1 44 ? -9.719 -16.984 9.562 1 98.44 44 LYS B O 1
ATOM 3095 N N . THR B 1 45 ? -8.227 -16.062 8.172 1 98.69 45 THR B N 1
ATOM 3096 C CA . THR B 1 45 ? -8.836 -16.656 6.988 1 98.69 45 THR B CA 1
ATOM 3097 C C . THR B 1 45 ? -8.758 -18.188 7.047 1 98.69 45 THR B C 1
ATOM 3099 O O . THR B 1 45 ? -9.766 -18.875 6.863 1 98.69 45 THR B O 1
ATOM 3102 N N . ALA B 1 46 ? -7.582 -18.688 7.359 1 98.81 46 ALA B N 1
ATOM 3103 C CA . ALA B 1 46 ? -7.375 -20.141 7.418 1 98.81 46 ALA B CA 1
ATOM 3104 C C . ALA B 1 46 ? -8.203 -20.766 8.539 1 98.81 46 ALA B C 1
ATOM 3106 O O . ALA B 1 46 ? -8.773 -21.844 8.367 1 98.81 46 ALA B O 1
ATOM 3107 N N . GLN B 1 47 ? -8.266 -20.078 9.641 1 98.56 47 GLN B N 1
ATOM 3108 C CA . GLN B 1 47 ? -9.047 -20.562 10.773 1 98.56 47 GLN B CA 1
ATOM 3109 C C . GLN B 1 47 ? -10.531 -20.609 10.438 1 98.56 47 GLN B C 1
ATOM 3111 O O . GLN B 1 47 ? -11.266 -21.453 10.961 1 98.56 47 GLN B O 1
ATOM 3116 N N . THR B 1 48 ? -10.93 -19.75 9.609 1 98.56 48 THR B N 1
ATOM 3117 C CA . THR B 1 48 ? -12.336 -19.656 9.219 1 98.56 48 THR B CA 1
ATOM 3118 C C . THR B 1 48 ? -12.688 -20.734 8.203 1 98.56 48 THR B C 1
ATOM 3120 O O . THR B 1 48 ? -13.766 -21.328 8.266 1 98.56 48 THR B O 1
ATOM 3123 N N . LEU B 1 49 ? -11.766 -21.016 7.336 1 98.62 49 LEU B N 1
ATOM 3124 C CA . LEU B 1 49 ? -12.023 -21.938 6.23 1 98.62 49 LEU B CA 1
ATOM 3125 C C . LEU B 1 49 ? -11.609 -23.359 6.605 1 98.62 49 LEU B C 1
ATOM 3127 O O . LEU B 1 49 ? -10.805 -23.969 5.906 1 98.62 49 LEU B O 1
ATOM 3131 N N . THR B 1 50 ? -12.25 -23.922 7.523 1 97.56 50 THR B N 1
ATOM 3132 C CA . THR B 1 50 ? -11.93 -25.266 7.984 1 97.56 50 THR B CA 1
ATOM 3133 C C . THR B 1 50 ? -12.273 -26.297 6.91 1 97.56 50 THR B C 1
ATOM 3135 O O . THR B 1 50 ? -11.711 -27.406 6.895 1 97.56 50 THR B O 1
ATOM 3138 N N . GLN B 1 51 ? -13.102 -25.938 6.016 1 97 51 GLN B N 1
ATOM 3139 C CA . GLN B 1 51 ? -13.57 -26.859 4.98 1 97 51 GLN B CA 1
ATOM 3140 C C . GLN B 1 51 ? -12.633 -26.844 3.773 1 97 51 GLN B C 1
ATOM 3142 O O . GLN B 1 51 ? -12.82 -27.625 2.84 1 97 51 GLN B O 1
ATOM 3147 N N . ALA B 1 52 ? -11.648 -25.953 3.76 1 98.25 52 ALA B N 1
ATOM 3148 C CA . ALA B 1 52 ? -10.758 -25.859 2.605 1 98.25 52 ALA B CA 1
ATOM 3149 C C . ALA B 1 52 ? -9.945 -27.141 2.439 1 98.25 52 ALA B C 1
ATOM 3151 O O . ALA B 1 52 ? -9.398 -27.672 3.412 1 98.25 52 ALA B O 1
ATOM 3152 N N . ASP B 1 53 ? -9.828 -27.594 1.221 1 98.06 53 ASP B N 1
ATOM 3153 C CA . ASP B 1 53 ? -9.078 -28.812 0.923 1 98.06 53 ASP B CA 1
ATOM 3154 C C . ASP B 1 53 ? -7.578 -28.578 1.068 1 98.06 53 ASP B C 1
ATOM 3156 O O . ASP B 1 53 ? -6.828 -29.516 1.368 1 98.06 53 ASP B O 1
ATOM 3160 N N . MET B 1 54 ? -7.184 -27.453 0.835 1 98.56 54 MET B N 1
ATOM 3161 C CA . MET B 1 54 ? -5.785 -27.031 0.815 1 98.56 54 MET B CA 1
ATOM 3162 C C . MET B 1 54 ? -5.676 -25.516 0.812 1 98.56 54 MET B C 1
ATOM 3164 O O . MET B 1 54 ? -6.598 -24.828 0.384 1 98.56 54 MET B O 1
ATOM 3168 N N . PHE B 1 55 ? -4.645 -24.984 1.408 1 98.88 55 PHE B N 1
ATOM 3169 C CA . PHE B 1 55 ? -4.312 -23.578 1.281 1 98.88 55 PHE B CA 1
ATOM 3170 C C . PHE B 1 55 ? -3.123 -23.375 0.349 1 98.88 55 PHE B C 1
ATOM 3172 O O . PHE B 1 55 ? -2.344 -24.312 0.125 1 98.88 55 PHE B O 1
ATOM 3179 N N . ALA B 1 56 ? -3.018 -22.25 -0.226 1 98.88 56 ALA B N 1
ATOM 3180 C CA . ALA B 1 56 ? -1.854 -21.906 -1.036 1 98.88 56 ALA B CA 1
ATOM 3181 C C . ALA B 1 56 ? -1.31 -20.531 -0.654 1 98.88 56 ALA B C 1
ATOM 3183 O O . ALA B 1 56 ? -2.078 -19.594 -0.399 1 98.88 56 ALA B O 1
ATOM 3184 N N . VAL B 1 57 ? -0.033 -20.438 -0.566 1 98.38 57 VAL B N 1
ATOM 3185 C CA . VAL B 1 57 ? 0.686 -19.188 -0.312 1 98.38 57 VAL B CA 1
ATOM 3186 C C . VAL B 1 57 ? 1.832 -19.031 -1.31 1 98.38 57 VAL B C 1
ATOM 3188 O O . VAL B 1 57 ? 2.07 -19.938 -2.127 1 98.38 57 VAL B O 1
ATOM 3191 N N . SER B 1 58 ? 2.436 -17.859 -1.327 1 95.81 58 SER B N 1
ATOM 3192 C CA . SER B 1 58 ? 3.49 -17.594 -2.301 1 95.81 58 SER B CA 1
ATOM 3193 C C . SER B 1 58 ? 4.852 -18.062 -1.779 1 95.81 58 SER B C 1
ATOM 3195 O O . SER B 1 58 ? 5.609 -18.719 -2.498 1 95.81 58 SER B O 1
ATOM 3197 N N . ARG B 1 59 ? 5.121 -17.75 -0.508 1 92.56 59 ARG B N 1
ATOM 3198 C CA . ARG B 1 59 ? 6.449 -17.953 0.069 1 92.56 59 ARG B CA 1
ATOM 3199 C C . ARG B 1 59 ? 6.375 -18.797 1.334 1 92.56 59 ARG B C 1
ATOM 3201 O O . ARG B 1 59 ? 5.324 -18.875 1.977 1 92.56 59 ARG B O 1
ATOM 3208 N N . ILE B 1 60 ? 7.48 -19.375 1.698 1 96.44 60 ILE B N 1
ATOM 3209 C CA . ILE B 1 60 ? 7.496 -20.375 2.771 1 96.44 60 ILE B CA 1
ATOM 3210 C C . ILE B 1 60 ? 7.223 -19.688 4.109 1 96.44 60 ILE B C 1
ATOM 3212 O O . ILE B 1 60 ? 6.621 -20.281 5.008 1 96.44 60 ILE B O 1
ATOM 3216 N N . GLU B 1 61 ? 7.574 -18.406 4.234 1 95.44 61 GLU B N 1
ATOM 3217 C CA . GLU B 1 61 ? 7.328 -17.688 5.48 1 95.44 61 GLU B CA 1
ATOM 3218 C C . GLU B 1 61 ? 5.836 -17.609 5.793 1 95.44 61 GLU B C 1
ATOM 3220 O O . GLU B 1 61 ? 5.438 -17.688 6.957 1 95.44 61 GLU B O 1
ATOM 3225 N N . GLU B 1 62 ? 5.07 -17.469 4.797 1 96.94 62 GLU B N 1
ATOM 3226 C CA . GLU B 1 62 ? 3.621 -17.438 4.969 1 96.94 62 GLU B CA 1
ATOM 3227 C C . GLU B 1 62 ? 3.1 -18.797 5.453 1 96.94 62 GLU B C 1
ATOM 3229 O O . GLU B 1 62 ? 2.232 -18.844 6.328 1 96.94 62 GLU B O 1
ATOM 3234 N N . ALA B 1 63 ? 3.643 -19.828 4.887 1 98.31 63 ALA B N 1
ATOM 3235 C CA . ALA B 1 63 ? 3.229 -21.188 5.266 1 98.31 63 ALA B CA 1
ATOM 3236 C C . ALA B 1 63 ? 3.605 -21.484 6.711 1 98.31 63 ALA B C 1
ATOM 3238 O O . ALA B 1 63 ? 2.811 -22.062 7.461 1 98.31 63 ALA B O 1
ATOM 3239 N N . LEU B 1 64 ? 4.82 -21.109 7.055 1 97.94 64 LEU B N 1
ATOM 3240 C CA . LEU B 1 64 ? 5.309 -21.344 8.406 1 97.94 64 LEU B CA 1
ATOM 3241 C C . LEU B 1 64 ? 4.457 -20.594 9.43 1 97.94 64 LEU B C 1
ATOM 3243 O O . LEU B 1 64 ? 4.199 -21.109 10.523 1 97.94 64 LEU B O 1
ATOM 3247 N N . GLU B 1 65 ? 4.023 -19.391 9.062 1 97.75 65 GLU B N 1
ATOM 3248 C CA . GLU B 1 65 ? 3.137 -18.641 9.945 1 97.75 65 GLU B CA 1
ATOM 3249 C C . GLU B 1 65 ? 1.834 -19.391 10.195 1 97.75 65 GLU B C 1
ATOM 3251 O O . GLU B 1 65 ? 1.362 -19.484 11.328 1 97.75 65 GLU B O 1
ATOM 3256 N N . LEU B 1 66 ? 1.271 -19.938 9.164 1 98.56 66 LEU B N 1
ATOM 3257 C CA . LEU B 1 66 ? 0.034 -20.703 9.289 1 98.56 66 LEU B CA 1
ATOM 3258 C C . LEU B 1 66 ? 0.238 -21.922 10.172 1 98.56 66 LEU B C 1
ATOM 3260 O O . LEU B 1 66 ? -0.581 -22.203 11.055 1 98.56 66 LEU B O 1
ATOM 3264 N N . ARG B 1 67 ? 1.366 -22.625 9.953 1 98.38 67 ARG B N 1
ATOM 3265 C CA . ARG B 1 67 ? 1.663 -23.812 10.742 1 98.38 67 ARG B CA 1
ATOM 3266 C C . ARG B 1 67 ? 1.833 -23.453 12.219 1 98.38 67 ARG B C 1
ATOM 3268 O O . ARG B 1 67 ? 1.34 -24.172 13.094 1 98.38 67 ARG B O 1
ATOM 3275 N N . SER B 1 68 ? 2.518 -22.359 12.461 1 98.12 68 SER B N 1
ATOM 3276 C CA . SER B 1 68 ? 2.758 -21.922 13.828 1 98.12 68 SER B CA 1
ATOM 3277 C C . SER B 1 68 ? 1.451 -21.594 14.539 1 98.12 68 SER B C 1
ATOM 3279 O O . SER B 1 68 ? 1.378 -21.625 15.773 1 98.12 68 SER B O 1
ATOM 3281 N N . GLU B 1 69 ? 0.447 -21.328 13.773 1 98.19 69 GLU B N 1
ATOM 3282 C CA . GLU B 1 69 ? -0.85 -20.969 14.344 1 98.19 69 GLU B CA 1
ATOM 3283 C C . GLU B 1 69 ? -1.798 -22.172 14.352 1 98.19 69 GLU B C 1
ATOM 3285 O O . GLU B 1 69 ? -3.006 -22.016 14.539 1 98.19 69 GLU B O 1
ATOM 3290 N N . GLY B 1 70 ? -1.346 -23.359 14.008 1 97.88 70 GLY B N 1
ATOM 3291 C CA . GLY B 1 70 ? -2.074 -24.594 14.219 1 97.88 70 GLY B CA 1
ATOM 3292 C C . GLY B 1 70 ? -2.844 -25.047 13 1 97.88 70 GLY B C 1
ATOM 3293 O O . GLY B 1 70 ? -3.645 -25.984 13.078 1 97.88 70 GLY B O 1
ATOM 3294 N N . ILE B 1 71 ? -2.633 -24.406 11.875 1 98.56 71 ILE B N 1
ATOM 3295 C CA . ILE B 1 71 ? -3.311 -24.828 10.656 1 98.56 71 ILE B CA 1
ATOM 3296 C C . ILE B 1 71 ? -2.734 -26.172 10.18 1 98.56 71 ILE B C 1
ATOM 3298 O O . ILE B 1 71 ? -1.522 -26.297 9.992 1 98.56 71 ILE B O 1
ATOM 3302 N N . LYS B 1 72 ? -3.584 -27.109 9.891 1 97.25 72 LYS B N 1
ATOM 3303 C CA . LYS B 1 72 ? -3.115 -28.469 9.617 1 97.25 72 LYS B CA 1
ATOM 3304 C C . LYS B 1 72 ? -3.342 -28.828 8.148 1 97.25 72 LYS B C 1
ATOM 3306 O O . LYS B 1 72 ? -2.77 -29.812 7.656 1 97.25 72 LYS B O 1
ATOM 3311 N N . GLN B 1 73 ? -4.254 -28.125 7.504 1 97.75 73 GLN B N 1
ATOM 3312 C CA . GLN B 1 73 ? -4.504 -28.406 6.094 1 97.75 73 GLN B CA 1
ATOM 3313 C C . GLN B 1 73 ? -3.209 -28.391 5.289 1 97.75 73 GLN B C 1
ATOM 3315 O O . GLN B 1 73 ? -2.24 -27.734 5.68 1 97.75 73 GLN B O 1
ATOM 3320 N N . PRO B 1 74 ? -3.201 -29.188 4.199 1 98.25 74 PRO B N 1
ATOM 3321 C CA . PRO B 1 74 ? -2.057 -29.047 3.301 1 98.25 74 PRO B CA 1
ATOM 3322 C C . PRO B 1 74 ? -1.882 -27.609 2.807 1 98.25 74 PRO B C 1
ATOM 3324 O O . PRO B 1 74 ? -2.865 -26.875 2.662 1 98.25 74 PRO B O 1
ATOM 3327 N N . ILE B 1 75 ? -0.616 -27.203 2.645 1 98.81 75 ILE B N 1
ATOM 3328 C CA . ILE B 1 75 ? -0.295 -25.875 2.154 1 98.81 75 ILE B CA 1
ATOM 3329 C C . ILE B 1 75 ? 0.622 -25.969 0.938 1 98.81 75 ILE B C 1
ATOM 3331 O O . ILE B 1 75 ? 1.661 -26.641 0.99 1 98.81 75 ILE B O 1
ATOM 3335 N N . LEU B 1 76 ? 0.232 -25.359 -0.121 1 98.88 76 LEU B N 1
ATOM 3336 C CA . LEU B 1 76 ? 1 -25.344 -1.361 1 98.88 76 LEU B CA 1
ATOM 3337 C C . LEU B 1 76 ? 1.789 -24.047 -1.488 1 98.88 76 LEU B C 1
ATOM 3339 O O . LEU B 1 76 ? 1.223 -22.953 -1.379 1 98.88 76 LEU B O 1
ATOM 3343 N N . LEU B 1 77 ? 3.082 -24.172 -1.694 1 98.56 77 LEU B N 1
ATOM 3344 C CA . LEU B 1 77 ? 3.934 -23.031 -2.023 1 98.56 77 LEU B CA 1
ATOM 3345 C C . LEU B 1 77 ? 3.943 -22.766 -3.525 1 98.56 77 LEU B C 1
ATOM 3347 O O . LEU B 1 77 ? 4.629 -23.469 -4.277 1 98.56 77 LEU B O 1
ATOM 3351 N N . LEU B 1 78 ? 3.307 -21.703 -3.914 1 98.12 78 LEU B N 1
ATOM 3352 C CA . LEU B 1 78 ? 3.053 -21.453 -5.328 1 98.12 78 LEU B CA 1
ATOM 3353 C C . LEU B 1 78 ? 4.344 -21.109 -6.062 1 98.12 78 LEU B C 1
ATOM 3355 O O . LEU B 1 78 ? 4.484 -21.406 -7.254 1 98.12 78 LEU B O 1
ATOM 3359 N N . GLU B 1 79 ? 5.289 -20.453 -5.379 1 96.19 79 GLU B N 1
ATOM 3360 C CA . GLU B 1 79 ? 6.543 -20.078 -6.027 1 96.19 79 GLU B CA 1
ATOM 3361 C C . GLU B 1 79 ? 7.652 -21.078 -5.711 1 96.19 79 GLU B C 1
ATOM 3363 O O . GLU B 1 79 ? 8.805 -20.875 -6.105 1 96.19 79 GLU B O 1
ATOM 3368 N N . GLY B 1 80 ? 7.281 -22.125 -4.977 1 97.31 80 GLY B N 1
ATOM 3369 C CA . GLY B 1 80 ? 8.289 -23.078 -4.555 1 97.31 80 GLY B CA 1
ATOM 3370 C C . GLY B 1 80 ? 9.258 -22.516 -3.529 1 97.31 80 GLY B C 1
ATOM 3371 O O . GLY B 1 80 ? 8.945 -21.531 -2.85 1 97.31 80 GLY B O 1
ATOM 3372 N N . CYS B 1 81 ? 10.32 -23.266 -3.354 1 97.19 81 CYS B N 1
ATOM 3373 C CA . CYS B 1 81 ? 11.375 -22.875 -2.42 1 97.19 81 CYS B CA 1
ATOM 3374 C C . CYS B 1 81 ? 12.523 -22.203 -3.15 1 97.19 81 CYS B C 1
ATOM 3376 O O . CYS B 1 81 ? 12.891 -22.609 -4.254 1 97.19 81 CYS B O 1
ATOM 3378 N N . PHE B 1 82 ? 13.094 -21.203 -2.512 1 94.38 82 PHE B N 1
ATOM 3379 C CA . PHE B 1 82 ? 14.109 -20.422 -3.201 1 94.38 82 PHE B CA 1
ATOM 3380 C C . PHE B 1 82 ? 15.508 -20.875 -2.824 1 94.38 82 PHE B C 1
ATOM 3382 O O . PHE B 1 82 ? 16.5 -20.312 -3.285 1 94.38 82 PHE B O 1
ATOM 3389 N N . CYS B 1 83 ? 15.609 -21.875 -1.954 1 94.88 83 CYS B N 1
ATOM 3390 C CA . CYS B 1 83 ? 16.891 -22.484 -1.597 1 94.88 83 CYS B CA 1
ATOM 3391 C C . CYS B 1 83 ? 16.672 -23.875 -1.012 1 94.88 83 CYS B C 1
ATOM 3393 O O . CYS B 1 83 ? 15.555 -24.234 -0.655 1 94.88 83 CYS B O 1
ATOM 3395 N N . LYS B 1 84 ? 17.797 -24.531 -0.931 1 96.44 84 LYS B N 1
ATOM 3396 C CA . LYS B 1 84 ? 17.797 -25.922 -0.463 1 96.44 84 LYS B CA 1
ATOM 3397 C C . LYS B 1 84 ? 17.234 -26.016 0.954 1 96.44 84 LYS B C 1
ATOM 3399 O O . LYS B 1 84 ? 16.438 -26.906 1.248 1 96.44 84 LYS B O 1
ATOM 3404 N N . ALA B 1 85 ? 17.625 -25.109 1.805 1 96.19 85 ALA B N 1
ATOM 3405 C CA . ALA B 1 85 ? 17.188 -25.141 3.199 1 96.19 85 ALA B CA 1
ATOM 3406 C C . ALA B 1 85 ? 15.672 -25 3.307 1 96.19 85 ALA B C 1
ATOM 3408 O O . ALA B 1 85 ? 15.039 -25.656 4.133 1 96.19 85 ALA B O 1
ATOM 3409 N N . ASP B 1 86 ? 15.086 -24.172 2.52 1 96.56 86 ASP B N 1
ATOM 3410 C CA . ASP B 1 86 ? 13.641 -24 2.49 1 96.56 86 ASP B CA 1
ATOM 3411 C C . ASP B 1 86 ? 12.938 -25.266 2.037 1 96.56 86 ASP B C 1
ATOM 3413 O O . ASP B 1 86 ? 11.875 -25.609 2.549 1 96.56 86 ASP B O 1
ATOM 3417 N N . LEU B 1 87 ? 13.547 -25.922 1.057 1 98 87 LEU B N 1
ATOM 3418 C CA . LEU B 1 87 ? 12.969 -27.156 0.551 1 98 87 LEU B CA 1
ATOM 3419 C C . LEU B 1 87 ? 12.969 -28.234 1.631 1 98 87 LEU B C 1
ATOM 3421 O O . LEU B 1 87 ? 11.984 -28.953 1.788 1 98 87 LEU B O 1
ATOM 3425 N N . GLU B 1 88 ? 14.055 -28.344 2.373 1 98.25 88 GLU B N 1
ATOM 3426 C CA . GLU B 1 88 ? 14.141 -29.281 3.482 1 98.25 88 GLU B CA 1
ATOM 3427 C C . GLU B 1 88 ? 13.094 -28.984 4.551 1 98.25 88 GLU B C 1
ATOM 3429 O O . GLU B 1 88 ? 12.445 -29.891 5.074 1 98.25 88 GLU B O 1
ATOM 3434 N N . THR B 1 89 ? 12.922 -27.688 4.805 1 97.38 89 THR B N 1
ATOM 3435 C CA . THR B 1 89 ? 11.898 -27.266 5.75 1 97.38 89 THR B CA 1
ATOM 3436 C C . THR B 1 89 ? 10.508 -27.609 5.23 1 97.38 89 THR B C 1
ATOM 3438 O O . THR B 1 89 ? 9.664 -28.094 5.984 1 97.38 89 THR B O 1
ATOM 3441 N N . ALA B 1 90 ? 10.273 -27.344 3.967 1 97.88 90 ALA B N 1
ATOM 3442 C CA . ALA B 1 90 ? 8.984 -27.641 3.359 1 97.88 90 ALA B CA 1
ATOM 3443 C C . ALA B 1 90 ? 8.648 -29.125 3.484 1 97.88 90 ALA B C 1
ATOM 3445 O O . ALA B 1 90 ? 7.523 -29.484 3.824 1 97.88 90 ALA B O 1
ATOM 3446 N N . ALA B 1 91 ? 9.617 -29.969 3.244 1 97.88 91 ALA B N 1
ATOM 3447 C CA . ALA B 1 91 ? 9.43 -31.406 3.361 1 97.88 91 ALA B CA 1
ATOM 3448 C C . ALA B 1 91 ? 9.078 -31.797 4.793 1 97.88 91 ALA B C 1
ATOM 3450 O O . ALA B 1 91 ? 8.133 -32.562 5.023 1 97.88 91 ALA B O 1
ATOM 3451 N N . ARG B 1 92 ? 9.797 -31.25 5.719 1 96.94 92 ARG B N 1
ATOM 3452 C CA . ARG B 1 92 ? 9.594 -31.562 7.129 1 96.94 92 ARG B CA 1
ATOM 3453 C C . ARG B 1 92 ? 8.203 -31.141 7.59 1 96.94 92 ARG B C 1
ATOM 3455 O O . ARG B 1 92 ? 7.57 -31.828 8.391 1 96.94 92 ARG B O 1
ATOM 3462 N N . GLU B 1 93 ? 7.711 -29.984 7.09 1 97.25 93 GLU B N 1
ATOM 3463 C CA . GLU B 1 93 ? 6.445 -29.422 7.531 1 97.25 93 GLU B CA 1
ATOM 3464 C C . GLU B 1 93 ? 5.277 -29.969 6.723 1 97.25 93 GLU B C 1
ATOM 3466 O O . GLU B 1 93 ? 4.113 -29.688 7.027 1 97.25 93 GLU B O 1
ATOM 3471 N N . GLY B 1 94 ? 5.609 -30.719 5.66 1 97.25 94 GLY B N 1
ATOM 3472 C CA . GLY B 1 94 ? 4.57 -31.312 4.832 1 97.25 94 GLY B CA 1
ATOM 3473 C C . GLY B 1 94 ? 3.971 -30.328 3.838 1 97.25 94 GLY B C 1
ATOM 3474 O O . GLY B 1 94 ? 2.789 -30.422 3.498 1 97.25 94 GLY B O 1
ATOM 3475 N N . PHE B 1 95 ? 4.723 -29.312 3.461 1 98.5 95 PHE B N 1
ATOM 3476 C CA . PHE B 1 95 ? 4.258 -28.375 2.441 1 98.5 95 PHE B CA 1
ATOM 3477 C C . PHE B 1 95 ? 4.41 -28.984 1.049 1 98.5 95 PHE B C 1
ATOM 3479 O O . PHE B 1 95 ? 5.336 -29.75 0.801 1 98.5 95 PHE B O 1
ATOM 3486 N N . HIS B 1 96 ? 3.424 -28.688 0.175 1 98.69 96 HIS B N 1
ATOM 3487 C CA . HIS B 1 96 ? 3.607 -28.906 -1.253 1 98.69 96 HIS B CA 1
ATOM 3488 C C . HIS B 1 96 ? 4.492 -27.828 -1.874 1 98.69 96 HIS B C 1
ATOM 3490 O O . HIS B 1 96 ? 4.375 -26.656 -1.533 1 98.69 96 HIS B O 1
ATOM 3496 N N . THR B 1 97 ? 5.379 -28.234 -2.742 1 98.62 97 THR B N 1
ATOM 3497 C CA . THR B 1 97 ? 6.25 -27.234 -3.352 1 98.62 97 THR B CA 1
ATOM 3498 C C . THR B 1 97 ? 6.133 -27.266 -4.871 1 98.62 97 THR B C 1
ATOM 3500 O O . THR B 1 97 ? 5.863 -28.312 -5.457 1 98.62 97 THR B O 1
ATOM 3503 N N . ALA B 1 98 ? 6.336 -26.172 -5.488 1 98.62 98 ALA B N 1
ATOM 3504 C CA . ALA B 1 98 ? 6.387 -26.062 -6.945 1 98.62 98 ALA B CA 1
ATOM 3505 C C . ALA B 1 98 ? 7.828 -26.031 -7.445 1 98.62 98 ALA B C 1
ATOM 3507 O O . ALA B 1 98 ? 8.719 -25.531 -6.766 1 98.62 98 ALA B O 1
ATOM 3508 N N . ILE B 1 99 ? 8.07 -26.578 -8.578 1 98.69 99 ILE B N 1
ATOM 3509 C CA . ILE B 1 99 ? 9.297 -26.438 -9.344 1 98.69 99 ILE B CA 1
ATOM 3510 C C . ILE B 1 99 ? 8.992 -25.766 -10.688 1 98.69 99 ILE B C 1
ATOM 3512 O O . ILE B 1 99 ? 8.141 -26.234 -11.438 1 98.69 99 ILE B O 1
ATOM 3516 N N . HIS B 1 100 ? 9.68 -24.688 -10.906 1 98 100 HIS B N 1
ATOM 3517 C CA . HIS B 1 100 ? 9.383 -23.953 -12.133 1 98 100 HIS B CA 1
ATOM 3518 C C . HIS B 1 100 ? 10.656 -23.594 -12.883 1 98 100 HIS B C 1
ATOM 3520 O O . HIS B 1 100 ? 10.602 -22.984 -13.961 1 98 100 HIS B O 1
ATOM 3526 N N . CYS B 1 101 ? 11.836 -23.953 -12.359 1 97.12 101 CYS B N 1
ATOM 3527 C CA . CYS B 1 101 ? 13.102 -23.625 -13.023 1 97.12 101 CYS B CA 1
ATOM 3528 C C . CYS B 1 101 ? 14.172 -24.656 -12.664 1 97.12 101 CYS B C 1
ATOM 3530 O O . CYS B 1 101 ? 13.961 -25.516 -11.805 1 97.12 101 CYS B O 1
ATOM 3532 N N . LYS B 1 102 ? 15.312 -24.531 -13.336 1 97.44 102 LYS B N 1
ATOM 3533 C CA . LYS B 1 102 ? 16.391 -25.5 -13.188 1 97.44 102 LYS B CA 1
ATOM 3534 C C . LYS B 1 102 ? 17.031 -25.422 -11.805 1 97.44 102 LYS B C 1
ATOM 3536 O O . LYS B 1 102 ? 17.453 -26.438 -11.242 1 97.44 102 LYS B O 1
ATOM 3541 N N . GLU B 1 103 ? 17.125 -24.234 -11.234 1 97.69 103 GLU B N 1
ATOM 3542 C CA . GLU B 1 103 ? 17.734 -24.062 -9.922 1 97.69 103 GLU B CA 1
ATOM 3543 C C . GLU B 1 103 ? 16.938 -24.797 -8.844 1 97.69 103 GLU B C 1
ATOM 3545 O O . GLU B 1 103 ? 17.531 -25.422 -7.965 1 97.69 103 GLU B O 1
ATOM 3550 N N . GLN B 1 104 ? 15.664 -24.797 -8.914 1 98 104 GLN B N 1
ATOM 3551 C CA . GLN B 1 104 ? 14.82 -25.5 -7.957 1 98 104 GLN B CA 1
ATOM 3552 C C . GLN B 1 104 ? 14.938 -27.016 -8.133 1 98 104 GLN B C 1
ATOM 3554 O O . GLN B 1 104 ? 14.898 -27.766 -7.148 1 98 104 GLN B O 1
ATOM 3559 N N . LEU B 1 105 ? 15.016 -27.438 -9.422 1 98.56 105 LEU B N 1
ATOM 3560 C CA . LEU B 1 105 ? 15.25 -28.859 -9.672 1 98.56 105 LEU B CA 1
ATOM 3561 C C . LEU B 1 105 ? 16.578 -29.312 -9.047 1 98.56 105 LEU B C 1
ATOM 3563 O O . LEU B 1 105 ? 16.641 -30.359 -8.422 1 98.56 105 LEU B O 1
ATOM 3567 N N . GLU B 1 106 ? 17.594 -28.5 -9.234 1 98.38 106 GLU B N 1
ATOM 3568 C CA . GLU B 1 106 ? 18.891 -28.812 -8.656 1 98.38 106 GLU B CA 1
ATOM 3569 C C . GLU B 1 106 ? 18.828 -28.859 -7.129 1 98.38 106 GLU B C 1
ATOM 3571 O O . GLU B 1 106 ? 19.453 -29.703 -6.496 1 98.38 106 GLU B O 1
ATOM 3576 N N . ASP B 1 107 ? 18.109 -27.906 -6.523 1 98.19 107 ASP B N 1
ATOM 3577 C CA . ASP B 1 107 ? 17.891 -27.922 -5.078 1 98.19 107 ASP B CA 1
ATOM 3578 C C . ASP B 1 107 ? 17.25 -29.234 -4.629 1 98.19 107 ASP B C 1
ATOM 3580 O O . ASP B 1 107 ? 17.641 -29.797 -3.6 1 98.19 107 ASP B O 1
ATOM 3584 N N . LEU B 1 108 ? 16.25 -29.688 -5.406 1 98.56 108 LEU B N 1
ATOM 3585 C CA . LEU B 1 108 ? 15.586 -30.953 -5.066 1 98.56 108 LEU B CA 1
ATOM 3586 C C . LEU B 1 108 ? 16.578 -32.094 -5.109 1 98.56 108 LEU B C 1
ATOM 3588 O O . LEU B 1 108 ? 16.562 -32.969 -4.223 1 98.56 108 LEU B O 1
ATOM 3592 N N . LYS B 1 109 ? 17.422 -32.156 -6.129 1 98.38 109 LYS B N 1
ATOM 3593 C CA . LYS B 1 109 ? 18.422 -33.219 -6.266 1 98.38 109 LYS B CA 1
ATOM 3594 C C . LYS B 1 109 ? 19.391 -33.219 -5.09 1 98.38 109 LYS B C 1
ATOM 3596 O O . LYS B 1 109 ? 19.781 -34.281 -4.598 1 98.38 109 LYS B O 1
ATOM 3601 N N . GLN B 1 110 ? 19.656 -32.031 -4.574 1 98.06 110 GLN B N 1
ATOM 3602 C CA . GLN B 1 110 ? 20.75 -31.875 -3.621 1 98.06 110 GLN B CA 1
ATOM 3603 C C . GLN B 1 110 ? 20.234 -31.891 -2.186 1 98.06 110 GLN B C 1
ATOM 3605 O O . GLN B 1 110 ? 20.984 -32.156 -1.252 1 98.06 110 GLN B O 1
ATOM 3610 N N . ALA B 1 111 ? 19.047 -31.562 -1.991 1 97.69 111 ALA B N 1
ATOM 3611 C CA . ALA B 1 111 ? 18.484 -31.406 -0.65 1 97.69 111 ALA B CA 1
ATOM 3612 C C . ALA B 1 111 ? 18.469 -32.75 0.091 1 97.69 111 ALA B C 1
ATOM 3614 O O . ALA B 1 111 ? 18.312 -33.812 -0.522 1 97.69 111 ALA B O 1
ATOM 3615 N N . ASP B 1 112 ? 18.672 -32.625 1.402 1 96.94 112 ASP B N 1
ATOM 3616 C CA . ASP B 1 112 ? 18.547 -33.781 2.266 1 96.94 112 ASP B CA 1
ATOM 3617 C C . ASP B 1 112 ? 17.109 -33.969 2.744 1 96.94 112 ASP B C 1
ATOM 3619 O O . ASP B 1 112 ? 16.734 -33.5 3.822 1 96.94 112 ASP B O 1
ATOM 3623 N N . ILE B 1 113 ? 16.359 -34.719 1.971 1 96.25 113 ILE B N 1
ATOM 3624 C CA . ILE B 1 113 ? 14.938 -34.906 2.234 1 96.25 113 ILE B CA 1
ATOM 3625 C C . ILE B 1 113 ? 14.711 -36.25 2.93 1 96.25 113 ILE B C 1
ATOM 3627 O O . ILE B 1 113 ? 14.922 -37.281 2.334 1 96.25 113 ILE B O 1
ATOM 3631 N N . THR B 1 114 ? 14.289 -36.156 4.199 1 92.69 114 THR B N 1
ATOM 3632 C CA . THR B 1 114 ? 14.023 -37.344 4.977 1 92.69 114 THR B CA 1
ATOM 3633 C C . THR B 1 114 ? 12.539 -37.719 4.906 1 92.69 114 THR B C 1
ATOM 3635 O O . THR B 1 114 ? 12.18 -38.875 5.117 1 92.69 114 THR B O 1
ATOM 3638 N N . THR B 1 115 ? 11.719 -36.812 4.723 1 96.06 115 THR B N 1
ATOM 3639 C CA . THR B 1 115 ? 10.289 -37 4.516 1 96.06 115 THR B CA 1
ATOM 3640 C C . THR B 1 115 ? 9.906 -36.656 3.08 1 96.06 115 THR B C 1
ATOM 3642 O O . THR B 1 115 ? 10.18 -35.562 2.604 1 96.06 115 THR B O 1
ATOM 3645 N N . PRO B 1 116 ? 9.32 -37.594 2.451 1 97.69 116 PRO B N 1
ATOM 3646 C CA . PRO B 1 116 ? 8.984 -37.312 1.049 1 97.69 116 PRO B CA 1
ATOM 3647 C C . PRO B 1 116 ? 8.195 -36.031 0.859 1 97.69 116 PRO B C 1
ATOM 3649 O O . PRO B 1 116 ? 7.383 -35.656 1.712 1 97.69 116 PRO B O 1
ATOM 3652 N N . VAL B 1 117 ? 8.391 -35.406 -0.224 1 98.31 117 VAL B N 1
ATOM 3653 C CA . VAL B 1 117 ? 7.781 -34.094 -0.495 1 98.31 117 VAL B CA 1
ATOM 3654 C C . VAL B 1 117 ? 6.852 -34.219 -1.699 1 98.31 117 VAL B C 1
ATOM 3656 O O . VAL B 1 117 ? 7.109 -34.969 -2.623 1 98.31 117 VAL B O 1
ATOM 3659 N N . THR B 1 118 ? 5.727 -33.531 -1.645 1 98.56 118 THR B N 1
ATOM 3660 C CA . THR B 1 118 ? 4.832 -33.406 -2.789 1 98.56 118 THR B CA 1
ATOM 3661 C C . THR B 1 118 ? 5.281 -32.312 -3.738 1 98.56 118 THR B C 1
ATOM 3663 O O . THR B 1 118 ? 5.465 -31.172 -3.32 1 98.56 118 THR B O 1
ATOM 3666 N N . VAL B 1 119 ? 5.43 -32.656 -5.023 1 98.75 119 VAL B N 1
ATOM 3667 C CA . VAL B 1 119 ? 6.008 -31.703 -5.98 1 98.75 119 VAL B CA 1
ATOM 3668 C C . VAL B 1 119 ? 5.008 -31.422 -7.098 1 98.75 119 VAL B C 1
ATOM 3670 O O . VAL B 1 119 ? 4.41 -32.344 -7.652 1 98.75 119 VAL B O 1
ATOM 3673 N N . TRP B 1 120 ? 4.793 -30.172 -7.352 1 98.88 120 TRP B N 1
ATOM 3674 C CA . TRP B 1 120 ? 4.051 -29.688 -8.508 1 98.88 120 TRP B CA 1
ATOM 3675 C C . TRP B 1 120 ? 4.992 -29.062 -9.539 1 98.88 120 TRP B C 1
ATOM 3677 O O . TRP B 1 120 ? 5.738 -28.125 -9.227 1 98.88 120 TRP B O 1
ATOM 3687 N N . LEU B 1 121 ? 5.004 -29.547 -10.734 1 98.88 121 LEU B N 1
ATOM 3688 C CA . LEU B 1 121 ? 5.805 -28.984 -11.82 1 98.88 121 LEU B CA 1
ATOM 3689 C C . LEU B 1 121 ? 5.012 -27.938 -12.594 1 98.88 121 LEU B C 1
ATOM 3691 O O . LEU B 1 121 ? 3.926 -28.219 -13.102 1 98.88 121 LEU B O 1
ATOM 3695 N N . LYS B 1 122 ? 5.512 -26.719 -12.609 1 98.75 122 LYS B N 1
ATOM 3696 C CA . LYS B 1 122 ? 4.84 -25.641 -13.312 1 98.75 122 LYS B CA 1
ATOM 3697 C C . LYS B 1 122 ? 5.238 -25.594 -14.789 1 98.75 122 LYS B C 1
ATOM 3699 O O . LYS B 1 122 ? 6.43 -25.609 -15.109 1 98.75 122 LYS B O 1
ATOM 3704 N N . LEU B 1 123 ? 4.27 -25.609 -15.578 1 98.56 123 LEU B N 1
ATOM 3705 C CA . LEU B 1 123 ? 4.449 -25.547 -17.031 1 98.56 123 LEU B CA 1
ATOM 3706 C C . LEU B 1 123 ? 4.129 -24.156 -17.562 1 98.56 123 LEU B C 1
ATOM 3708 O O . LEU B 1 123 ? 3.1 -23.578 -17.219 1 98.56 123 LEU B O 1
ATOM 3712 N N . ASP B 1 124 ? 5.039 -23.578 -18.328 1 97.69 124 ASP B N 1
ATOM 3713 C CA . ASP B 1 124 ? 4.746 -22.344 -19.031 1 97.69 124 ASP B CA 1
ATOM 3714 C C . ASP B 1 124 ? 3.848 -22.594 -20.234 1 97.69 124 ASP B C 1
ATOM 3716 O O . ASP B 1 124 ? 4.301 -23.109 -21.25 1 97.69 124 ASP B O 1
ATOM 3720 N N . THR B 1 125 ? 2.668 -22.109 -20.094 1 97.25 125 THR B N 1
ATOM 3721 C CA . THR B 1 125 ? 1.726 -22.375 -21.172 1 97.25 125 THR B CA 1
ATOM 3722 C C . THR B 1 125 ? 1.432 -21.094 -21.953 1 97.25 125 THR B C 1
ATOM 3724 O O . THR B 1 125 ? 0.614 -21.094 -22.875 1 97.25 125 THR B O 1
ATOM 3727 N N . GLY B 1 126 ? 2.125 -20.016 -21.578 1 92.88 126 GLY B N 1
ATOM 3728 C CA . GLY B 1 126 ? 1.859 -18.828 -22.359 1 92.88 126 GLY B CA 1
ATOM 3729 C C . GLY B 1 126 ? 2.207 -17.531 -21.641 1 92.88 126 GLY B C 1
ATOM 3730 O O . GLY B 1 126 ? 2.512 -16.531 -22.266 1 92.88 126 GLY B O 1
ATOM 3731 N N . MET B 1 127 ? 2.195 -17.469 -20.328 1 92.88 127 MET B N 1
ATOM 3732 C CA . MET B 1 127 ? 2.443 -16.266 -19.531 1 92.88 127 MET B CA 1
ATOM 3733 C C . MET B 1 127 ? 3.922 -15.891 -19.562 1 92.88 127 MET B C 1
ATOM 3735 O O . MET B 1 127 ? 4.277 -14.719 -19.406 1 92.88 127 MET B O 1
ATOM 3739 N N . HIS B 1 128 ? 4.812 -16.812 -19.672 1 93.5 128 HIS B N 1
ATOM 3740 C CA . HIS B 1 128 ? 6.258 -16.672 -19.812 1 93.5 128 HIS B CA 1
ATOM 3741 C C . HIS B 1 128 ? 6.863 -15.938 -18.625 1 93.5 128 HIS B C 1
ATOM 3743 O O . HIS B 1 128 ? 7.727 -15.078 -18.797 1 93.5 128 HIS B O 1
ATOM 3749 N N . ARG B 1 129 ? 6.316 -16.125 -17.484 1 92.62 129 ARG B N 1
ATOM 3750 C CA . ARG B 1 129 ? 6.832 -15.562 -16.25 1 92.62 129 ARG B CA 1
ATOM 3751 C C . ARG B 1 129 ? 7.551 -16.625 -15.414 1 92.62 129 ARG B C 1
ATOM 3753 O O . ARG B 1 129 ? 8.688 -16.422 -14.992 1 92.62 129 ARG B O 1
ATOM 3760 N N . LEU B 1 130 ? 6.902 -17.703 -15.18 1 95.56 130 LEU B N 1
ATOM 3761 C CA . LEU B 1 130 ? 7.469 -18.875 -14.523 1 95.56 130 LEU B CA 1
ATOM 3762 C C . LEU B 1 130 ? 7.074 -20.156 -15.25 1 95.56 130 LEU B C 1
ATOM 3764 O O . LEU B 1 130 ? 6.102 -20.172 -16.016 1 95.56 130 LEU B O 1
ATOM 3768 N N . GLY B 1 131 ? 7.887 -21.203 -14.984 1 97.75 131 GLY B N 1
ATOM 3769 C CA . GLY B 1 131 ? 7.523 -22.516 -15.5 1 97.75 131 GLY B CA 1
ATOM 3770 C C . GLY B 1 131 ? 8.492 -23.031 -16.547 1 97.75 131 GLY B C 1
ATOM 3771 O O . GLY B 1 131 ? 9.078 -22.25 -17.297 1 97.75 131 GLY B O 1
ATOM 3772 N N . ILE B 1 132 ? 8.539 -24.297 -16.688 1 97.69 132 ILE B N 1
ATOM 3773 C CA . ILE B 1 132 ? 9.406 -24.906 -17.688 1 97.69 132 ILE B CA 1
ATOM 3774 C C . ILE B 1 132 ? 8.711 -24.891 -19.047 1 97.69 132 ILE B C 1
ATOM 3776 O O . ILE B 1 132 ? 7.488 -24.766 -19.125 1 97.69 132 ILE B O 1
ATOM 3780 N N . HIS B 1 133 ? 9.5 -25.031 -20.062 1 96.25 133 HIS B N 1
ATOM 3781 C CA . HIS B 1 133 ? 8.945 -25.125 -21.406 1 96.25 133 HIS B CA 1
ATOM 3782 C C . HIS B 1 133 ? 8.289 -26.469 -21.641 1 96.25 133 HIS B C 1
ATOM 3784 O O . HIS B 1 133 ? 8.742 -27.484 -21.109 1 96.25 133 HIS B O 1
ATOM 3790 N N . PRO B 1 134 ? 7.262 -26.453 -22.516 1 96.94 134 PRO B N 1
ATOM 3791 C CA . PRO B 1 134 ? 6.574 -27.719 -22.797 1 96.94 134 PRO B CA 1
ATOM 3792 C C . PRO B 1 134 ? 7.527 -28.812 -23.281 1 96.94 134 PRO B C 1
ATOM 3794 O O . PRO B 1 134 ? 7.383 -29.969 -22.891 1 96.94 134 PRO B O 1
ATOM 3797 N N . TYR B 1 135 ? 8.539 -28.469 -24.016 1 96.19 135 TYR B N 1
ATOM 3798 C CA . TYR B 1 135 ? 9.422 -29.469 -24.594 1 96.19 135 TYR B CA 1
ATOM 3799 C C . TYR B 1 135 ? 10.336 -30.062 -23.531 1 96.19 135 TYR B C 1
ATOM 3801 O O . TYR B 1 135 ? 10.984 -31.094 -23.75 1 96.19 135 TYR B O 1
ATOM 3809 N N . GLU B 1 136 ? 10.375 -29.453 -22.359 1 97.56 136 GLU B N 1
ATOM 3810 C CA . GLU B 1 136 ? 11.234 -29.906 -21.281 1 97.56 136 GLU B CA 1
ATOM 3811 C C . GLU B 1 136 ? 10.469 -30.828 -20.312 1 97.56 136 GLU B C 1
ATOM 3813 O O . GLU B 1 136 ? 11.07 -31.453 -19.453 1 97.56 136 GLU B O 1
ATOM 3818 N N . LEU B 1 137 ? 9.211 -30.984 -20.484 1 98.31 137 LEU B N 1
ATOM 3819 C CA . LEU B 1 137 ? 8.32 -31.531 -19.469 1 98.31 137 LEU B CA 1
ATOM 3820 C C . LEU B 1 137 ? 8.719 -32.938 -19.109 1 98.31 137 LEU B C 1
ATOM 3822 O O . LEU B 1 137 ? 8.922 -33.25 -17.938 1 98.31 137 LEU B O 1
ATOM 3826 N N . SER B 1 138 ? 8.859 -33.812 -20.094 1 98.31 138 SER B N 1
ATOM 3827 C CA . SER B 1 138 ? 9.156 -35.219 -19.844 1 98.31 138 SER B CA 1
ATOM 3828 C C . SER B 1 138 ? 10.508 -35.406 -19.156 1 98.31 138 SER B C 1
ATOM 3830 O O . SER B 1 138 ? 10.648 -36.219 -18.25 1 98.31 138 SER B O 1
ATOM 3832 N N . ASP B 1 139 ? 11.445 -34.625 -19.594 1 98.44 139 ASP B N 1
ATOM 3833 C CA . ASP B 1 139 ? 12.773 -34.688 -19 1 98.44 139 ASP B CA 1
ATOM 3834 C C . ASP B 1 139 ? 12.742 -34.25 -17.531 1 98.44 139 ASP B C 1
ATOM 3836 O O . ASP B 1 139 ? 13.352 -34.875 -16.672 1 98.44 139 ASP B O 1
ATOM 3840 N N . TYR B 1 140 ? 12.078 -33.188 -17.203 1 98.69 140 TYR B N 1
ATOM 3841 C CA . TYR B 1 140 ? 11.953 -32.719 -15.836 1 98.69 140 TYR B CA 1
ATOM 3842 C C . TYR B 1 140 ? 11.266 -33.75 -14.961 1 98.69 140 TYR B C 1
ATOM 3844 O O . TYR B 1 140 ? 11.727 -34.031 -13.844 1 98.69 140 TYR B O 1
ATOM 3852 N N . VAL B 1 141 ? 10.172 -34.344 -15.453 1 98.75 141 VAL B N 1
ATOM 3853 C CA . VAL B 1 141 ? 9.453 -35.344 -14.688 1 98.75 141 VAL B CA 1
ATOM 3854 C C . VAL B 1 141 ? 10.391 -36.531 -14.375 1 98.75 141 VAL B C 1
ATOM 3856 O O . VAL B 1 141 ? 10.461 -36.969 -13.227 1 98.75 141 VAL B O 1
ATOM 3859 N N . ARG B 1 142 ? 11.094 -36.969 -15.398 1 98.56 142 ARG B N 1
ATOM 3860 C CA . ARG B 1 142 ? 12.031 -38.062 -15.219 1 98.56 142 ARG B CA 1
ATOM 3861 C C . ARG B 1 142 ? 13.062 -37.75 -14.141 1 98.56 142 ARG B C 1
ATOM 3863 O O . ARG B 1 142 ? 13.328 -38.562 -13.258 1 98.56 142 ARG B O 1
ATOM 3870 N N . GLN B 1 143 ? 13.617 -36.594 -14.203 1 98.75 143 GLN B N 1
ATOM 3871 C CA . GLN B 1 143 ? 14.656 -36.188 -13.258 1 98.75 143 GLN B CA 1
ATOM 3872 C C . GLN B 1 143 ? 14.086 -36.062 -11.852 1 98.75 143 GLN B C 1
ATOM 3874 O O . GLN B 1 143 ? 14.727 -36.469 -10.875 1 98.75 143 GLN B O 1
ATOM 3879 N N . ILE B 1 144 ? 12.945 -35.469 -11.727 1 98.75 144 ILE B N 1
ATOM 3880 C CA . ILE B 1 144 ? 12.289 -35.281 -10.43 1 98.75 144 ILE B CA 1
ATOM 3881 C C . ILE B 1 144 ? 12.016 -36.625 -9.797 1 98.75 144 ILE B C 1
ATOM 3883 O O . ILE B 1 144 ? 12.344 -36.875 -8.633 1 98.75 144 ILE B O 1
ATOM 3887 N N . GLU B 1 145 ? 11.438 -37.562 -10.562 1 98.25 145 GLU B N 1
ATOM 3888 C CA . GLU B 1 145 ? 11.086 -38.875 -10.062 1 98.25 145 GLU B CA 1
ATOM 3889 C C . GLU B 1 145 ? 12.336 -39.688 -9.688 1 98.25 145 GLU B C 1
ATOM 3891 O O . GLU B 1 145 ? 12.32 -40.469 -8.734 1 98.25 145 GLU B O 1
ATOM 3896 N N . ALA B 1 146 ? 13.383 -39.469 -10.422 1 97.94 146 ALA B N 1
ATOM 3897 C CA . ALA B 1 146 ? 14.625 -40.188 -10.211 1 97.94 146 ALA B CA 1
ATOM 3898 C C . ALA B 1 146 ? 15.25 -39.844 -8.859 1 97.94 146 ALA B C 1
ATOM 3900 O O . ALA B 1 146 ? 16.125 -40.562 -8.367 1 97.94 146 ALA B O 1
ATOM 3901 N N . THR B 1 147 ? 14.852 -38.75 -8.266 1 97.81 147 THR B N 1
ATOM 3902 C CA . THR B 1 147 ? 15.398 -38.344 -6.973 1 97.81 147 THR B CA 1
ATOM 3903 C C . THR B 1 147 ? 14.922 -39.312 -5.875 1 97.81 147 THR B C 1
ATOM 3905 O O . THR B 1 147 ? 15.523 -39.375 -4.801 1 97.81 147 THR B O 1
ATOM 3908 N N . ASN B 1 148 ? 13.781 -39.969 -6.051 1 97.56 148 ASN B N 1
ATOM 3909 C CA . ASN B 1 148 ? 13.141 -40.875 -5.094 1 97.56 148 ASN B CA 1
ATOM 3910 C C . ASN B 1 148 ? 12.766 -40.156 -3.805 1 97.56 148 ASN B C 1
ATOM 3912 O O . ASN B 1 148 ? 12.867 -40.719 -2.715 1 97.56 148 ASN B O 1
ATOM 3916 N N . LYS B 1 149 ? 12.406 -38.906 -3.926 1 98.12 149 LYS B N 1
ATOM 3917 C CA . LYS B 1 149 ? 12.125 -38.062 -2.762 1 98.12 149 LYS B CA 1
ATOM 3918 C C . LYS B 1 149 ? 10.648 -37.656 -2.725 1 98.12 149 LYS B C 1
ATOM 3920 O O . LYS B 1 149 ? 10.242 -36.875 -1.879 1 98.12 149 LYS B O 1
ATOM 3925 N N . LEU B 1 150 ? 9.875 -38.219 -3.533 1 98.25 150 LEU B N 1
ATOM 3926 C CA . LEU B 1 150 ? 8.516 -37.75 -3.734 1 98.25 150 LEU B CA 1
ATOM 3927 C C . LEU B 1 150 ? 7.52 -38.531 -2.889 1 98.25 150 LEU B C 1
ATOM 3929 O O . LEU B 1 150 ? 7.668 -39.75 -2.711 1 98.25 150 LEU B O 1
ATOM 3933 N N . ALA B 1 151 ? 6.496 -37.844 -2.428 1 97.38 151 ALA B N 1
ATOM 3934 C CA . ALA B 1 151 ? 5.398 -38.438 -1.685 1 97.38 151 ALA B CA 1
ATOM 3935 C C . ALA B 1 151 ? 4.328 -38.969 -2.631 1 97.38 151 ALA B C 1
ATOM 3937 O O . ALA B 1 151 ? 3.42 -39.688 -2.207 1 97.38 151 ALA B O 1
ATOM 3938 N N . GLY B 1 152 ? 4.391 -38.875 -3.877 1 96.5 152 GLY B N 1
ATOM 3939 C CA . GLY B 1 152 ? 3.449 -39.281 -4.914 1 96.5 152 GLY B CA 1
ATOM 3940 C C . GLY B 1 152 ? 3.869 -38.812 -6.301 1 96.5 152 GLY B C 1
ATOM 3941 O O . GLY B 1 152 ? 4.977 -38.312 -6.484 1 96.5 152 GLY B O 1
ATOM 3942 N N . PRO B 1 153 ? 2.982 -39.062 -7.246 1 98 153 PRO B N 1
ATOM 3943 C CA . PRO B 1 153 ? 3.344 -38.625 -8.594 1 98 153 PRO B CA 1
ATOM 3944 C C . PRO B 1 153 ? 3.51 -37.125 -8.703 1 98 153 PRO B C 1
ATOM 3946 O O . PRO B 1 153 ? 2.92 -36.375 -7.922 1 98 153 PRO B O 1
ATOM 3949 N N . VAL B 1 154 ? 4.285 -36.719 -9.641 1 98.69 154 VAL B N 1
ATOM 3950 C CA . VAL B 1 154 ? 4.453 -35.312 -9.922 1 98.69 154 VAL B CA 1
ATOM 3951 C C . VAL B 1 154 ? 3.117 -34.688 -10.336 1 98.69 154 VAL B C 1
ATOM 3953 O O . VAL B 1 154 ? 2.42 -35.25 -11.195 1 98.69 154 VAL B O 1
ATOM 3956 N N . GLY B 1 155 ? 2.674 -33.656 -9.578 1 98.81 155 GLY B N 1
ATOM 3957 C CA . GLY B 1 155 ? 1.546 -32.844 -10.031 1 98.81 155 GLY B CA 1
ATOM 3958 C C . GLY B 1 155 ? 1.932 -31.812 -11.055 1 98.81 155 GLY B C 1
ATOM 3959 O O . GLY B 1 155 ? 3.115 -31.516 -11.234 1 98.81 155 GLY B O 1
ATOM 3960 N N . PHE B 1 156 ? 0.93 -31.25 -11.742 1 98.88 156 PHE B N 1
ATOM 3961 C CA . PHE B 1 156 ? 1.185 -30.266 -12.797 1 98.88 156 PHE B CA 1
ATOM 3962 C C . PHE B 1 156 ? 0.322 -29.031 -12.594 1 98.88 156 PHE B C 1
ATOM 3964 O O . PHE B 1 156 ? -0.852 -29.125 -12.234 1 98.88 156 PHE B O 1
ATOM 3971 N N . MET B 1 157 ? 0.901 -27.891 -12.797 1 98.75 157 MET B N 1
ATOM 3972 C CA . MET B 1 157 ? 0.162 -26.641 -12.68 1 98.75 157 MET B CA 1
ATOM 3973 C C . MET B 1 157 ? 0.608 -25.641 -13.742 1 98.75 157 MET B C 1
ATOM 3975 O O . MET B 1 157 ? 1.684 -25.781 -14.328 1 98.75 157 MET B O 1
ATOM 3979 N N . SER B 1 158 ? -0.15 -24.734 -14.078 1 98.56 158 SER B N 1
ATOM 3980 C CA . SER B 1 158 ? 0.13 -23.547 -14.883 1 98.56 158 SER B CA 1
ATOM 3981 C C . SER B 1 158 ? -0.695 -22.359 -14.406 1 98.56 158 SER B C 1
ATOM 3983 O O . SER B 1 158 ? -1.3 -22.406 -13.336 1 98.56 158 SER B O 1
ATOM 3985 N N . HIS B 1 159 ? -0.504 -21.25 -15.008 1 97.56 159 HIS B N 1
ATOM 3986 C CA . HIS B 1 159 ? -1.25 -20.047 -14.633 1 97.56 159 HIS B CA 1
ATOM 3987 C C . HIS B 1 159 ? -1.726 -19.297 -15.867 1 97.56 159 HIS B C 1
ATOM 3989 O O . HIS B 1 159 ? -0.981 -19.156 -16.844 1 97.56 159 HIS B O 1
ATOM 3995 N N . PHE B 1 160 ? -2.938 -18.812 -15.82 1 97.62 160 PHE B N 1
ATOM 3996 C CA . PHE B 1 160 ? -3.547 -18.141 -16.953 1 97.62 160 PHE B CA 1
ATOM 3997 C C . PHE B 1 160 ? -3.037 -16.703 -17.062 1 97.62 160 PHE B C 1
ATOM 3999 O O . PHE B 1 160 ? -2.873 -16.016 -16.047 1 97.62 160 PHE B O 1
ATOM 4006 N N . SER B 1 161 ? -2.908 -16.234 -18.312 1 95.88 161 SER B N 1
ATOM 4007 C CA . SER B 1 161 ? -2.514 -14.859 -18.578 1 95.88 161 SER B CA 1
ATOM 4008 C C . SER B 1 161 ? -3.73 -13.961 -18.766 1 95.88 161 SER B C 1
ATOM 4010 O O . SER B 1 161 ? -3.678 -12.766 -18.484 1 95.88 161 SER B O 1
ATOM 4012 N N . CYS B 1 162 ? -4.867 -14.547 -19.234 1 96.81 162 CYS B N 1
ATOM 4013 C CA . CYS B 1 162 ? -5.961 -13.703 -19.703 1 96.81 162 CYS B CA 1
ATOM 4014 C C . CYS B 1 162 ? -7.312 -14.328 -19.375 1 96.81 162 CYS B C 1
ATOM 4016 O O . CYS B 1 162 ? -8.281 -14.148 -20.109 1 96.81 162 CYS B O 1
ATOM 4018 N N . ALA B 1 163 ? -7.363 -15.078 -18.328 1 97.06 163 ALA B N 1
ATOM 4019 C CA . ALA B 1 163 ? -8.586 -15.836 -18.062 1 97.06 163 ALA B CA 1
ATOM 4020 C C . ALA B 1 163 ? -9.75 -14.898 -17.734 1 97.06 163 ALA B C 1
ATOM 4022 O O . ALA B 1 163 ? -10.914 -15.297 -17.812 1 97.06 163 ALA B O 1
ATOM 4023 N N . ASP B 1 164 ? -9.484 -13.688 -17.312 1 96.06 164 ASP B N 1
ATOM 4024 C CA . ASP B 1 164 ? -10.516 -12.719 -16.953 1 96.06 164 ASP B CA 1
ATOM 4025 C C . ASP B 1 164 ? -11.023 -11.969 -18.188 1 96.06 164 ASP B C 1
ATOM 4027 O O . ASP B 1 164 ? -12.008 -11.242 -18.109 1 96.06 164 ASP B O 1
ATOM 4031 N N . ASP B 1 165 ? -10.312 -12.062 -19.297 1 95.88 165 ASP B N 1
ATOM 4032 C CA . ASP B 1 165 ? -10.727 -11.508 -20.578 1 95.88 165 ASP B CA 1
ATOM 4033 C C . ASP B 1 165 ? -11.289 -12.586 -21.484 1 95.88 165 ASP B C 1
ATOM 4035 O O . ASP B 1 165 ? -10.547 -13.25 -22.219 1 95.88 165 ASP B O 1
ATOM 4039 N N . LEU B 1 166 ? -12.562 -12.633 -21.562 1 95.44 166 LEU B N 1
ATOM 4040 C CA . LEU B 1 166 ? -13.25 -13.727 -22.234 1 95.44 166 LEU B CA 1
ATOM 4041 C C . LEU B 1 166 ? -13.102 -13.609 -23.75 1 95.44 166 LEU B C 1
ATOM 4043 O O . LEU B 1 166 ? -13.383 -14.562 -24.484 1 95.44 166 LEU B O 1
ATOM 4047 N N . SER B 1 167 ? -12.672 -12.469 -24.188 1 95.06 167 SER B N 1
ATOM 4048 C CA . SER B 1 167 ? -12.5 -12.266 -25.625 1 95.06 167 SER B CA 1
ATOM 4049 C C . SER B 1 167 ? -11.133 -12.75 -26.094 1 95.06 167 SER B C 1
ATOM 4051 O O . SER B 1 167 ? -10.891 -12.883 -27.297 1 95.06 167 SER B O 1
ATOM 4053 N N . SER B 1 168 ? -10.289 -13.031 -25.203 1 95.56 168 SER B N 1
ATOM 4054 C CA . SER B 1 168 ? -8.93 -13.438 -25.547 1 95.56 168 SER B CA 1
ATOM 4055 C C . SER B 1 168 ? -8.875 -14.922 -25.891 1 95.56 168 SER B C 1
ATOM 4057 O O . SER B 1 168 ? -9.438 -15.75 -25.172 1 95.56 168 SER B O 1
ATOM 4059 N N . PRO B 1 169 ? -8.203 -15.273 -26.953 1 96.25 169 PRO B N 1
ATOM 4060 C CA . PRO B 1 169 ? -8.039 -16.688 -27.266 1 96.25 169 PRO B CA 1
ATOM 4061 C C . PRO B 1 169 ? -6.973 -17.375 -26.406 1 96.25 169 PRO B C 1
ATOM 4063 O O . PRO B 1 169 ? -6.812 -18.594 -26.469 1 96.25 169 PRO B O 1
ATOM 4066 N N . ALA B 1 170 ? -6.289 -16.641 -25.625 1 96.81 170 ALA B N 1
ATOM 4067 C CA . ALA B 1 170 ? -5.117 -17.125 -24.906 1 96.81 170 ALA B CA 1
ATOM 4068 C C . ALA B 1 170 ? -5.5 -18.234 -23.938 1 96.81 170 ALA B C 1
ATOM 4070 O O . ALA B 1 170 ? -4.781 -19.234 -23.812 1 96.81 170 ALA B O 1
ATOM 4071 N N . THR B 1 171 ? -6.637 -18.094 -23.312 1 98 171 THR B N 1
ATOM 4072 C CA . THR B 1 171 ? -7.012 -19.031 -22.25 1 98 171 THR B CA 1
ATOM 4073 C C . THR B 1 171 ? -7.266 -20.422 -22.828 1 98 171 THR B C 1
ATOM 4075 O O . THR B 1 171 ? -6.742 -21.406 -22.312 1 98 171 THR B O 1
ATOM 4078 N N . GLN B 1 172 ? -8.023 -20.469 -23.875 1 98.19 172 GLN B N 1
ATOM 4079 C CA . GLN B 1 172 ? -8.281 -21.781 -24.484 1 98.19 172 GLN B CA 1
ATOM 4080 C C . GLN B 1 172 ? -6.988 -22.406 -24.984 1 98.19 172 GLN B C 1
ATOM 4082 O O . GLN B 1 172 ? -6.781 -23.625 -24.844 1 98.19 172 GLN B O 1
ATOM 4087 N N . LYS B 1 173 ? -6.141 -21.594 -25.578 1 98 173 LYS B N 1
ATOM 4088 C CA . LYS B 1 173 ? -4.852 -22.094 -26.047 1 98 173 LYS B CA 1
ATOM 4089 C C . LYS B 1 173 ? -4.039 -22.688 -24.891 1 98 173 LYS B C 1
ATOM 4091 O O . LYS B 1 173 ? -3.418 -23.734 -25.047 1 98 173 LYS B O 1
ATOM 4096 N N . GLN B 1 174 ? -4.059 -22.016 -23.781 1 98.38 174 GLN B N 1
ATOM 4097 C CA . GLN B 1 174 ? -3.326 -22.484 -22.609 1 98.38 174 GLN B CA 1
ATOM 4098 C C . GLN B 1 174 ? -3.918 -23.797 -22.078 1 98.38 174 GLN B C 1
ATOM 4100 O O . GLN B 1 174 ? -3.184 -24.703 -21.688 1 98.38 174 GLN B O 1
ATOM 4105 N N . ILE B 1 175 ? -5.258 -23.859 -22.062 1 98.69 175 ILE B N 1
ATOM 4106 C CA . ILE B 1 175 ? -5.93 -25.062 -21.609 1 98.69 175 ILE B CA 1
ATOM 4107 C C . ILE B 1 175 ? -5.531 -26.25 -22.5 1 98.69 175 ILE B C 1
ATOM 4109 O O . ILE B 1 175 ? -5.098 -27.281 -22 1 98.69 175 ILE B O 1
ATOM 4113 N N . ASP B 1 176 ? -5.621 -26.031 -23.812 1 98.69 176 ASP B N 1
ATOM 4114 C CA . ASP B 1 176 ? -5.328 -27.094 -24.766 1 98.69 176 ASP B CA 1
ATOM 4115 C C . ASP B 1 176 ? -3.879 -27.562 -24.641 1 98.69 176 ASP B C 1
ATOM 4117 O O . ASP B 1 176 ? -3.607 -28.766 -24.609 1 98.69 176 ASP B O 1
ATOM 4121 N N . LEU B 1 177 ? -3.008 -26.656 -24.547 1 98.62 177 LEU B N 1
ATOM 4122 C CA . LEU B 1 177 ? -1.588 -26.969 -24.438 1 98.62 177 LEU B CA 1
ATOM 4123 C C . LEU B 1 177 ? -1.296 -27.734 -23.156 1 98.62 177 LEU B C 1
ATOM 4125 O O . LEU B 1 177 ? -0.604 -28.766 -23.188 1 98.62 177 LEU B O 1
ATOM 4129 N N . PHE B 1 178 ? -1.819 -27.281 -22.094 1 98.81 178 PHE B N 1
ATOM 4130 C CA . PHE B 1 178 ? -1.596 -27.906 -20.797 1 98.81 178 PHE B CA 1
ATOM 4131 C C . PHE B 1 178 ? -2.084 -29.344 -20.781 1 98.81 178 PHE B C 1
ATOM 4133 O O . PHE B 1 178 ? -1.362 -30.25 -20.359 1 98.81 178 PHE B O 1
ATOM 4140 N N . LEU B 1 179 ? -3.295 -29.5 -21.25 1 98.69 179 LEU B N 1
ATOM 4141 C CA . LEU B 1 179 ? -3.908 -30.828 -21.25 1 98.69 179 LEU B CA 1
ATOM 4142 C C . LEU B 1 179 ? -3.16 -31.766 -22.172 1 98.69 179 LEU B C 1
ATOM 4144 O O . LEU B 1 179 ? -2.926 -32.938 -21.828 1 98.69 179 LEU B O 1
ATOM 4148 N N . SER B 1 180 ? -2.779 -31.266 -23.328 1 98.56 180 SER B N 1
ATOM 4149 C CA . SER B 1 180 ? -2.062 -32.094 -24.281 1 98.56 180 SER B CA 1
ATOM 4150 C C . SER B 1 180 ? -0.707 -32.531 -23.719 1 98.56 180 SER B C 1
ATOM 4152 O O . SER B 1 180 ? -0.329 -33.719 -23.828 1 98.56 180 SER B O 1
ATOM 4154 N N . GLN B 1 181 ? 0.009 -31.656 -23.094 1 98.5 181 GLN B N 1
ATOM 4155 C CA . GLN B 1 181 ? 1.366 -31.922 -22.625 1 98.5 181 GLN B CA 1
ATOM 4156 C C . GLN B 1 181 ? 1.362 -32.812 -21.406 1 98.5 181 GLN B C 1
ATOM 4158 O O . GLN B 1 181 ? 2.305 -33.594 -21.188 1 98.5 181 GLN B O 1
ATOM 4163 N N . THR B 1 182 ? 0.307 -32.75 -20.609 1 98.5 182 THR B N 1
ATOM 4164 C CA . THR B 1 182 ? 0.323 -33.469 -19.328 1 98.5 182 THR B CA 1
ATOM 4165 C C . THR B 1 182 ? -0.522 -34.75 -19.406 1 98.5 182 THR B C 1
ATOM 4167 O O . THR B 1 182 ? -0.672 -35.469 -18.422 1 98.5 182 THR B O 1
ATOM 4170 N N . ALA B 1 183 ? -1.075 -35.094 -20.516 1 98 183 ALA B N 1
ATOM 4171 C CA . ALA B 1 183 ? -2.049 -36.156 -20.703 1 98 183 ALA B CA 1
ATOM 4172 C C . ALA B 1 183 ? -1.484 -37.5 -20.25 1 98 183 ALA B C 1
ATOM 4174 O O . ALA B 1 183 ? -2.203 -38.312 -19.688 1 98 183 ALA B O 1
ATOM 4175 N N . ASP B 1 184 ? -0.217 -37.719 -20.406 1 96.75 184 ASP B N 1
ATOM 4176 C CA . ASP B 1 184 ? 0.36 -39.062 -20.188 1 96.75 184 ASP B CA 1
ATOM 4177 C C . ASP B 1 184 ? 0.87 -39.219 -18.766 1 96.75 184 ASP B C 1
ATOM 4179 O O . ASP B 1 184 ? 1.411 -40.25 -18.406 1 96.75 184 ASP B O 1
ATOM 4183 N N . PHE B 1 185 ? 0.727 -38.219 -18 1 98.19 185 PHE B N 1
ATOM 4184 C CA . PHE B 1 185 ? 1.235 -38.281 -16.625 1 98.19 185 PHE B CA 1
ATOM 4185 C C . PHE B 1 185 ? 0.093 -38.438 -15.633 1 98.19 185 PHE B C 1
ATOM 4187 O O . PHE B 1 185 ? -0.935 -37.75 -15.75 1 98.19 185 PHE B O 1
ATOM 4194 N N . PRO B 1 186 ? 0.188 -39.281 -14.711 1 97.44 186 PRO B N 1
ATOM 4195 C CA . PRO B 1 186 ? -0.925 -39.625 -13.82 1 97.44 186 PRO B CA 1
ATOM 4196 C C . PRO B 1 186 ? -1.1 -38.625 -12.68 1 97.44 186 PRO B C 1
ATOM 4198 O O . PRO B 1 186 ? -2.08 -38.688 -11.938 1 97.44 186 PRO B O 1
ATOM 4201 N N . GLY B 1 187 ? -0.219 -37.719 -12.383 1 98.12 187 GLY B N 1
ATOM 4202 C CA . GLY B 1 187 ? -0.285 -36.812 -11.242 1 98.12 187 GLY B CA 1
ATOM 4203 C C . GLY B 1 187 ? -1.423 -35.812 -11.344 1 98.12 187 GLY B C 1
ATOM 4204 O O . GLY B 1 187 ? -2.014 -35.656 -12.406 1 98.12 187 GLY B O 1
ATOM 4205 N N . PRO B 1 188 ? -1.796 -35.219 -10.219 1 98.56 188 PRO B N 1
ATOM 4206 C CA . PRO B 1 188 ? -2.891 -34.25 -10.203 1 98.56 188 PRO B CA 1
ATOM 4207 C C . PRO B 1 188 ? -2.57 -32.969 -11.008 1 98.56 188 PRO B C 1
ATOM 4209 O O . PRO B 1 188 ? -1.397 -32.656 -11.219 1 98.56 188 PRO B O 1
ATOM 4212 N N . LYS B 1 189 ? -3.627 -32.344 -11.453 1 98.81 189 LYS B N 1
ATOM 4213 C CA . LYS B 1 189 ? -3.488 -31.172 -12.328 1 98.81 189 LYS B CA 1
ATOM 4214 C C . LYS B 1 189 ? -4.301 -30 -11.812 1 98.81 189 LYS B C 1
ATOM 4216 O O . LYS B 1 189 ? -5.391 -30.172 -11.266 1 98.81 189 LYS B O 1
ATOM 4221 N N . THR B 1 190 ? -3.748 -28.828 -11.938 1 98.81 190 THR B N 1
ATOM 4222 C CA . THR B 1 190 ? -4.477 -27.609 -11.562 1 98.81 190 THR B CA 1
ATOM 4223 C C . THR B 1 190 ? -4.199 -26.484 -12.555 1 98.81 190 THR B C 1
ATOM 4225 O O . THR B 1 190 ? -3.039 -26.188 -12.844 1 98.81 190 THR B O 1
ATOM 4228 N N . LEU B 1 191 ? -5.324 -25.828 -13.023 1 98.38 191 LEU B N 1
ATOM 4229 C CA . LEU B 1 191 ? -5.227 -24.703 -13.953 1 98.38 191 LEU B CA 1
ATOM 4230 C C . LEU B 1 191 ? -6.086 -23.547 -13.477 1 98.38 191 LEU B C 1
ATOM 4232 O O . LEU B 1 191 ? -5.625 -22.391 -13.445 1 98.38 191 LEU B O 1
ATOM 4236 N N . ALA B 1 192 ? -7.289 -23.859 -13.055 1 98.62 192 ALA B N 1
ATOM 4237 C CA . ALA B 1 192 ? -8.32 -22.844 -12.836 1 98.62 192 ALA B CA 1
ATOM 4238 C C . ALA B 1 192 ? -7.98 -21.953 -11.641 1 98.62 192 ALA B C 1
ATOM 4240 O O . ALA B 1 192 ? -7.871 -22.438 -10.516 1 98.62 192 ALA B O 1
ATOM 4241 N N . ASN B 1 193 ? -7.715 -20.734 -11.969 1 98.25 193 ASN B N 1
ATOM 4242 C CA . ASN B 1 193 ? -7.781 -19.703 -10.945 1 98.25 193 ASN B CA 1
ATOM 4243 C C . ASN B 1 193 ? -9.203 -19.188 -10.75 1 98.25 193 ASN B C 1
ATOM 4245 O O . ASN B 1 193 ? -10.164 -19.812 -11.211 1 98.25 193 ASN B O 1
ATOM 4249 N N . SER B 1 194 ? -9.391 -18.047 -10.031 1 98.69 194 SER B N 1
ATOM 4250 C CA . SER B 1 194 ? -10.734 -17.531 -9.82 1 98.69 194 SER B CA 1
ATOM 4251 C C . SER B 1 194 ? -11.484 -17.359 -11.141 1 98.69 194 SER B C 1
ATOM 4253 O O . SER B 1 194 ? -12.633 -17.797 -11.266 1 98.69 194 SER B O 1
ATOM 4255 N N . ALA B 1 195 ? -10.859 -16.719 -12.109 1 98.5 195 ALA B N 1
ATOM 4256 C CA . ALA B 1 195 ? -11.492 -16.547 -13.422 1 98.5 195 ALA B CA 1
ATOM 4257 C C . ALA B 1 195 ? -11.766 -17.906 -14.07 1 98.5 195 ALA B C 1
ATOM 4259 O O . ALA B 1 195 ? -12.82 -18.094 -14.68 1 98.5 195 ALA B O 1
ATOM 4260 N N . GLY B 1 196 ? -10.781 -18.828 -13.953 1 98.62 196 GLY B N 1
ATOM 4261 C CA . GLY B 1 196 ? -11 -20.172 -14.461 1 98.62 196 GLY B CA 1
ATOM 4262 C C . GLY B 1 196 ? -12.219 -20.844 -13.852 1 98.62 196 GLY B C 1
ATOM 4263 O O . GLY B 1 196 ? -13.008 -21.469 -14.57 1 98.62 196 GLY B O 1
ATOM 4264 N N . ILE B 1 197 ? -12.398 -20.703 -12.594 1 98.75 197 ILE B N 1
ATOM 4265 C CA . ILE B 1 197 ? -13.516 -21.297 -11.883 1 98.75 197 ILE B CA 1
ATOM 4266 C C . ILE B 1 197 ? -14.828 -20.719 -12.406 1 98.75 197 ILE B C 1
ATOM 4268 O O . ILE B 1 197 ? -15.789 -21.453 -12.648 1 98.75 197 ILE B O 1
ATOM 4272 N N . LEU B 1 198 ? -14.836 -19.453 -12.664 1 98.44 198 LEU B N 1
ATOM 4273 C CA . LEU B 1 198 ? -16.078 -18.766 -12.977 1 98.44 198 LEU B CA 1
ATOM 4274 C C . LEU B 1 198 ? -16.422 -18.906 -14.453 1 98.44 198 LEU B C 1
ATOM 4276 O O . LEU B 1 198 ? -17.609 -18.969 -14.82 1 98.44 198 LEU B O 1
ATOM 4280 N N . TYR B 1 199 ? -15.359 -19.031 -15.375 1 98.12 199 TYR B N 1
ATOM 4281 C CA . TYR B 1 199 ? -15.68 -18.812 -16.781 1 98.12 199 TYR B CA 1
ATOM 4282 C C . TYR B 1 199 ? -15.195 -19.969 -17.641 1 98.12 199 TYR B C 1
ATOM 4284 O O . TYR B 1 199 ? -15.609 -20.094 -18.797 1 98.12 199 TYR B O 1
ATOM 4292 N N . TRP B 1 200 ? -14.32 -20.812 -17.141 1 98.25 200 TRP B N 1
ATOM 4293 C CA . TRP B 1 200 ? -13.68 -21.797 -18 1 98.25 200 TRP B CA 1
ATOM 4294 C C . TRP B 1 200 ? -13.789 -23.188 -17.391 1 98.25 200 TRP B C 1
ATOM 4296 O O . TRP B 1 200 ? -12.797 -23.734 -16.906 1 98.25 200 TRP B O 1
ATOM 4306 N N . SER B 1 201 ? -14.922 -23.812 -17.578 1 97.5 201 SER B N 1
ATOM 4307 C CA . SER B 1 201 ? -15.203 -25.094 -16.953 1 97.5 201 SER B CA 1
ATOM 4308 C C . SER B 1 201 ? -14.242 -26.172 -17.438 1 97.5 201 SER B C 1
ATOM 4310 O O . SER B 1 201 ? -13.938 -27.109 -16.703 1 97.5 201 SER B O 1
ATOM 4312 N N . ASP B 1 202 ? -13.703 -25.969 -18.625 1 97.38 202 ASP B N 1
ATOM 4313 C CA . ASP B 1 202 ? -12.742 -26.938 -19.172 1 97.38 202 ASP B CA 1
ATOM 4314 C C . ASP B 1 202 ? -11.445 -26.938 -18.359 1 97.38 202 ASP B C 1
ATOM 4316 O O . ASP B 1 202 ? -10.641 -27.859 -18.484 1 97.38 202 ASP B O 1
ATOM 4320 N N . SER B 1 203 ? -11.281 -25.953 -17.531 1 98.38 203 SER B N 1
ATOM 4321 C CA . SER B 1 203 ? -10.07 -25.859 -16.734 1 98.38 203 SER B CA 1
ATOM 4322 C C . SER B 1 203 ? -10.281 -26.453 -15.344 1 98.38 203 SER B C 1
ATOM 4324 O O . SER B 1 203 ? -9.375 -26.453 -14.508 1 98.38 203 SER B O 1
ATOM 4326 N N . HIS B 1 204 ? -11.547 -26.922 -15.102 1 98.62 204 HIS B N 1
ATOM 4327 C CA . HIS B 1 204 ? -11.82 -27.609 -13.844 1 98.62 204 HIS B CA 1
ATOM 4328 C C . HIS B 1 204 ? -11.195 -29 -13.828 1 98.62 204 HIS B C 1
ATOM 4330 O O . HIS B 1 204 ? -11.766 -29.938 -14.398 1 98.62 204 HIS B O 1
ATOM 4336 N N . LEU B 1 205 ? -10.078 -29.141 -13.188 1 98.5 205 LEU B N 1
ATOM 4337 C CA . LEU B 1 205 ? -9.336 -30.406 -13.172 1 98.5 205 LEU B CA 1
ATOM 4338 C C . LEU B 1 205 ? -9.32 -31 -11.773 1 98.5 205 LEU B C 1
ATOM 4340 O O . LEU B 1 205 ? -10.359 -31.109 -11.125 1 98.5 205 LEU B O 1
ATOM 4344 N N . ASP B 1 206 ? -8.164 -31.531 -11.328 1 98.44 206 ASP B N 1
ATOM 4345 C CA . ASP B 1 206 ? -8.133 -32.188 -10.023 1 98.44 206 ASP B CA 1
ATOM 4346 C C . ASP B 1 206 ? -8.25 -31.172 -8.891 1 98.44 206 ASP B C 1
ATOM 4348 O O . ASP B 1 206 ? -8.891 -31.438 -7.871 1 98.44 206 ASP B O 1
ATOM 4352 N N . TYR B 1 207 ? -7.637 -30.016 -9.031 1 98.62 207 TYR B N 1
ATOM 4353 C CA . TYR B 1 207 ? -7.695 -28.906 -8.086 1 98.62 207 TYR B CA 1
ATOM 4354 C C . TYR B 1 207 ? -8.016 -27.594 -8.789 1 98.62 207 TYR B C 1
ATOM 4356 O O . TYR B 1 207 ? -7.531 -27.344 -9.898 1 98.62 207 TYR B O 1
ATOM 4364 N N . MET B 1 208 ? -8.867 -26.812 -8.203 1 98.81 208 MET B N 1
ATOM 4365 C CA . MET B 1 208 ? -9.047 -25.422 -8.562 1 98.81 208 MET B CA 1
ATOM 4366 C C . MET B 1 208 ? -8.453 -24.5 -7.496 1 98.81 208 MET B C 1
ATOM 4368 O O . MET B 1 208 ? -8.328 -24.891 -6.336 1 98.81 208 MET B O 1
ATOM 4372 N N . ARG B 1 209 ? -8.016 -23.359 -7.898 1 98.88 209 ARG B N 1
ATOM 4373 C CA . ARG B 1 209 ? -7.406 -22.406 -6.977 1 98.88 209 ARG B CA 1
ATOM 4374 C C . ARG B 1 209 ? -8.227 -21.125 -6.891 1 98.88 209 ARG B C 1
ATOM 4376 O O . ARG B 1 209 ? -8.195 -20.297 -7.801 1 98.88 209 ARG B O 1
ATOM 4383 N N . ALA B 1 210 ? -8.914 -21 -5.812 1 98.81 210 ALA B N 1
ATOM 4384 C CA . ALA B 1 210 ? -9.758 -19.828 -5.59 1 98.81 210 ALA B CA 1
ATOM 4385 C C . ALA B 1 210 ? -8.969 -18.703 -4.902 1 98.81 210 ALA B C 1
ATOM 4387 O O . ALA B 1 210 ? -8.609 -18.828 -3.729 1 98.81 210 ALA B O 1
ATOM 4388 N N . GLY B 1 211 ? -8.711 -17.641 -5.652 1 98.44 211 GLY B N 1
ATOM 4389 C CA . GLY B 1 211 ? -8.047 -16.469 -5.109 1 98.44 211 GLY B CA 1
ATOM 4390 C C . GLY B 1 211 ? -9 -15.336 -4.805 1 98.44 211 GLY B C 1
ATOM 4391 O O . GLY B 1 211 ? -9.773 -15.406 -3.844 1 98.44 211 GLY B O 1
ATOM 4392 N N . ILE B 1 212 ? -9.125 -14.352 -5.711 1 98.62 212 ILE B N 1
ATOM 4393 C CA . ILE B 1 212 ? -9.828 -13.094 -5.469 1 98.62 212 ILE B CA 1
ATOM 4394 C C . ILE B 1 212 ? -11.32 -13.359 -5.277 1 98.62 212 ILE B C 1
ATOM 4396 O O . ILE B 1 212 ? -11.984 -12.664 -4.508 1 98.62 212 ILE B O 1
ATOM 4400 N N . SER B 1 213 ? -11.859 -14.375 -5.914 1 98.81 213 SER B N 1
ATOM 4401 C CA . SER B 1 213 ? -13.281 -14.672 -5.801 1 98.81 213 SER B CA 1
ATOM 4402 C C . SER B 1 213 ? -13.641 -15.156 -4.398 1 98.81 213 SER B C 1
ATOM 4404 O O . SER B 1 213 ? -14.766 -14.961 -3.939 1 98.81 213 SER B O 1
ATOM 4406 N N . LEU B 1 214 ? -12.695 -15.781 -3.799 1 98.81 214 LEU B N 1
ATOM 4407 C CA . LEU B 1 214 ? -12.891 -16.219 -2.42 1 98.81 214 LEU B CA 1
ATOM 4408 C C . LEU B 1 214 ? -13.305 -15.039 -1.535 1 98.81 214 LEU B C 1
ATOM 4410 O O . LEU B 1 214 ? -14.055 -15.219 -0.577 1 98.81 214 LEU B O 1
ATOM 4414 N N . TYR B 1 215 ? -12.891 -13.859 -1.886 1 98.88 215 TYR B N 1
ATOM 4415 C CA . TYR B 1 215 ? -13.086 -12.672 -1.06 1 98.88 215 TYR B CA 1
ATOM 4416 C C . TYR B 1 215 ? -14.266 -11.852 -1.562 1 98.88 215 TYR B C 1
ATOM 4418 O O . TYR B 1 215 ? -14.422 -10.68 -1.19 1 98.88 215 TYR B O 1
ATOM 4426 N N . GLY B 1 216 ? -15.055 -12.438 -2.418 1 98.81 216 GLY B N 1
ATOM 4427 C CA . GLY B 1 216 ? -16.281 -11.812 -2.879 1 98.81 216 GLY B CA 1
ATOM 4428 C C . GLY B 1 216 ? -16.078 -10.852 -4.035 1 98.81 216 GLY B C 1
ATOM 4429 O O . GLY B 1 216 ? -16.906 -9.984 -4.293 1 98.81 216 GLY B O 1
ATOM 4430 N N . ILE B 1 217 ? -14.969 -10.969 -4.727 1 98.88 217 ILE B N 1
ATOM 4431 C CA . ILE B 1 217 ? -14.594 -10.031 -5.777 1 98.88 217 ILE B CA 1
ATOM 4432 C C . ILE B 1 217 ? -14.539 -10.75 -7.121 1 98.88 217 ILE B C 1
ATOM 4434 O O . ILE B 1 217 ? -14 -11.859 -7.215 1 98.88 217 ILE B O 1
ATOM 4438 N N . CYS B 1 218 ? -15.117 -10.172 -8.094 1 98.38 218 CYS B N 1
ATOM 4439 C CA . CYS B 1 218 ? -15.094 -10.75 -9.438 1 98.38 218 CYS B CA 1
ATOM 4440 C C . CYS B 1 218 ? -13.789 -10.422 -10.148 1 98.38 218 CYS B C 1
ATOM 4442 O O . CYS B 1 218 ? -13.336 -9.273 -10.133 1 98.38 218 CYS B O 1
ATOM 4444 N N . PRO B 1 219 ? -13.172 -11.406 -10.742 1 97.25 219 PRO B N 1
ATOM 4445 C CA . PRO B 1 219 ? -11.93 -11.133 -11.469 1 97.25 219 PRO B CA 1
ATOM 4446 C C . PRO B 1 219 ? -12.156 -10.344 -12.758 1 97.25 219 PRO B C 1
ATOM 4448 O O . PRO B 1 219 ? -11.219 -9.742 -13.289 1 97.25 219 PRO B O 1
ATOM 4451 N N . ASN B 1 220 ? -13.312 -10.383 -13.312 1 96 220 ASN B N 1
ATOM 4452 C CA . ASN B 1 220 ? -13.648 -9.648 -14.523 1 96 220 ASN B CA 1
ATOM 4453 C C . ASN B 1 220 ? -14.023 -8.203 -14.211 1 96 220 ASN B C 1
ATOM 4455 O O . ASN B 1 220 ? -14.852 -7.945 -13.336 1 96 220 ASN B O 1
ATOM 4459 N N . GLU B 1 221 ? -13.469 -7.301 -14.938 1 92.56 221 GLU B N 1
ATOM 4460 C CA . GLU B 1 221 ? -13.594 -5.883 -14.625 1 92.56 221 GLU B CA 1
ATOM 4461 C C . GLU B 1 221 ? -15.016 -5.387 -14.898 1 92.56 221 GLU B C 1
ATOM 4463 O O . GLU B 1 221 ? -15.391 -4.301 -14.453 1 92.56 221 GLU B O 1
ATOM 4468 N N . ASN B 1 222 ? -15.766 -6.078 -15.602 1 95.5 222 ASN B N 1
ATOM 4469 C CA . ASN B 1 222 ? -17.078 -5.605 -16.016 1 95.5 222 ASN B CA 1
ATOM 4470 C C . ASN B 1 222 ? -18.188 -6.219 -15.172 1 95.5 222 ASN B C 1
ATOM 4472 O O . ASN B 1 222 ? -19.375 -5.965 -15.422 1 95.5 222 ASN B O 1
ATOM 4476 N N . GLU B 1 223 ? -17.812 -7.012 -14.203 1 97.56 223 GLU B N 1
ATOM 4477 C CA . GLU B 1 223 ? -18.797 -7.664 -13.336 1 97.56 223 GLU B CA 1
ATOM 4478 C C . GLU B 1 223 ? -18.422 -7.484 -11.867 1 97.56 223 GLU B C 1
ATOM 4480 O O . GLU B 1 223 ? -17.328 -7.016 -11.539 1 97.56 223 GLU B O 1
ATOM 4485 N N . THR B 1 224 ? -19.359 -7.773 -11.039 1 98.25 224 THR B N 1
ATOM 4486 C CA . THR B 1 224 ? -19.141 -7.758 -9.594 1 98.25 224 THR B CA 1
ATOM 4487 C C . THR B 1 224 ? -19.312 -9.156 -9.008 1 98.25 224 THR B C 1
ATOM 4489 O O . THR B 1 224 ? -19.922 -10.023 -9.625 1 98.25 224 THR B O 1
ATOM 4492 N N . GLY B 1 225 ? -18.734 -9.344 -7.809 1 98.38 225 GLY B N 1
ATOM 4493 C CA . GLY B 1 225 ? -18.875 -10.617 -7.125 1 98.38 225 GLY B CA 1
ATOM 4494 C C . GLY B 1 225 ? -20.328 -11 -6.898 1 98.38 225 GLY B C 1
ATOM 4495 O O . GLY B 1 225 ? -20.703 -12.172 -7.023 1 98.38 225 GLY B O 1
ATOM 4496 N N . LYS B 1 226 ? -21.125 -10 -6.68 1 97.75 226 LYS B N 1
ATOM 4497 C CA . LYS B 1 226 ? -22.531 -10.219 -6.395 1 97.75 226 LYS B CA 1
ATOM 4498 C C . LYS B 1 226 ? -23.219 -10.938 -7.555 1 97.75 226 LYS B C 1
ATOM 4500 O O . LYS B 1 226 ? -24.109 -11.766 -7.34 1 97.75 226 LYS B O 1
ATOM 4505 N N . GLU B 1 227 ? -22.875 -10.664 -8.734 1 97.75 227 GLU B N 1
ATOM 4506 C CA . GLU B 1 227 ? -23.469 -11.273 -9.922 1 97.75 227 GLU B CA 1
ATOM 4507 C C . GLU B 1 227 ? -23.156 -12.766 -9.992 1 97.75 227 GLU B C 1
ATOM 4509 O O . GLU B 1 227 ? -23.797 -13.5 -10.742 1 97.75 227 GLU B O 1
ATOM 4514 N N . HIS B 1 228 ? -22.219 -13.258 -9.266 1 98.06 228 HIS B N 1
ATOM 4515 C CA . HIS B 1 228 ? -21.828 -14.664 -9.25 1 98.06 228 HIS B CA 1
ATOM 4516 C C . HIS B 1 228 ? -22.203 -15.32 -7.926 1 98.06 228 HIS B C 1
ATOM 4518 O O . HIS B 1 228 ? -21.672 -16.375 -7.586 1 98.06 228 HIS B O 1
ATOM 4524 N N . GLY B 1 229 ? -23 -14.586 -7.129 1 98.25 229 GLY B N 1
ATOM 4525 C CA . GLY B 1 229 ? -23.438 -15.117 -5.848 1 98.25 229 GLY B CA 1
ATOM 4526 C C . GLY B 1 229 ? -22.406 -14.992 -4.754 1 98.25 229 GLY B C 1
ATOM 4527 O O . GLY B 1 229 ? -22.516 -15.641 -3.709 1 98.25 229 GLY B O 1
ATOM 4528 N N . LEU B 1 230 ? -21.406 -14.219 -4.98 1 98.75 230 LEU B N 1
ATOM 4529 C CA . LEU B 1 230 ? -20.359 -14.008 -3.982 1 98.75 230 LEU B CA 1
ATOM 4530 C C . LEU B 1 230 ? -20.688 -12.805 -3.098 1 98.75 230 LEU B C 1
ATOM 4532 O O . LEU B 1 230 ? -21.359 -11.875 -3.533 1 98.75 230 LEU B O 1
ATOM 4536 N N . ARG B 1 231 ? -20.266 -12.891 -1.854 1 98.38 231 ARG B N 1
ATOM 4537 C CA . ARG B 1 231 ? -20.5 -11.82 -0.887 1 98.38 231 ARG B CA 1
ATOM 4538 C C . ARG B 1 231 ? -19.203 -11.07 -0.58 1 98.38 231 ARG B C 1
ATOM 4540 O O . ARG B 1 231 ? -18.141 -11.672 -0.442 1 98.38 231 ARG B O 1
ATOM 4547 N N . CYS B 1 232 ? -19.375 -9.812 -0.458 1 98.12 232 CYS B N 1
ATOM 4548 C CA . CYS B 1 232 ? -18.25 -8.938 -0.131 1 98.12 232 CYS B CA 1
ATOM 4549 C C . CYS B 1 232 ? -17.688 -9.281 1.238 1 98.12 232 CYS B C 1
ATOM 4551 O O . CYS B 1 232 ? -18.406 -9.289 2.236 1 98.12 232 CYS B O 1
ATOM 4553 N N . VAL B 1 233 ? -16.359 -9.461 1.279 1 98.81 233 VAL B N 1
ATOM 4554 C CA . VAL B 1 233 ? -15.75 -9.891 2.533 1 98.81 233 VAL B CA 1
ATOM 4555 C C . VAL B 1 233 ? -15.156 -8.688 3.262 1 98.81 233 VAL B C 1
ATOM 4557 O O . VAL B 1 233 ? -15.133 -8.648 4.496 1 98.81 233 VAL B O 1
ATOM 4560 N N . MET B 1 234 ? -14.664 -7.672 2.547 1 98.88 234 MET B N 1
ATOM 4561 C CA . MET B 1 234 ? -14.031 -6.512 3.166 1 98.88 234 MET B CA 1
ATOM 4562 C C . MET B 1 234 ? -14.828 -5.242 2.877 1 98.88 234 MET B C 1
ATOM 4564 O O . MET B 1 234 ? -15.094 -4.926 1.718 1 98.88 234 MET B O 1
ATOM 4568 N N . THR B 1 235 ? -15.188 -4.559 3.855 1 98.75 235 THR B N 1
ATOM 4569 C CA . THR B 1 235 ? -15.703 -3.199 3.76 1 98.75 235 THR B CA 1
ATOM 4570 C C . THR B 1 235 ? -14.703 -2.199 4.328 1 98.75 235 THR B C 1
ATOM 4572 O O . THR B 1 235 ? -14.281 -2.318 5.48 1 98.75 235 THR B O 1
ATOM 4575 N N . LEU B 1 236 ? -14.281 -1.257 3.51 1 98.81 236 LEU B N 1
ATOM 4576 C CA . LEU B 1 236 ? -13.367 -0.215 3.963 1 98.81 236 LEU B CA 1
ATOM 4577 C C . LEU B 1 236 ? -14.125 1.062 4.309 1 98.81 236 LEU B C 1
ATOM 4579 O O . LEU B 1 236 ? -14.758 1.67 3.439 1 98.81 236 LEU B O 1
ATOM 4583 N N . ASN B 1 237 ? -13.992 1.437 5.57 1 98.31 237 ASN B N 1
ATOM 4584 C CA . ASN B 1 237 ? -14.703 2.598 6.094 1 98.31 237 ASN B CA 1
ATOM 4585 C C . ASN B 1 237 ? -13.742 3.629 6.68 1 98.31 237 ASN B C 1
ATOM 4587 O O . ASN B 1 237 ? -12.641 3.285 7.102 1 98.31 237 ASN B O 1
ATOM 4591 N N . SER B 1 238 ? -14.188 4.816 6.594 1 98.06 238 SER B N 1
ATOM 4592 C CA . SER B 1 238 ? -13.547 5.914 7.316 1 98.06 238 SER B CA 1
ATOM 4593 C C . SER B 1 238 ? -14.586 6.922 7.816 1 98.06 238 SER B C 1
ATOM 4595 O O . SER B 1 238 ? -15.75 6.574 8.016 1 98.06 238 SER B O 1
ATOM 4597 N N . LYS B 1 239 ? -14.086 8.164 8.211 1 97.69 239 LYS B N 1
ATOM 4598 C CA . LYS B 1 239 ? -14.969 9.172 8.781 1 97.69 239 LYS B CA 1
ATOM 4599 C C . LYS B 1 239 ? -14.711 10.539 8.156 1 97.69 239 LYS B C 1
ATOM 4601 O O . LYS B 1 239 ? -13.57 10.875 7.82 1 97.69 239 LYS B O 1
ATOM 4606 N N . LEU B 1 240 ? -15.844 11.266 7.996 1 97.81 240 LEU B N 1
ATOM 4607 C CA . LEU B 1 240 ? -15.672 12.695 7.77 1 97.81 240 LEU B CA 1
ATOM 4608 C C . LEU B 1 240 ? -15.047 13.367 8.984 1 97.81 240 LEU B C 1
ATOM 4610 O O . LEU B 1 240 ? -15.562 13.25 10.102 1 97.81 240 LEU B O 1
ATOM 4614 N N . ILE B 1 241 ? -13.93 14.102 8.734 1 96.88 241 ILE B N 1
ATOM 4615 C CA . ILE B 1 241 ? -13.266 14.711 9.883 1 96.88 241 ILE B CA 1
ATOM 4616 C C . ILE B 1 241 ? -13.367 16.234 9.789 1 96.88 241 ILE B C 1
ATOM 4618 O O . ILE B 1 241 ? -13.055 16.938 10.742 1 96.88 241 ILE B O 1
ATOM 4622 N N . ALA B 1 242 ? -13.797 16.719 8.664 1 97.19 242 ALA B N 1
ATOM 4623 C CA . ALA B 1 242 ? -14.062 18.156 8.477 1 97.19 242 ALA B CA 1
ATOM 4624 C C . ALA B 1 242 ? -15.047 18.375 7.336 1 97.19 242 ALA B C 1
ATOM 4626 O O . ALA B 1 242 ? -15.125 17.578 6.402 1 97.19 242 ALA B O 1
ATOM 4627 N N . ILE B 1 243 ? -15.828 19.359 7.438 1 97.56 243 ILE B N 1
ATOM 4628 C CA . ILE B 1 243 ? -16.688 19.859 6.375 1 97.56 243 ILE B CA 1
ATOM 4629 C C . ILE B 1 243 ? -16.516 21.375 6.25 1 97.56 243 ILE B C 1
ATOM 4631 O O . ILE B 1 243 ? -16.641 22.109 7.238 1 97.56 243 ILE B O 1
ATOM 4635 N N . ARG B 1 244 ? -16.266 21.812 5.008 1 95.62 244 ARG B N 1
ATOM 4636 C CA . ARG B 1 244 ? -15.914 23.219 4.809 1 95.62 244 ARG B CA 1
ATOM 4637 C C . ARG B 1 244 ? -16.766 23.828 3.695 1 95.62 244 ARG B C 1
ATOM 4639 O O . ARG B 1 244 ? -16.859 23.266 2.6 1 95.62 244 ARG B O 1
ATOM 4646 N N . GLU B 1 245 ? -17.281 25 4.062 1 94.94 245 GLU B N 1
ATOM 4647 C CA . GLU B 1 245 ? -17.844 25.797 2.969 1 94.94 245 GLU B CA 1
ATOM 4648 C C . GLU B 1 245 ? -16.75 26.219 1.996 1 94.94 245 GLU B C 1
ATOM 4650 O O . GLU B 1 245 ? -15.648 26.609 2.414 1 94.94 245 GLU B O 1
ATOM 4655 N N . HIS B 1 246 ? -17.047 26.078 0.762 1 96 246 HIS B N 1
ATOM 4656 C CA . HIS B 1 246 ? -16.047 26.328 -0.261 1 96 246 HIS B CA 1
ATOM 4657 C C . HIS B 1 246 ? -16.609 27.172 -1.397 1 96 246 HIS B C 1
ATOM 4659 O O . HIS B 1 246 ? -17.656 26.844 -1.955 1 96 246 HIS B O 1
ATOM 4665 N N . LYS B 1 247 ? -15.898 28.234 -1.652 1 95.19 247 LYS B N 1
ATOM 4666 C CA . LYS B 1 247 ? -16.328 29.125 -2.723 1 95.19 247 LYS B CA 1
ATOM 4667 C C . LYS B 1 247 ? -15.898 28.594 -4.086 1 95.19 247 LYS B C 1
ATOM 4669 O O . LYS B 1 247 ? -14.852 27.953 -4.207 1 95.19 247 LYS B O 1
ATOM 4674 N N . ALA B 1 248 ? -16.656 28.922 -5.09 1 96.88 248 ALA B N 1
ATOM 4675 C CA . ALA B 1 248 ? -16.328 28.562 -6.465 1 96.88 248 ALA B CA 1
ATOM 4676 C C . ALA B 1 248 ? -14.961 29.109 -6.863 1 96.88 248 ALA B C 1
ATOM 4678 O O . ALA B 1 248 ? -14.555 30.172 -6.406 1 96.88 248 ALA B O 1
ATOM 4679 N N . ASN B 1 249 ? -14.234 28.281 -7.641 1 95.06 249 ASN B N 1
ATOM 4680 C CA . ASN B 1 249 ? -13.016 28.672 -8.344 1 95.06 249 ASN B CA 1
ATOM 4681 C C . ASN B 1 249 ? -11.828 28.75 -7.395 1 95.06 249 ASN B C 1
ATOM 4683 O O . ASN B 1 249 ? -10.773 29.281 -7.754 1 95.06 249 ASN B O 1
ATOM 4687 N N . GLN B 1 250 ? -11.984 28.359 -6.191 1 93.81 250 GLN B N 1
ATOM 4688 C CA . GLN B 1 250 ? -10.859 28.203 -5.281 1 93.81 250 GLN B CA 1
ATOM 4689 C C . GLN B 1 250 ? -10.242 26.812 -5.391 1 93.81 250 GLN B C 1
ATOM 4691 O O . GLN B 1 250 ? -10.969 25.812 -5.504 1 93.81 250 GLN B O 1
ATOM 4696 N N . PRO B 1 251 ? -8.961 26.766 -5.359 1 94.75 251 PRO B N 1
ATOM 4697 C CA . PRO B 1 251 ? -8.312 25.469 -5.547 1 94.75 251 PRO B CA 1
ATOM 4698 C C . PRO B 1 251 ? -8.312 24.625 -4.277 1 94.75 251 PRO B C 1
ATOM 4700 O O . PRO B 1 251 ? -8.305 25.156 -3.168 1 94.75 251 PRO B O 1
ATOM 4703 N N . VAL B 1 252 ? -8.336 23.312 -4.445 1 95 252 VAL B N 1
ATOM 4704 C CA . VAL B 1 252 ? -8.336 22.406 -3.303 1 95 252 VAL B CA 1
ATOM 4705 C C . VAL B 1 252 ? -7.164 21.438 -3.408 1 95 252 VAL B C 1
ATOM 4707 O O . VAL B 1 252 ? -6.934 20.844 -4.465 1 95 252 VAL B O 1
ATOM 4710 N N . GLY B 1 253 ? -6.383 21.328 -2.314 1 93.12 253 GLY B N 1
ATOM 4711 C CA . GLY B 1 253 ? -5.414 20.25 -2.168 1 93.12 253 GLY B CA 1
ATOM 4712 C C . GLY B 1 253 ? -4.078 20.562 -2.814 1 93.12 253 GLY B C 1
ATOM 4713 O O . GLY B 1 253 ? -3.807 21.719 -3.174 1 93.12 253 GLY B O 1
ATOM 4714 N N . TYR B 1 254 ? -3.195 19.562 -2.844 1 93.5 254 TYR B N 1
ATOM 4715 C CA . TYR B 1 254 ? -1.851 19.688 -3.398 1 93.5 254 TYR B CA 1
ATOM 4716 C C . TYR B 1 254 ? -1.899 20.047 -4.879 1 93.5 254 TYR B C 1
ATOM 4718 O O . TYR B 1 254 ? -2.719 19.516 -5.625 1 93.5 254 TYR B O 1
ATOM 4726 N N . GLY B 1 255 ? -1 20.891 -5.227 1 92.31 255 GLY B N 1
ATOM 4727 C CA . GLY B 1 255 ? -0.856 21.25 -6.629 1 92.31 255 GLY B CA 1
ATOM 4728 C C . GLY B 1 255 ? -2.002 22.094 -7.148 1 92.31 255 GLY B C 1
ATOM 4729 O O . GLY B 1 255 ? -1.988 22.531 -8.305 1 92.31 255 GLY B O 1
ATOM 4730 N N . GLU B 1 256 ? -3.01 22.328 -6.273 1 93 256 GLU B N 1
ATOM 4731 C CA . GLU B 1 256 ? -4.164 23.125 -6.66 1 93 256 GLU B CA 1
ATOM 4732 C C . GLU B 1 256 ? -4.812 22.594 -7.934 1 93 256 GLU B C 1
ATOM 4734 O O . GLU B 1 256 ? -5.137 23.359 -8.844 1 93 256 GLU B O 1
ATOM 4739 N N . SER B 1 257 ? -5.012 21.25 -7.934 1 90.31 257 SER B N 1
ATOM 4740 C CA . SER B 1 257 ? -5.336 20.594 -9.195 1 90.31 257 SER B CA 1
ATOM 4741 C C . SER B 1 257 ? -6.844 20.531 -9.414 1 90.31 257 SER B C 1
ATOM 4743 O O . SER B 1 257 ? -7.305 20.062 -10.461 1 90.31 257 SER B O 1
ATOM 4745 N N . TRP B 1 258 ? -7.633 20.984 -8.469 1 95.75 258 TRP B N 1
ATOM 4746 C CA . TRP B 1 258 ? -9.086 20.906 -8.594 1 95.75 258 TRP B CA 1
ATOM 4747 C C . TRP B 1 258 ? -9.75 22.188 -8.102 1 95.75 258 TRP B C 1
ATOM 4749 O O . TRP B 1 258 ? -9.336 22.75 -7.09 1 95.75 258 TRP B O 1
ATOM 4759 N N . THR B 1 259 ? -10.758 22.609 -8.805 1 96.62 259 THR B N 1
ATOM 4760 C CA . THR B 1 259 ? -11.641 23.703 -8.398 1 96.62 259 THR B CA 1
ATOM 4761 C C . THR B 1 259 ? -13.102 23.328 -8.648 1 96.62 259 THR B C 1
ATOM 4763 O O . THR B 1 259 ? -13.398 22.484 -9.5 1 96.62 259 THR B O 1
ATOM 4766 N N . SER B 1 260 ? -13.906 23.891 -7.852 1 95.75 260 SER B N 1
ATOM 4767 C CA . SER B 1 260 ? -15.336 23.719 -8.086 1 95.75 260 SER B CA 1
ATOM 4768 C C . SER B 1 260 ? -15.891 24.844 -8.945 1 95.75 260 SER B C 1
ATOM 4770 O O . SER B 1 260 ? -15.508 26.016 -8.789 1 95.75 260 SER B O 1
ATOM 4772 N N . GLU B 1 261 ? -16.875 24.5 -9.789 1 95.56 261 GLU B N 1
ATOM 4773 C CA . GLU B 1 261 ? -17.516 25.5 -10.617 1 95.56 261 GLU B CA 1
ATOM 4774 C C . GLU B 1 261 ? -18.578 26.266 -9.836 1 95.56 261 GLU B C 1
ATOM 4776 O O . GLU B 1 261 ? -19.047 27.328 -10.273 1 95.56 261 GLU B O 1
ATOM 4781 N N . ARG B 1 262 ? -18.984 25.781 -8.758 1 97.06 262 ARG B N 1
ATOM 4782 C CA . ARG B 1 262 ? -20.016 26.375 -7.902 1 97.06 262 ARG B CA 1
ATOM 4783 C C . ARG B 1 262 ? -19.562 26.391 -6.445 1 97.06 262 ARG B C 1
ATOM 4785 O O . ARG B 1 262 ? -18.656 25.656 -6.062 1 97.06 262 ARG B O 1
ATOM 4792 N N . ASP B 1 263 ? -20.266 27.344 -5.715 1 97.88 263 ASP B N 1
ATOM 4793 C CA . ASP B 1 263 ? -20.125 27.188 -4.27 1 97.88 263 ASP B CA 1
ATOM 4794 C C . ASP B 1 263 ? -20.562 25.797 -3.818 1 97.88 263 ASP B C 1
ATOM 4796 O O . ASP B 1 263 ? -21.531 25.25 -4.344 1 97.88 263 ASP B O 1
ATOM 4800 N N . THR B 1 264 ? -19.875 25.219 -2.877 1 98 264 THR B N 1
ATOM 4801 C CA . THR B 1 264 ? -20.188 23.859 -2.451 1 98 264 THR B CA 1
ATOM 4802 C C . THR B 1 264 ? -19.672 23.609 -1.033 1 98 264 THR B C 1
ATOM 4804 O O . THR B 1 264 ? -19.328 24.547 -0.316 1 98 264 THR B O 1
ATOM 4807 N N . ASN B 1 265 ? -19.844 22.375 -0.568 1 97.94 265 ASN B N 1
ATOM 4808 C CA . ASN B 1 265 ? -19.234 21.891 0.666 1 97.94 265 ASN B CA 1
ATOM 4809 C C . ASN B 1 265 ? -18.188 20.812 0.389 1 97.94 265 ASN B C 1
ATOM 4811 O O . ASN B 1 265 ? -18.469 19.828 -0.293 1 97.94 265 ASN B O 1
ATOM 4815 N N . ILE B 1 266 ? -17.031 21.094 0.892 1 97.94 266 ILE B N 1
ATOM 4816 C CA . ILE B 1 266 ? -15.969 20.109 0.773 1 97.94 266 ILE B CA 1
ATOM 4817 C C . ILE B 1 266 ? -15.898 19.25 2.043 1 97.94 266 ILE B C 1
ATOM 4819 O O . ILE B 1 266 ? -15.875 19.797 3.152 1 97.94 266 ILE B O 1
ATOM 4823 N N . GLY B 1 267 ? -16 17.922 1.849 1 98.31 267 GLY B N 1
ATOM 4824 C CA . GLY B 1 267 ? -15.727 17.016 2.945 1 98.31 267 GLY B CA 1
ATOM 4825 C C . GLY B 1 267 ? -14.297 16.5 2.961 1 98.31 267 GLY B C 1
ATOM 4826 O O . GLY B 1 267 ? -13.719 16.234 1.908 1 98.31 267 GLY B O 1
ATOM 4827 N N . VAL B 1 268 ? -13.75 16.406 4.152 1 98.06 268 VAL B N 1
ATOM 4828 C CA . VAL B 1 268 ? -12.43 15.812 4.324 1 98.06 268 VAL B CA 1
ATOM 4829 C C . VAL B 1 268 ? -12.555 14.477 5.059 1 98.06 268 VAL B C 1
ATOM 4831 O O . VAL B 1 268 ? -13.164 14.414 6.133 1 98.06 268 VAL B O 1
ATOM 4834 N N . ILE B 1 269 ? -12.039 13.438 4.449 1 98.19 269 ILE B N 1
ATOM 4835 C CA . ILE B 1 269 ? -12.133 12.086 4.996 1 98.19 269 ILE B CA 1
ATOM 4836 C C . ILE B 1 269 ? -10.766 11.641 5.5 1 98.19 269 ILE B C 1
ATOM 4838 O O . ILE B 1 269 ? -9.742 11.883 4.848 1 98.19 269 ILE B O 1
ATOM 4842 N N . ALA B 1 270 ? -10.734 10.953 6.664 1 97 270 ALA B N 1
ATOM 4843 C CA . ALA B 1 270 ? -9.484 10.484 7.258 1 97 270 ALA B CA 1
ATOM 4844 C C . ALA B 1 270 ? -9.008 9.195 6.586 1 97 270 ALA B C 1
ATOM 4846 O O . ALA B 1 270 ? -8.938 8.148 7.227 1 97 270 ALA B O 1
ATOM 4847 N N . MET B 1 271 ? -8.656 9.258 5.352 1 97.44 271 MET B N 1
ATOM 4848 C CA . MET B 1 271 ? -8.117 8.18 4.52 1 97.44 271 MET B CA 1
ATOM 4849 C C . MET B 1 271 ? -7.195 8.734 3.439 1 97.44 271 MET B C 1
ATOM 4851 O O . MET B 1 271 ? -7.512 9.742 2.803 1 97.44 271 MET B O 1
ATOM 4855 N N . GLY B 1 272 ? -6.082 8.141 3.25 1 97.5 272 GLY B N 1
ATOM 4856 C CA . GLY B 1 272 ? -5.16 8.555 2.209 1 97.5 272 GLY B CA 1
ATOM 4857 C C . GLY B 1 272 ? -4.215 7.457 1.768 1 97.5 272 GLY B C 1
ATOM 4858 O O . GLY B 1 272 ? -4.418 6.289 2.1 1 97.5 272 GLY B O 1
ATOM 4859 N N . TYR B 1 273 ? -3.221 7.898 0.957 1 97.75 273 TYR B N 1
ATOM 4860 C CA . TYR B 1 273 ? -2.334 6.863 0.434 1 97.75 273 TYR B CA 1
ATOM 4861 C C . TYR B 1 273 ? -1.444 6.301 1.535 1 97.75 273 TYR B C 1
ATOM 4863 O O . TYR B 1 273 ? -0.895 5.207 1.398 1 97.75 273 TYR B O 1
ATOM 4871 N N . GLY B 1 274 ? -1.343 6.941 2.66 1 97.19 274 GLY B N 1
ATOM 4872 C CA . GLY B 1 274 ? -0.677 6.367 3.818 1 97.19 274 GLY B CA 1
ATOM 4873 C C . GLY B 1 274 ? -1.435 5.199 4.426 1 97.19 274 GLY B C 1
ATOM 4874 O O . GLY B 1 274 ? -0.859 4.395 5.16 1 97.19 274 GLY B O 1
ATOM 4875 N N . ASP B 1 275 ? -2.691 5.152 4.133 1 97.12 275 ASP B N 1
ATOM 4876 C CA . ASP B 1 275 ? -3.533 4.043 4.578 1 97.12 275 ASP B CA 1
ATOM 4877 C C . ASP B 1 275 ? -3.629 2.961 3.508 1 97.12 275 ASP B C 1
ATOM 4879 O O . ASP B 1 275 ? -4.234 1.91 3.732 1 97.12 275 ASP B O 1
ATOM 4883 N N . GLY B 1 276 ? -3.057 3.207 2.398 1 97.25 276 GLY B N 1
ATOM 4884 C CA . GLY B 1 276 ? -3.057 2.232 1.319 1 97.25 276 GLY B CA 1
ATOM 4885 C C . GLY B 1 276 ? -3.967 2.615 0.168 1 97.25 276 GLY B C 1
ATOM 4886 O O . GLY B 1 276 ? -3.934 1.987 -0.892 1 97.25 276 GLY B O 1
ATOM 4887 N N . TYR B 1 277 ? -4.883 3.641 0.365 1 98.25 277 TYR B N 1
ATOM 4888 C CA . TYR B 1 277 ? -5.734 4.074 -0.737 1 98.25 277 TYR B CA 1
ATOM 4889 C C . TYR B 1 277 ? -4.902 4.684 -1.861 1 98.25 277 TYR B C 1
ATOM 4891 O O . TYR B 1 277 ? -3.955 5.43 -1.606 1 98.25 277 TYR B O 1
ATOM 4899 N N . PRO B 1 278 ? -5.207 4.441 -3.121 1 97.19 278 PRO B N 1
ATOM 4900 C CA . PRO B 1 278 ? -4.305 4.805 -4.219 1 97.19 278 PRO B CA 1
ATOM 4901 C C . PRO B 1 278 ? -4.168 6.316 -4.391 1 97.19 278 PRO B C 1
ATOM 4903 O O . PRO B 1 278 ? -5.168 7.016 -4.574 1 97.19 278 PRO B O 1
ATOM 4906 N N . ARG B 1 279 ? -2.967 6.742 -4.395 1 96.5 279 ARG B N 1
ATOM 4907 C CA . ARG B 1 279 ? -2.682 8.156 -4.629 1 96.5 279 ARG B CA 1
ATOM 4908 C C . ARG B 1 279 ? -3.203 8.594 -5.988 1 96.5 279 ARG B C 1
ATOM 4910 O O . ARG B 1 279 ? -3.641 9.742 -6.152 1 96.5 279 ARG B O 1
ATOM 4917 N N . ASN B 1 280 ? -3.168 7.672 -6.91 1 95.12 280 ASN B N 1
ATOM 4918 C CA . ASN B 1 280 ? -3.5 8.031 -8.281 1 95.12 280 ASN B CA 1
ATOM 4919 C C . ASN B 1 280 ? -5.004 7.961 -8.531 1 95.12 280 ASN B C 1
ATOM 4921 O O . ASN B 1 280 ? -5.449 8.016 -9.68 1 95.12 280 ASN B O 1
ATOM 4925 N N . ALA B 1 281 ? -5.844 7.727 -7.504 1 97.56 281 ALA B N 1
ATOM 4926 C CA . ALA B 1 281 ? -7.289 7.812 -7.691 1 97.56 281 ALA B CA 1
ATOM 4927 C C . ALA B 1 281 ? -7.684 9.156 -8.297 1 97.56 281 ALA B C 1
ATOM 4929 O O . ALA B 1 281 ? -7.41 10.211 -7.715 1 97.56 281 ALA B O 1
ATOM 4930 N N . PRO B 1 282 ? -8.273 9.148 -9.453 1 97.44 282 PRO B N 1
ATOM 4931 C CA . PRO B 1 282 ? -8.578 10.422 -10.125 1 97.44 282 PRO B CA 1
ATOM 4932 C C . PRO B 1 282 ? -9.766 11.141 -9.5 1 97.44 282 PRO B C 1
ATOM 4934 O O . PRO B 1 282 ? -10.57 10.523 -8.789 1 97.44 282 PRO B O 1
ATOM 4937 N N . VAL B 1 283 ? -9.797 12.414 -9.797 1 96.75 283 VAL B N 1
ATOM 4938 C CA . VAL B 1 283 ? -10.992 13.188 -9.477 1 96.75 283 VAL B CA 1
ATOM 4939 C C . VAL B 1 283 ? -12.227 12.461 -9.992 1 96.75 283 VAL B C 1
ATOM 4941 O O . VAL B 1 283 ? -12.203 11.875 -11.078 1 96.75 283 VAL B O 1
ATOM 4944 N N . GLY B 1 284 ? -13.25 12.438 -9.18 1 97.75 284 GLY B N 1
ATOM 4945 C CA . GLY B 1 284 ? -14.477 11.766 -9.602 1 97.75 284 GLY B CA 1
ATOM 4946 C C . GLY B 1 284 ? -14.617 10.367 -9.039 1 97.75 284 GLY B C 1
ATOM 4947 O O . GLY B 1 284 ? -15.688 9.766 -9.109 1 97.75 284 GLY B O 1
ATOM 4948 N N . THR B 1 285 ? -13.547 9.766 -8.484 1 98.69 285 THR B N 1
ATOM 4949 C CA . THR B 1 285 ? -13.648 8.445 -7.867 1 98.69 285 THR B CA 1
ATOM 4950 C C . THR B 1 285 ? -14.766 8.414 -6.828 1 98.69 285 THR B C 1
ATOM 4952 O O . THR B 1 285 ? -14.867 9.312 -5.992 1 98.69 285 THR B O 1
ATOM 4955 N N . PRO B 1 286 ? -15.586 7.41 -6.832 1 98.69 286 PRO B N 1
ATOM 4956 C CA . PRO B 1 286 ? -16.766 7.406 -5.973 1 98.69 286 PRO B CA 1
ATOM 4957 C C . PRO B 1 286 ? -16.469 6.969 -4.543 1 98.69 286 PRO B C 1
ATOM 4959 O O . PRO B 1 286 ? -15.633 6.086 -4.328 1 98.69 286 PRO B O 1
ATOM 4962 N N . VAL B 1 287 ? -17.141 7.562 -3.623 1 98.69 287 VAL B N 1
ATOM 4963 C CA . VAL B 1 287 ? -17.266 7.105 -2.244 1 98.69 287 VAL B CA 1
ATOM 4964 C C . VAL B 1 287 ? -18.734 7.156 -1.807 1 98.69 287 VAL B C 1
ATOM 4966 O O . VAL B 1 287 ? -19.516 7.93 -2.354 1 98.69 287 VAL B O 1
ATOM 4969 N N . TYR B 1 288 ? -19.094 6.305 -0.888 1 98.88 288 TYR B N 1
ATOM 4970 C CA . TYR B 1 288 ? -20.469 6.223 -0.416 1 98.88 288 TYR B CA 1
ATOM 4971 C C . TYR B 1 288 ? -20.625 6.871 0.955 1 98.88 288 TYR B C 1
ATOM 4973 O O . TYR B 1 288 ? -19.922 6.504 1.902 1 98.88 288 TYR B O 1
ATOM 4981 N N . ILE B 1 289 ? -21.484 7.906 1.052 1 98.62 289 ILE B N 1
ATOM 4982 C CA . ILE B 1 289 ? -21.734 8.617 2.301 1 98.62 289 ILE B CA 1
ATOM 4983 C C . ILE B 1 289 ? -23.234 8.875 2.449 1 98.62 289 ILE B C 1
ATOM 4985 O O . ILE B 1 289 ? -23.844 9.508 1.591 1 98.62 289 ILE B O 1
ATOM 4989 N N . ASN B 1 290 ? -23.797 8.414 3.514 1 98.31 290 ASN B N 1
ATOM 4990 C CA . ASN B 1 290 ? -25.188 8.719 3.889 1 98.31 290 ASN B CA 1
ATOM 4991 C C . ASN B 1 290 ? -26.141 8.445 2.738 1 98.31 290 ASN B C 1
ATOM 4993 O O . ASN B 1 290 ? -26.984 9.289 2.418 1 98.31 290 ASN B O 1
ATOM 4997 N N . GLY B 1 291 ? -26 7.348 2.117 1 97.88 291 GLY B N 1
ATOM 4998 C CA . GLY B 1 291 ? -26.953 6.887 1.132 1 97.88 291 GLY B CA 1
ATOM 4999 C C . GLY B 1 291 ? -26.688 7.418 -0.263 1 97.88 291 GLY B C 1
ATOM 5000 O O . GLY B 1 291 ? -27.438 7.141 -1.196 1 97.88 291 GLY B O 1
ATOM 5001 N N . ARG B 1 292 ? -25.578 8.148 -0.49 1 97.12 292 ARG B N 1
ATOM 5002 C CA . ARG B 1 292 ? -25.281 8.695 -1.812 1 97.12 292 ARG B CA 1
ATOM 5003 C C . ARG B 1 292 ? -23.828 8.484 -2.188 1 97.12 292 ARG B C 1
ATOM 5005 O O . ARG B 1 292 ? -22.969 8.281 -1.315 1 97.12 292 ARG B O 1
ATOM 5012 N N . ILE B 1 293 ? -23.578 8.477 -3.498 1 98.31 293 ILE B N 1
ATOM 5013 C CA . ILE B 1 293 ? -22.219 8.445 -4.039 1 98.31 293 ILE B CA 1
ATOM 5014 C C . ILE B 1 293 ? -21.719 9.867 -4.273 1 98.31 293 ILE B C 1
ATOM 5016 O O . ILE B 1 293 ? -22.391 10.664 -4.926 1 98.31 293 ILE B O 1
ATOM 5020 N N . VAL B 1 294 ? -20.594 10.195 -3.695 1 97.88 294 VAL B N 1
ATOM 5021 C CA . VAL B 1 294 ? -20 11.508 -3.912 1 97.88 294 VAL B CA 1
ATOM 5022 C C . VAL B 1 294 ? -18.578 11.344 -4.457 1 97.88 294 VAL B C 1
ATOM 5024 O O . VAL B 1 294 ? -17.938 10.328 -4.219 1 97.88 294 VAL B O 1
ATOM 5027 N N . PRO B 1 295 ? -18.125 12.312 -5.191 1 98.19 295 PRO B N 1
ATOM 5028 C CA . PRO B 1 295 ? -16.844 12.18 -5.887 1 98.19 295 PRO B CA 1
ATOM 5029 C C . PRO B 1 295 ? -15.672 12.727 -5.07 1 98.19 295 PRO B C 1
ATOM 5031 O O . PRO B 1 295 ? -15.812 13.75 -4.398 1 98.19 295 PRO B O 1
ATOM 5034 N N . ILE B 1 296 ? -14.594 12.031 -5.07 1 98.19 296 ILE B N 1
ATOM 5035 C CA . ILE B 1 296 ? -13.328 12.609 -4.617 1 98.19 296 ILE B CA 1
ATOM 5036 C C . ILE B 1 296 ? -13.023 13.875 -5.414 1 98.19 296 ILE B C 1
ATOM 5038 O O . ILE B 1 296 ? -13.219 13.906 -6.633 1 98.19 296 ILE B O 1
ATOM 5042 N N . SER B 1 297 ? -12.609 14.945 -4.707 1 96.81 297 SER B N 1
ATOM 5043 C CA . SER B 1 297 ? -12.352 16.266 -5.281 1 96.81 297 SER B CA 1
ATOM 5044 C C . SER B 1 297 ? -10.922 16.719 -5.008 1 96.81 297 SER B C 1
ATOM 5046 O O . SER B 1 297 ? -10.617 17.219 -3.924 1 96.81 297 SER B O 1
ATOM 5048 N N . GLY B 1 298 ? -10.023 16.547 -5.93 1 93.94 298 GLY B N 1
ATOM 5049 C CA . GLY B 1 298 ? -8.602 16.844 -5.805 1 93.94 298 GLY B CA 1
ATOM 5050 C C . GLY B 1 298 ? -7.746 15.602 -5.652 1 93.94 298 GLY B C 1
ATOM 5051 O O . GLY B 1 298 ? -8.234 14.477 -5.809 1 93.94 298 GLY B O 1
ATOM 5052 N N . ARG B 1 299 ? -6.516 15.82 -5.246 1 94.5 299 ARG B N 1
ATOM 5053 C CA . ARG B 1 299 ? -5.566 14.719 -5.148 1 94.5 299 ARG B CA 1
ATOM 5054 C C . ARG B 1 299 ? -5.672 14.016 -3.799 1 94.5 299 ARG B C 1
ATOM 5056 O O . ARG B 1 299 ? -5.867 14.672 -2.77 1 94.5 299 ARG B O 1
ATOM 5063 N N . VAL B 1 300 ? -5.504 12.727 -3.855 1 97.44 300 VAL B N 1
ATOM 5064 C CA . VAL B 1 300 ? -5.402 11.953 -2.621 1 97.44 300 VAL B CA 1
ATOM 5065 C C . VAL B 1 300 ? -4.121 12.32 -1.879 1 97.44 300 VAL B C 1
ATOM 5067 O O . VAL B 1 300 ? -3.029 12.273 -2.451 1 97.44 300 VAL B O 1
ATOM 5070 N N . SER B 1 301 ? -4.25 12.742 -0.63 1 96.69 301 SER B N 1
ATOM 5071 C CA . SER B 1 301 ? -3.105 13.055 0.22 1 96.69 301 SER B CA 1
ATOM 5072 C C . SER B 1 301 ? -2.697 11.852 1.063 1 96.69 301 SER B C 1
ATOM 5074 O O . SER B 1 301 ? -3.262 10.766 0.919 1 96.69 301 SER B O 1
ATOM 5076 N N . MET B 1 302 ? -1.67 12.039 1.889 1 96.94 302 MET B N 1
ATOM 5077 C CA . MET B 1 302 ? -1.117 10.938 2.67 1 96.94 302 MET B CA 1
ATOM 5078 C C . MET B 1 302 ? -2.135 10.422 3.686 1 96.94 302 MET B C 1
ATOM 5080 O O . MET B 1 302 ? -2.35 9.219 3.803 1 96.94 302 MET B O 1
ATOM 5084 N N . ASP B 1 303 ? -2.879 11.422 4.305 1 96.38 303 ASP B N 1
ATOM 5085 C CA . ASP B 1 303 ? -3.703 11.031 5.445 1 96.38 303 ASP B CA 1
ATOM 5086 C C . ASP B 1 303 ? -5.172 11.359 5.195 1 96.38 303 ASP B C 1
ATOM 5088 O O . ASP B 1 303 ? -6.035 11.047 6.02 1 96.38 303 ASP B O 1
ATOM 5092 N N . MET B 1 304 ? -5.449 12 4.086 1 96.44 304 MET B N 1
ATOM 5093 C CA . MET B 1 304 ? -6.82 12.469 3.916 1 96.44 304 MET B CA 1
ATOM 5094 C C . MET B 1 304 ? -7.195 12.531 2.439 1 96.44 304 MET B C 1
ATOM 5096 O O . MET B 1 304 ? -6.316 12.633 1.578 1 96.44 304 MET B O 1
ATOM 5100 N N . VAL B 1 305 ? -8.461 12.477 2.225 1 97.38 305 VAL B N 1
ATOM 5101 C CA . VAL B 1 305 ? -9.047 12.695 0.909 1 97.38 305 VAL B CA 1
ATOM 5102 C C . VAL B 1 305 ? -10.172 13.727 1.006 1 97.38 305 VAL B C 1
ATOM 5104 O O . VAL B 1 305 ? -10.875 13.789 2.014 1 97.38 305 VAL B O 1
ATOM 5107 N N . THR B 1 306 ? -10.242 14.547 0.015 1 98.06 306 THR B N 1
ATOM 5108 C CA . THR B 1 306 ? -11.336 15.516 -0.045 1 98.06 306 THR B CA 1
ATOM 5109 C C . THR B 1 306 ? -12.422 15.039 -1.011 1 98.06 306 THR B C 1
ATOM 5111 O O . THR B 1 306 ? -12.117 14.414 -2.027 1 98.06 306 THR B O 1
ATOM 5114 N N . VAL B 1 307 ? -13.648 15.312 -0.694 1 98.44 307 VAL B N 1
ATOM 5115 C CA . VAL B 1 307 ? -14.789 15 -1.554 1 98.44 307 VAL B CA 1
ATOM 5116 C C . VAL B 1 307 ? -15.672 16.234 -1.709 1 98.44 307 VAL B C 1
ATOM 5118 O O . VAL B 1 307 ? -15.711 17.094 -0.824 1 98.44 307 VAL B O 1
ATOM 5121 N N . ASP B 1 308 ? -16.312 16.344 -2.822 1 98.31 308 ASP B N 1
ATOM 5122 C CA . ASP B 1 308 ? -17.344 17.359 -3.037 1 98.31 308 ASP B CA 1
ATOM 5123 C C . ASP B 1 308 ? -18.703 16.875 -2.549 1 98.31 308 ASP B C 1
ATOM 5125 O O . ASP B 1 308 ? -19.391 16.109 -3.24 1 98.31 308 ASP B O 1
ATOM 5129 N N . LEU B 1 309 ? -19.156 17.391 -1.422 1 98.56 309 LEU B N 1
ATOM 5130 C CA . LEU B 1 309 ? -20.406 16.953 -0.801 1 98.56 309 LEU B CA 1
ATOM 5131 C C . LEU B 1 309 ? -21.609 17.625 -1.454 1 98.56 309 LEU B C 1
ATOM 5133 O O . LEU B 1 309 ? -22.734 17.188 -1.284 1 98.56 309 LEU B O 1
ATOM 5137 N N . GLY B 1 310 ? -21.406 18.672 -2.148 1 97.81 310 GLY B N 1
ATOM 5138 C CA . GLY B 1 310 ? -22.469 19.406 -2.801 1 97.81 310 GLY B CA 1
ATOM 5139 C C . GLY B 1 310 ? -22.984 20.578 -1.978 1 97.81 310 GLY B C 1
ATOM 5140 O O . GLY B 1 310 ? -22.734 20.656 -0.772 1 97.81 310 GLY B O 1
ATOM 5141 N N . PRO B 1 311 ? -23.641 21.562 -2.602 1 97.19 311 PRO B N 1
ATOM 5142 C CA . PRO B 1 311 ? -24.109 22.781 -1.937 1 97.19 311 PRO B CA 1
ATOM 5143 C C . PRO B 1 311 ? -25.188 22.5 -0.886 1 97.19 311 PRO B C 1
ATOM 5145 O O . PRO B 1 311 ? -25.328 23.266 0.071 1 97.19 311 PRO B O 1
ATOM 5148 N N . ASP B 1 312 ? -25.938 21.391 -0.996 1 96.12 312 ASP B N 1
ATOM 5149 C CA . ASP B 1 312 ? -27.047 21.109 -0.1 1 96.12 312 ASP B CA 1
ATOM 5150 C C . ASP B 1 312 ? -26.703 20 0.882 1 96.12 312 ASP B C 1
ATOM 5152 O O . ASP B 1 312 ? -27.594 19.312 1.396 1 96.12 312 ASP B O 1
ATOM 5156 N N . ALA B 1 313 ? -25.422 19.828 0.993 1 96.94 313 ALA B N 1
ATOM 5157 C CA . ALA B 1 313 ? -24.969 18.734 1.844 1 96.94 313 ALA B CA 1
ATOM 5158 C C . ALA B 1 313 ? -25.531 18.859 3.252 1 96.94 313 ALA B C 1
ATOM 5160 O O . ALA B 1 313 ? -25.625 19.953 3.801 1 96.94 313 ALA B O 1
ATOM 5161 N N . ARG B 1 314 ? -25.891 17.719 3.893 1 97.19 314 ARG B N 1
ATOM 5162 C CA . ARG B 1 314 ? -26.375 17.641 5.27 1 97.19 314 ARG B CA 1
ATOM 5163 C C . ARG B 1 314 ? -25.484 16.734 6.109 1 97.19 314 ARG B C 1
ATOM 5165 O O . ARG B 1 314 ? -25.828 16.375 7.234 1 97.19 314 ARG B O 1
ATOM 5172 N N . ASP B 1 315 ? -24.422 16.312 5.516 1 98.44 315 ASP B N 1
ATOM 5173 C CA . ASP B 1 315 ? -23.453 15.461 6.191 1 98.44 315 ASP B CA 1
ATOM 5174 C C . ASP B 1 315 ? -22.875 16.156 7.414 1 98.44 315 ASP B C 1
ATOM 5176 O O . ASP B 1 315 ? -22.922 17.391 7.52 1 98.44 315 ASP B O 1
ATOM 5180 N N . ALA B 1 316 ? -22.359 15.367 8.344 1 97.69 316 ALA B N 1
ATOM 5181 C CA . ALA B 1 316 ? -21.734 15.898 9.562 1 97.69 316 ALA B CA 1
ATOM 5182 C C . ALA B 1 316 ? -20.391 15.242 9.828 1 97.69 316 ALA B C 1
ATOM 5184 O O . ALA B 1 316 ? -20.156 14.102 9.422 1 97.69 316 ALA B O 1
ATOM 5185 N N . VAL B 1 317 ? -19.547 16.016 10.453 1 97 317 VAL B N 1
ATOM 5186 C CA . VAL B 1 317 ? -18.297 15.43 10.938 1 97 317 VAL B CA 1
ATOM 5187 C C . VAL B 1 317 ? -18.609 14.211 11.805 1 97 317 VAL B C 1
ATOM 5189 O O . VAL B 1 317 ? -19.516 14.25 12.641 1 97 317 VAL B O 1
ATOM 5192 N N . GLY B 1 318 ? -17.891 13.172 11.57 1 96.25 318 GLY B N 1
ATOM 5193 C CA . GLY B 1 318 ? -18.141 11.93 12.289 1 96.25 318 GLY B CA 1
ATOM 5194 C C . GLY B 1 318 ? -18.906 10.906 11.461 1 96.25 318 GLY B C 1
ATOM 5195 O O . GLY B 1 318 ? -18.891 9.719 11.781 1 96.25 318 GLY B O 1
ATOM 5196 N N . ASP B 1 319 ? -19.531 11.359 10.391 1 97.81 319 ASP B N 1
ATOM 5197 C CA . ASP B 1 319 ? -20.266 10.43 9.531 1 97.81 319 ASP B CA 1
ATOM 5198 C C . ASP B 1 319 ? -19.328 9.398 8.906 1 97.81 319 ASP B C 1
ATOM 5200 O O . ASP B 1 319 ? -18.188 9.711 8.578 1 97.81 319 ASP B O 1
ATOM 5204 N N . THR B 1 320 ? -19.906 8.188 8.742 1 98.06 320 THR B N 1
ATOM 5205 C CA . THR B 1 320 ? -19.156 7.086 8.148 1 98.06 320 THR B CA 1
ATOM 5206 C C . THR B 1 320 ? -19.094 7.227 6.629 1 98.06 320 THR B C 1
ATOM 5208 O O . THR B 1 320 ? -20.094 7.598 5.992 1 98.06 320 THR B O 1
ATOM 5211 N N . VAL B 1 321 ? -17.984 6.961 6.105 1 98.69 321 VAL B N 1
ATOM 5212 C CA . VAL B 1 321 ? -17.75 6.941 4.664 1 98.69 321 VAL B CA 1
ATOM 5213 C C . VAL B 1 321 ? -17.297 5.555 4.234 1 98.69 321 VAL B C 1
ATOM 5215 O O . VAL B 1 321 ? -16.406 4.969 4.852 1 98.69 321 VAL B O 1
ATOM 5218 N N . GLU B 1 322 ? -17.891 5.008 3.236 1 98.81 322 GLU B N 1
ATOM 5219 C CA . GLU B 1 322 ? -17.516 3.713 2.682 1 98.81 322 GLU B CA 1
ATOM 5220 C C . GLU B 1 322 ? -16.766 3.875 1.369 1 98.81 322 GLU B C 1
ATOM 5222 O O . GLU B 1 322 ? -17.281 4.434 0.404 1 98.81 322 GLU B O 1
ATOM 5227 N N . PHE B 1 323 ? -15.555 3.424 1.317 1 98.88 323 PHE B N 1
ATOM 5228 C CA . PHE B 1 323 ? -14.742 3.494 0.11 1 98.88 323 PHE B CA 1
ATOM 5229 C C . PHE B 1 323 ? -15.047 2.326 -0.819 1 98.88 323 PHE B C 1
ATOM 5231 O O . PHE B 1 323 ? -15.023 2.477 -2.043 1 98.88 323 PHE B O 1
ATOM 5238 N N . TRP B 1 324 ? -15.266 1.128 -0.25 1 98.88 324 TRP B N 1
ATOM 5239 C CA . TRP B 1 324 ? -15.867 -0.01 -0.933 1 98.88 324 TRP B CA 1
ATOM 5240 C C . TRP B 1 324 ? -16.516 -0.96 0.066 1 98.88 324 TRP B C 1
ATOM 5242 O O . TRP B 1 324 ? -16.188 -0.953 1.252 1 98.88 324 TRP B O 1
ATOM 5252 N N . GLY B 1 325 ? -17.422 -1.699 -0.327 1 98.44 325 GLY B N 1
ATOM 5253 C CA . GLY B 1 325 ? -18.219 -2.619 0.468 1 98.44 325 GLY B CA 1
ATOM 5254 C C . GLY B 1 325 ? -19.516 -3.008 -0.201 1 98.44 325 GLY B C 1
ATOM 5255 O O . GLY B 1 325 ? -19.562 -3.193 -1.418 1 98.44 325 GLY B O 1
ATOM 5256 N N . ASP B 1 326 ? -20.594 -3.186 0.628 1 96.81 326 ASP B N 1
ATOM 5257 C CA . ASP B 1 326 ? -21.891 -3.619 0.112 1 96.81 326 ASP B CA 1
ATOM 5258 C C . ASP B 1 326 ? -22.547 -2.516 -0.71 1 96.81 326 ASP B C 1
ATOM 5260 O O . ASP B 1 326 ? -23.25 -2.795 -1.684 1 96.81 326 ASP B O 1
ATOM 5264 N N . ASN B 1 327 ? -22.328 -1.301 -0.3 1 98.12 327 ASN B N 1
ATOM 5265 C CA . ASN B 1 327 ? -23 -0.178 -0.955 1 98.12 327 ASN B CA 1
ATOM 5266 C C . ASN B 1 327 ? -22.219 0.297 -2.178 1 98.12 327 ASN B C 1
ATOM 5268 O O . ASN B 1 327 ? -22.797 0.906 -3.084 1 98.12 327 ASN B O 1
ATOM 5272 N N . LEU B 1 328 ? -20.984 0.047 -2.273 1 98.56 328 LEU B N 1
ATOM 5273 C CA . LEU B 1 328 ? -20.094 0.454 -3.354 1 98.56 328 LEU B CA 1
ATOM 5274 C C . LEU B 1 328 ? -19.109 -0.663 -3.697 1 98.56 328 LEU B C 1
ATOM 5276 O O . LEU B 1 328 ? -18.062 -0.792 -3.062 1 98.56 328 LEU B O 1
ATOM 5280 N N . PRO B 1 329 ? -19.422 -1.429 -4.746 1 98.62 329 PRO B N 1
ATOM 5281 C CA . PRO B 1 329 ? -18.594 -2.576 -5.102 1 98.62 329 PRO B CA 1
ATOM 5282 C C . PRO B 1 329 ? -17.156 -2.174 -5.441 1 98.62 329 PRO B C 1
ATOM 5284 O O . PRO B 1 329 ? -16.938 -1.207 -6.18 1 98.62 329 PRO B O 1
ATOM 5287 N N . ILE B 1 330 ? -16.25 -2.916 -4.926 1 98.75 330 ILE B N 1
ATOM 5288 C CA . ILE B 1 330 ? -14.82 -2.615 -5.074 1 98.75 330 ILE B CA 1
ATOM 5289 C C . ILE B 1 330 ? -14.438 -2.666 -6.551 1 98.75 330 ILE B C 1
ATOM 5291 O O . ILE B 1 330 ? -13.555 -1.93 -6.996 1 98.75 330 ILE B O 1
ATOM 5295 N N . GLU B 1 331 ? -15.086 -3.535 -7.332 1 98.56 331 GLU B N 1
ATOM 5296 C CA . GLU B 1 331 ? -14.805 -3.648 -8.758 1 98.56 331 GLU B CA 1
ATOM 5297 C C . GLU B 1 331 ? -15.062 -2.328 -9.484 1 98.56 331 GLU B C 1
ATOM 5299 O O . GLU B 1 331 ? -14.289 -1.93 -10.359 1 98.56 331 GLU B O 1
ATOM 5304 N N . LYS B 1 332 ? -16.094 -1.619 -9.07 1 98.31 332 LYS B N 1
ATOM 5305 C CA . LYS B 1 332 ? -16.422 -0.327 -9.664 1 98.31 332 LYS B CA 1
ATOM 5306 C C . LYS B 1 332 ? -15.375 0.727 -9.305 1 98.31 332 LYS B C 1
ATOM 5308 O O . LYS B 1 332 ? -14.984 1.536 -10.148 1 98.31 332 LYS B O 1
ATOM 5313 N N . VAL B 1 333 ? -14.953 0.687 -8.086 1 98.69 333 VAL B N 1
ATOM 5314 C CA . VAL B 1 333 ? -13.945 1.627 -7.609 1 98.69 333 VAL B CA 1
ATOM 5315 C C . VAL B 1 333 ? -12.633 1.392 -8.352 1 98.69 333 VAL B C 1
ATOM 5317 O O . VAL B 1 333 ? -12.023 2.334 -8.867 1 98.69 333 VAL B O 1
ATOM 5320 N N . ALA B 1 334 ? -12.234 0.124 -8.406 1 98.44 334 ALA B N 1
ATOM 5321 C CA . ALA B 1 334 ? -10.984 -0.229 -9.07 1 98.44 334 ALA B CA 1
ATOM 5322 C C . ALA B 1 334 ? -11.016 0.182 -10.539 1 98.44 334 ALA B C 1
ATOM 5324 O O . ALA B 1 334 ? -10.039 0.74 -11.055 1 98.44 334 ALA B O 1
ATOM 5325 N N . LYS B 1 335 ? -12.117 -0.122 -11.18 1 97.62 335 LYS B N 1
ATOM 5326 C CA . LYS B 1 335 ? -12.266 0.24 -12.586 1 97.62 335 LYS B CA 1
ATOM 5327 C C . LYS B 1 335 ? -12.148 1.748 -12.781 1 97.62 335 LYS B C 1
ATOM 5329 O O . LYS B 1 335 ? -11.461 2.205 -13.695 1 97.62 335 LYS B O 1
ATOM 5334 N N . HIS B 1 336 ? -12.781 2.512 -11.961 1 97.94 336 HIS B N 1
ATOM 5335 C CA . HIS B 1 336 ? -12.711 3.965 -12.047 1 97.94 336 HIS B CA 1
ATOM 5336 C C . HIS B 1 336 ? -11.289 4.465 -11.867 1 97.94 336 HIS B C 1
ATOM 5338 O O . HIS B 1 336 ? -10.852 5.391 -12.562 1 97.94 336 HIS B O 1
ATOM 5344 N N . ILE B 1 337 ? -10.555 3.885 -10.977 1 97.5 337 ILE B N 1
ATOM 5345 C CA . ILE B 1 337 ? -9.195 4.305 -10.656 1 97.5 337 ILE B CA 1
ATOM 5346 C C . ILE B 1 337 ? -8.25 3.869 -11.766 1 97.5 337 ILE B C 1
ATOM 5348 O O . ILE B 1 337 ? -7.219 4.508 -12 1 97.5 337 ILE B O 1
ATOM 5352 N N . GLY B 1 338 ? -8.594 2.842 -12.5 1 96.5 338 GLY B N 1
ATOM 5353 C CA . GLY B 1 338 ? -7.711 2.266 -13.5 1 96.5 338 GLY B CA 1
ATOM 5354 C C . GLY B 1 338 ? -6.738 1.255 -12.93 1 96.5 338 GLY B C 1
ATOM 5355 O O . GLY B 1 338 ? -5.586 1.181 -13.359 1 96.5 338 GLY B O 1
ATOM 5356 N N . THR B 1 339 ? -7.117 0.575 -11.914 1 96.69 339 THR B N 1
ATOM 5357 C CA . THR B 1 339 ? -6.367 -0.517 -11.305 1 96.69 339 THR B CA 1
ATOM 5358 C C . THR B 1 339 ? -7.246 -1.759 -11.156 1 96.69 339 THR B C 1
ATOM 5360 O O . THR B 1 339 ? -8.195 -1.943 -11.922 1 96.69 339 THR B O 1
ATOM 5363 N N . ILE B 1 340 ? -6.828 -2.713 -10.289 1 96.88 340 ILE B N 1
ATOM 5364 C CA . ILE B 1 340 ? -7.578 -3.945 -10.07 1 96.88 340 ILE B CA 1
ATOM 5365 C C . ILE B 1 340 ? -7.91 -4.098 -8.594 1 96.88 340 ILE B C 1
ATOM 5367 O O . ILE B 1 340 ? -7.215 -3.549 -7.734 1 96.88 340 ILE B O 1
ATOM 5371 N N . PRO B 1 341 ? -9 -4.789 -8.312 1 98.19 341 PRO B N 1
ATOM 5372 C CA . PRO B 1 341 ? -9.406 -4.949 -6.91 1 98.19 341 PRO B CA 1
ATOM 5373 C C . PRO B 1 341 ? -8.32 -5.602 -6.055 1 98.19 341 PRO B C 1
ATOM 5375 O O . PRO B 1 341 ? -8.18 -5.277 -4.875 1 98.19 341 PRO B O 1
ATOM 5378 N N . TYR B 1 342 ? -7.488 -6.5 -6.664 1 97.31 342 TYR B N 1
ATOM 5379 C CA . TYR B 1 342 ? -6.398 -7.168 -5.961 1 97.31 342 TYR B CA 1
ATOM 5380 C C . TYR B 1 342 ? -5.508 -6.16 -5.242 1 97.31 342 TYR B C 1
ATOM 5382 O O . TYR B 1 342 ? -5.195 -6.328 -4.062 1 97.31 342 TYR B O 1
ATOM 5390 N N . GLU B 1 343 ? -5.164 -5.129 -5.984 1 97.62 343 GLU B N 1
ATOM 5391 C CA . GLU B 1 343 ? -4.25 -4.117 -5.461 1 97.62 343 GLU B CA 1
ATOM 5392 C C . GLU B 1 343 ? -4.883 -3.342 -4.309 1 97.62 343 GLU B C 1
ATOM 5394 O O . GLU B 1 343 ? -4.211 -3.018 -3.328 1 97.62 343 GLU B O 1
ATOM 5399 N N . LEU B 1 344 ? -6.184 -3.037 -4.434 1 98.25 344 LEU B N 1
ATOM 5400 C CA . LEU B 1 344 ? -6.879 -2.234 -3.434 1 98.25 344 LEU B CA 1
ATOM 5401 C C . LEU B 1 344 ? -6.938 -2.961 -2.094 1 98.25 344 LEU B C 1
ATOM 5403 O O . LEU B 1 344 ? -6.652 -2.369 -1.051 1 98.25 344 LEU B O 1
ATOM 5407 N N . VAL B 1 345 ? -7.176 -4.223 -2.098 1 98.44 345 VAL B N 1
ATOM 5408 C CA . VAL B 1 345 ? -7.387 -4.926 -0.837 1 98.44 345 VAL B CA 1
ATOM 5409 C C . VAL B 1 345 ? -6.039 -5.293 -0.217 1 98.44 345 VAL B C 1
ATOM 5411 O O . VAL B 1 345 ? -5.891 -5.293 1.007 1 98.44 345 VAL B O 1
ATOM 5414 N N . ILE B 1 346 ? -5.043 -5.527 -1.026 1 97.75 346 ILE B N 1
ATOM 5415 C CA . ILE B 1 346 ? -3.803 -6.082 -0.491 1 97.75 346 ILE B CA 1
ATOM 5416 C C . ILE B 1 346 ? -2.9 -4.949 -0.003 1 97.75 346 ILE B C 1
ATOM 5418 O O . ILE B 1 346 ? -2.006 -5.172 0.816 1 97.75 346 ILE B O 1
ATOM 5422 N N . LYS B 1 347 ? -3.113 -3.691 -0.414 1 97.31 347 LYS B N 1
ATOM 5423 C CA . LYS B 1 347 ? -2.158 -2.613 -0.169 1 97.31 347 LYS B CA 1
ATOM 5424 C C . LYS B 1 347 ? -2.547 -1.806 1.065 1 97.31 347 LYS B C 1
ATOM 5426 O O . LYS B 1 347 ? -1.894 -0.813 1.395 1 97.31 347 LYS B O 1
ATOM 5431 N N . LEU B 1 348 ? -3.598 -2.188 1.752 1 97.25 348 LEU B N 1
ATOM 5432 C CA . LEU B 1 348 ? -3.914 -1.477 2.984 1 97.25 348 LEU B CA 1
ATOM 5433 C C . LEU B 1 348 ? -2.781 -1.606 3.996 1 97.25 348 LEU B C 1
ATOM 5435 O O . LEU B 1 348 ? -2.205 -2.686 4.152 1 97.25 348 LEU B O 1
ATOM 5439 N N . THR B 1 349 ? -2.422 -0.477 4.562 1 94.56 349 THR B N 1
ATOM 5440 C CA . THR B 1 349 ? -1.287 -0.455 5.48 1 94.56 349 THR B CA 1
ATOM 5441 C C . THR B 1 349 ? -1.728 -0.819 6.895 1 94.56 349 THR B C 1
ATOM 5443 O O . THR B 1 349 ? -2.916 -1.024 7.145 1 94.56 349 THR B O 1
ATOM 5446 N N . LYS B 1 350 ? -0.77 -0.864 7.812 1 90.69 350 LYS B N 1
ATOM 5447 C CA . LYS B 1 350 ? -1.021 -1.24 9.203 1 90.69 350 LYS B CA 1
ATOM 5448 C C . LYS B 1 350 ? -1.847 -0.176 9.922 1 90.69 350 LYS B C 1
ATOM 5450 O O . LYS B 1 350 ? -2.363 -0.417 11.016 1 90.69 350 LYS B O 1
ATOM 5455 N N . ARG B 1 351 ? -1.947 1.011 9.312 1 93.5 351 ARG B N 1
ATOM 5456 C CA . ARG B 1 351 ? -2.709 2.104 9.906 1 93.5 351 ARG B CA 1
ATOM 5457 C C . ARG B 1 351 ? -4.203 1.811 9.875 1 93.5 351 ARG B C 1
ATOM 5459 O O . ARG B 1 351 ? -4.984 2.453 10.578 1 93.5 351 ARG B O 1
ATOM 5466 N N . VAL B 1 352 ? -4.633 0.893 9.008 1 96.38 352 VAL B N 1
ATOM 5467 C CA . VAL B 1 352 ? -6.043 0.534 8.883 1 96.38 352 VAL B CA 1
ATOM 5468 C C . VAL B 1 352 ? -6.383 -0.579 9.875 1 96.38 352 VAL B C 1
ATOM 5470 O O . VAL B 1 352 ? -5.836 -1.681 9.789 1 96.38 352 VAL B O 1
ATOM 5473 N N . ARG B 1 353 ? -7.27 -0.287 10.797 1 96.31 353 ARG B N 1
ATOM 5474 C CA . ARG B 1 353 ? -7.695 -1.292 11.766 1 96.31 353 ARG B CA 1
ATOM 5475 C C . ARG B 1 353 ? -8.57 -2.355 11.102 1 96.31 353 ARG B C 1
ATOM 5477 O O . ARG B 1 353 ? -9.539 -2.031 10.414 1 96.31 353 ARG B O 1
ATOM 5484 N N . LYS B 1 354 ? -8.188 -3.58 11.305 1 97.56 354 LYS B N 1
ATOM 5485 C CA . LYS B 1 354 ? -9.031 -4.672 10.828 1 97.56 354 LYS B CA 1
ATOM 5486 C C . LYS B 1 354 ? -9.984 -5.148 11.922 1 97.56 354 LYS B C 1
ATOM 5488 O O . LYS B 1 354 ? -9.562 -5.398 13.055 1 97.56 354 LYS B O 1
ATOM 5493 N N . THR B 1 355 ? -11.195 -5.18 11.641 1 98.12 355 THR B N 1
ATOM 5494 C CA . THR B 1 355 ? -12.234 -5.695 12.523 1 98.12 355 THR B CA 1
ATOM 5495 C C . THR B 1 355 ? -12.922 -6.91 11.898 1 98.12 355 THR B C 1
ATOM 5497 O O . THR B 1 355 ? -13.336 -6.867 10.742 1 98.12 355 THR B O 1
ATOM 5500 N N . TYR B 1 356 ? -13.055 -8.031 12.672 1 98.31 356 TYR B N 1
ATOM 5501 C CA . TYR B 1 356 ? -13.617 -9.273 12.156 1 98.31 356 TYR B CA 1
ATOM 5502 C C . TYR B 1 356 ? -15.031 -9.492 12.68 1 98.31 356 TYR B C 1
ATOM 5504 O O . TYR B 1 356 ? -15.289 -9.336 13.875 1 98.31 356 TYR B O 1
ATOM 5512 N N . VAL B 1 357 ? -15.852 -9.758 11.742 1 97.56 357 VAL B N 1
ATOM 5513 C CA . VAL B 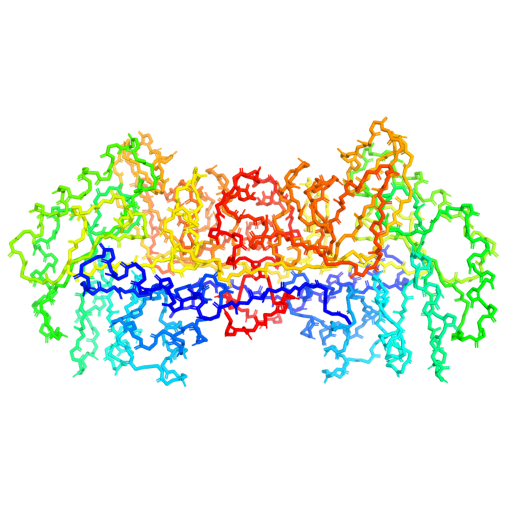1 357 ? -17.25 -10 12.109 1 97.56 357 VAL B CA 1
ATOM 5514 C C . VAL B 1 357 ? -17.719 -11.32 11.492 1 97.56 357 VAL B C 1
ATOM 5516 O O . VAL B 1 357 ? -17.094 -11.828 10.555 1 97.56 357 VAL B O 1
ATOM 5519 N N . GLU B 1 358 ? -18.766 -11.953 12.141 1 93.75 358 GLU B N 1
ATOM 5520 C CA . GLU B 1 358 ? -19.359 -13.188 11.633 1 93.75 358 GLU B CA 1
ATOM 5521 C C . GLU B 1 358 ? -20.812 -12.977 11.227 1 93.75 358 GLU B C 1
ATOM 5523 O O . GLU B 1 358 ? -21.719 -13.523 11.859 1 93.75 358 GLU B O 1
ATOM 5528 N N . VAL B 1 359 ? -21.125 -12.156 10.445 1 82.31 359 VAL B N 1
ATOM 5529 C CA . VAL B 1 359 ? -22.516 -11.898 10.117 1 82.31 359 VAL B CA 1
ATOM 5530 C C . VAL B 1 359 ? -22.75 -12.133 8.625 1 82.31 359 VAL B C 1
ATOM 5532 O O . VAL B 1 359 ? -21.797 -12.094 7.832 1 82.31 359 VAL B O 1
#

Sequence (718 aa):
MITAEAVINLKALSDNYDVLKNKCADKSVVAVIKGDAYGHNAVKTAQTLTQADMFAVSRIEEALELRSEGIKQPILLLEGCFCKADLETAAREGFHTAIHCKEQLEDLKQADITTPVTVWLKLDTGMHRLGIHPYELSDYVRQIEATNKLAGPVGFMSHFSCADDLSSPATQKQIDLFLSQTADFPGPKTLANSAGILYWSDSHLDYMRAGISLYGICPNENETGKEHGLRCVMTLNSKLIAIREHKANQPVGYGESWTSERDTNIGVIAMGYGDGYPRNAPVGTPVYINGRIVPISGRVSMDMVTVDLGPDARDAVGDTVEFWGDNLPIEKVAKHIGTIPYELVIKLTKRVRKTYVEVMITAEAVINLKALSDNYDVLKNKCADKSVVAVIKGDAYGHNAVKTAQTLTQADMFAVSRIEEALELRSEGIKQPILLLEGCFCKADLETAAREGFHTAIHCKEQLEDLKQADITTPVTVWLKLDTGMHRLGIHPYELSDYVRQIEATNKLAGPVGFMSHFSCADDLSSPATQKQIDLFLSQTADFPGPKTLANSAGILYWSDSHLDYMRAGISLYGICPNENETGKEHGLRCVMTLNSKLIAIREHKANQPVGYGESWTSERDTNIGVIAMGYGDGYPRNAPVGTPVYINGRIVPISGRVSMDMVTVDLGPDARDAVGDTVEFWGDNLPIEKVAKHIGTIPYELVIKLTKRVRKTYVEV

Solvent-accessible surface area (backbone atoms only — not comparable to full-atom values): 35844 Å² total; per-residue (Å²): 129,88,36,34,35,35,41,34,25,51,43,24,33,44,51,18,46,52,52,54,26,54,70,53,76,65,42,46,37,27,41,43,35,31,61,43,29,48,50,67,40,33,59,64,47,52,68,60,40,74,81,45,65,23,38,30,25,48,44,64,70,58,50,51,53,36,46,75,70,68,53,76,62,48,36,33,22,70,68,17,48,92,43,41,69,50,42,37,48,30,21,72,73,56,29,31,33,32,36,39,50,68,69,42,49,51,28,60,68,66,36,78,68,87,42,50,27,44,43,29,41,30,40,34,59,62,22,65,68,62,29,36,51,72,92,46,46,68,61,51,50,52,56,57,60,69,59,74,45,56,64,58,65,61,21,39,33,47,64,74,36,34,50,52,42,83,84,48,66,60,39,61,53,27,50,53,50,49,50,64,73,47,62,91,51,87,32,53,37,33,50,12,36,36,32,22,62,76,73,32,70,90,33,66,56,57,28,30,37,34,37,62,38,35,48,14,35,41,70,30,78,88,45,50,15,60,82,74,73,25,36,64,18,57,30,36,35,27,22,28,73,39,74,38,84,37,61,47,71,44,40,23,30,56,69,50,72,26,62,40,94,47,60,30,26,38,34,26,30,44,44,13,26,40,36,24,45,61,50,72,39,45,66,58,39,61,33,39,44,92,91,38,78,36,28,31,45,26,52,42,34,55,62,30,30,35,26,49,56,37,71,80,54,79,82,51,69,65,39,62,31,36,61,22,27,93,90,37,52,45,40,60,45,18,52,68,46,70,57,50,49,68,54,58,47,25,20,47,24,89,72,36,43,76,42,81,42,79,101,129,89,36,37,34,35,41,34,24,50,42,24,32,43,50,18,46,52,53,53,25,54,69,52,77,64,43,46,37,28,40,44,35,32,62,43,29,48,50,69,39,34,59,64,48,52,68,60,39,73,82,46,65,22,38,29,25,48,44,64,69,59,50,51,53,36,45,76,71,67,54,75,62,46,37,33,24,69,67,16,47,93,44,40,68,50,43,36,48,31,20,74,74,55,30,32,32,31,37,40,50,69,69,44,50,51,29,60,68,66,37,78,67,88,41,53,27,44,45,29,41,29,40,33,59,62,21,66,69,61,29,36,52,72,90,46,45,68,60,51,52,52,56,58,60,69,60,73,44,56,64,58,65,62,21,39,34,47,64,72,37,34,50,51,40,84,85,50,66,58,39,60,53,28,50,52,50,49,51,66,73,46,62,87,52,89,33,54,37,33,47,12,36,38,32,23,62,76,72,32,68,89,33,65,57,57,28,31,36,34,37,61,37,33,47,14,37,43,71,32,79,89,45,49,15,60,82,73,73,24,36,64,16,58,29,36,35,28,21,28,73,40,74,38,84,37,61,47,70,44,41,22,29,55,70,49,74,26,63,40,94,47,60,30,25,38,32,26,31,43,43,12,25,39,36,25,46,61,50,71,40,44,64,57,39,61,30,37,44,91,90,40,77,37,28,31,47,26,53,43,35,55,61,30,29,37,26,49,57,37,71,82,54,80,80,52,68,66,38,62,30,36,62,21,26,92,91,37,52,46,40,59,44,18,52,68,48,70,57,50,50,68,53,56,46,23,20,46,24,89,72,37,43,76,42,81,43,79,100

Radius of gyration: 26.84 Å; Cα contacts (8 Å, |Δi|>4): 1819; chains: 2; bounding box: 53×81×64 Å

Nearest PDB structures (foldseek):
  1rcq-assembly1_A-2  TM=9.682E-01  e=1.104E-46  Pseudomonas aeruginosa
  2odo-assembly2_D  TM=9.708E-01  e=4.050E-46  Pseudomonas fluorescens
  6a2f-assembly1_B  TM=9.757E-01  e=2.386E-44  Pseudomonas aeruginosa PAO1
  4qhr-assembly1_A  TM=9.472E-01  e=1.113E-40  Acinetobacter baumannii ACICU
  4qhr-assembly1_B  TM=9.307E-01  e=6.217E-35  Acinetobacter baumannii ACICU